Protein AF-A0AA45R4B3-F1 (afdb_monomer)

Secondary structure (DSSP, 8-state):
--PPPP------HHHHHIIIIIHHHHHTT-HHHHHHHHHHHHTSTT--HHHHHHHHHHTT-HHHHGGGT-------S------HHHHHHHHHTTTTTTT---------HHHHHHHHHHHHHHHHHHHHHHHSTTHHHHHHHHHHHHHHHHHHHTT----HHHHHHHTSTT-----TTHHHHHHHHHHHHHGGGT--S-GGGG-S-HHHHHHHHHHHHHHH-HHHHHHTHHHHHHHTTS-SSS-S-HHHHHTSSHHHHHHHHHHHHHH--SHHHHHHHHHHHHHHHHHHHHHHHHHHHHHHHHHHHS-TT--SHHHHHHHHTTT--EEEHHHHHHHHT--HHHHHHHHHHHHHTTS-EE-TT-TTTTEEE-HHHHHHHTT------

Radius of gyration: 23.72 Å; Cα contacts (8 Å, |Δi|>4): 490; chains: 1; bounding box: 55×88×62 Å

Structure (mmCIF, N/CA/C/O backbone):
data_AF-A0AA45R4B3-F1
#
_entry.id   AF-A0AA45R4B3-F1
#
loop_
_atom_site.group_PDB
_atom_site.id
_atom_site.type_symbol
_atom_site.label_atom_id
_atom_site.label_alt_id
_atom_site.label_comp_id
_atom_site.label_asym_id
_atom_site.label_entity_id
_atom_site.label_seq_id
_atom_site.pdbx_PDB_ins_code
_atom_site.Cartn_x
_atom_site.Cartn_y
_atom_site.Cartn_z
_atom_site.occupancy
_atom_site.B_iso_or_equiv
_atom_site.auth_seq_id
_atom_site.auth_comp_id
_atom_site.auth_asym_id
_atom_site.auth_atom_id
_atom_site.pdbx_PDB_model_num
ATOM 1 N N . MET A 1 1 ? 11.324 -72.192 -3.712 1.00 41.69 1 MET A N 1
ATOM 2 C CA . MET A 1 1 ? 10.549 -71.028 -4.186 1.00 41.69 1 MET A CA 1
ATOM 3 C C . MET A 1 1 ? 9.823 -70.449 -2.984 1.00 41.69 1 MET A C 1
ATOM 5 O O . MET A 1 1 ? 8.746 -70.919 -2.654 1.00 41.69 1 MET A O 1
ATOM 9 N N . SER A 1 2 ? 10.467 -69.522 -2.273 1.00 35.34 2 SER A N 1
ATOM 10 C CA . SER A 1 2 ? 9.861 -68.805 -1.146 1.00 35.34 2 SER A CA 1
ATOM 11 C C . SER A 1 2 ? 9.395 -67.451 -1.657 1.00 35.34 2 SER A C 1
ATOM 13 O O . SER A 1 2 ? 10.219 -66.652 -2.096 1.00 35.34 2 SER A O 1
ATOM 15 N N . ALA 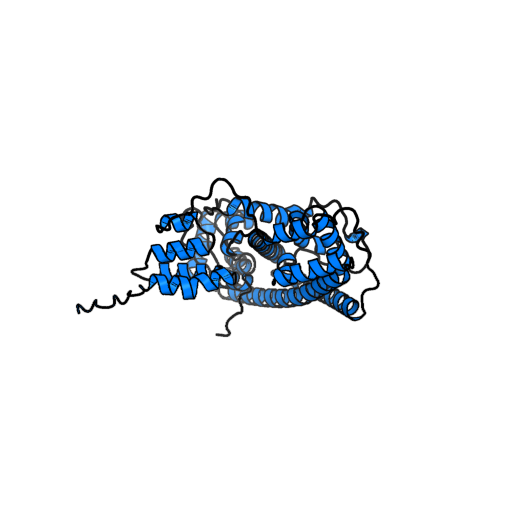A 1 3 ? 8.083 -67.234 -1.657 1.00 42.72 3 ALA A N 1
ATOM 16 C CA . ALA A 1 3 ? 7.477 -65.959 -2.005 1.00 42.72 3 ALA A CA 1
ATOM 17 C C . ALA A 1 3 ? 7.701 -64.963 -0.856 1.00 42.72 3 ALA A C 1
ATOM 19 O O . ALA A 1 3 ? 7.310 -65.224 0.283 1.00 42.72 3 ALA A O 1
ATOM 20 N N . HIS A 1 4 ? 8.364 -63.845 -1.151 1.00 38.62 4 HIS A N 1
ATOM 21 C CA . HIS A 1 4 ? 8.371 -62.671 -0.284 1.00 38.62 4 HIS A CA 1
ATOM 22 C C . HIS A 1 4 ? 7.017 -61.962 -0.412 1.00 38.62 4 HIS A C 1
ATOM 24 O O . HIS A 1 4 ? 6.580 -61.745 -1.541 1.00 38.62 4 HIS A O 1
ATOM 30 N N . PRO A 1 5 ? 6.348 -61.600 0.695 1.00 52.94 5 PRO A N 1
ATOM 31 C CA . PRO A 1 5 ? 5.193 -60.725 0.622 1.00 52.94 5 PRO A CA 1
ATOM 32 C C . PRO A 1 5 ? 5.676 -59.295 0.358 1.00 52.94 5 PRO A C 1
ATOM 34 O O . PRO A 1 5 ? 6.543 -58.782 1.074 1.00 52.94 5 PRO A O 1
ATOM 37 N N . ASP A 1 6 ? 5.115 -58.677 -0.678 1.00 44.31 6 ASP A N 1
ATOM 38 C CA . ASP A 1 6 ? 5.277 -57.260 -0.976 1.00 44.31 6 ASP A CA 1
ATOM 39 C C . ASP A 1 6 ? 4.857 -56.430 0.243 1.00 44.31 6 ASP A C 1
ATOM 41 O O . ASP A 1 6 ? 3.729 -56.509 0.731 1.00 44.31 6 ASP A O 1
ATOM 45 N N . ARG A 1 7 ? 5.799 -55.642 0.768 1.00 42.00 7 ARG A N 1
ATOM 46 C CA . ARG A 1 7 ? 5.504 -54.581 1.729 1.00 42.00 7 ARG A CA 1
ATOM 47 C C . ARG A 1 7 ? 4.853 -53.439 0.956 1.00 42.00 7 ARG A C 1
ATOM 49 O O . ARG A 1 7 ? 5.561 -52.614 0.386 1.00 42.00 7 ARG A O 1
ATOM 56 N N . GLU A 1 8 ? 3.525 -53.375 0.973 1.00 40.12 8 GLU A N 1
ATOM 57 C CA . GLU A 1 8 ? 2.811 -52.115 0.767 1.00 40.12 8 GLU A CA 1
ATOM 58 C C . GLU A 1 8 ? 3.312 -51.125 1.825 1.00 40.12 8 GLU A C 1
ATOM 60 O O . GLU A 1 8 ? 3.021 -51.237 3.017 1.00 40.12 8 GLU A O 1
ATOM 65 N N . THR A 1 9 ? 4.162 -50.191 1.403 1.00 48.12 9 THR A N 1
ATOM 66 C CA . THR A 1 9 ? 4.499 -49.009 2.189 1.00 48.12 9 THR A CA 1
ATOM 67 C C . THR A 1 9 ? 3.238 -48.176 2.316 1.00 48.12 9 THR A C 1
ATOM 69 O O . THR A 1 9 ? 2.882 -47.440 1.398 1.00 48.12 9 THR A O 1
ATOM 72 N N . ASP A 1 10 ? 2.570 -48.333 3.452 1.00 42.34 10 ASP A N 1
ATOM 73 C CA . ASP A 1 10 ? 1.482 -47.485 3.910 1.00 42.34 10 ASP A CA 1
ATOM 74 C C . ASP A 1 10 ? 1.995 -46.034 3.924 1.00 42.34 10 ASP A C 1
ATOM 76 O O . ASP A 1 10 ? 2.786 -45.634 4.788 1.00 42.34 10 ASP A O 1
ATOM 80 N N . MET A 1 11 ? 1.667 -45.275 2.873 1.00 43.31 11 MET A N 1
ATOM 81 C CA . MET A 1 11 ? 2.036 -43.868 2.768 1.00 43.31 11 MET A CA 1
ATOM 82 C C . MET A 1 11 ? 1.218 -43.118 3.804 1.00 43.31 11 MET A C 1
ATOM 84 O O . MET A 1 11 ? 0.055 -42.781 3.589 1.00 43.31 11 MET A O 1
ATOM 88 N N . THR A 1 12 ? 1.838 -42.886 4.955 1.00 51.78 12 THR A N 1
ATOM 89 C CA . THR A 1 12 ? 1.213 -42.178 6.059 1.00 51.78 12 THR A CA 1
ATOM 90 C C . THR A 1 12 ? 0.708 -40.809 5.585 1.00 51.78 12 THR A C 1
ATOM 92 O O . THR A 1 12 ? 1.352 -40.105 4.801 1.00 51.78 12 THR A O 1
ATOM 95 N N . THR A 1 13 ? -0.454 -40.408 6.098 1.00 56.84 13 THR A N 1
ATOM 96 C CA . THR A 1 13 ? -1.133 -39.120 5.866 1.00 56.84 13 THR A CA 1
ATOM 97 C C . THR A 1 13 ? -0.214 -37.874 5.846 1.00 56.84 13 THR A C 1
ATOM 99 O O . THR A 1 13 ? -0.489 -36.960 5.063 1.00 56.84 13 THR A O 1
ATOM 102 N N . PRO A 1 14 ? 0.895 -37.801 6.620 1.00 54.03 14 PRO A N 1
ATOM 103 C CA . PRO A 1 14 ? 1.859 -36.698 6.559 1.00 54.03 14 PRO A CA 1
ATOM 104 C C . PRO A 1 14 ? 2.609 -36.561 5.224 1.00 54.03 14 PRO A C 1
ATOM 106 O O . PRO A 1 14 ? 2.848 -35.436 4.781 1.00 54.03 14 PRO A O 1
ATOM 109 N N . HIS A 1 15 ? 2.956 -37.667 4.552 1.00 55.72 15 HIS A N 1
ATOM 110 C CA . HIS A 1 15 ? 3.675 -37.614 3.270 1.00 55.72 15 HIS A CA 1
ATOM 111 C C . HIS A 1 15 ? 2.797 -37.049 2.151 1.00 55.72 15 HIS A C 1
ATOM 113 O O . HIS A 1 15 ? 3.246 -36.204 1.375 1.00 55.72 15 HIS A O 1
ATOM 119 N N . LEU A 1 16 ? 1.515 -37.422 2.138 1.00 59.62 16 LEU A N 1
ATOM 120 C CA . LEU A 1 16 ? 0.540 -36.893 1.186 1.00 59.62 16 LEU A CA 1
ATOM 121 C C . LEU A 1 16 ? 0.311 -35.384 1.375 1.00 59.62 16 LEU A C 1
ATOM 123 O O . LEU A 1 16 ? 0.240 -34.647 0.393 1.00 59.62 16 LEU A O 1
ATOM 127 N N . ALA A 1 17 ? 0.250 -34.898 2.620 1.00 61.00 17 ALA A N 1
ATOM 128 C CA . ALA A 1 17 ? 0.105 -33.468 2.901 1.00 61.00 17 ALA A CA 1
ATOM 129 C C . ALA A 1 17 ? 1.334 -32.654 2.449 1.00 61.00 17 ALA A C 1
ATOM 131 O O . ALA A 1 17 ? 1.190 -31.566 1.883 1.00 61.00 17 ALA A O 1
ATOM 132 N N . HIS A 1 18 ? 2.544 -33.183 2.655 1.00 59.81 18 HIS A N 1
ATOM 133 C CA . HIS A 1 18 ? 3.771 -32.510 2.233 1.00 59.81 18 HIS A CA 1
ATOM 134 C C . HIS A 1 18 ? 3.878 -32.416 0.703 1.00 59.81 18 HIS A C 1
ATOM 136 O O . HIS A 1 18 ? 4.061 -31.319 0.168 1.00 59.81 18 HIS A O 1
ATOM 142 N N . ASP A 1 19 ? 3.715 -33.536 -0.006 1.00 61.16 19 ASP A N 1
ATOM 143 C CA . ASP A 1 19 ? 3.941 -33.591 -1.455 1.00 61.16 19 ASP A CA 1
ATOM 144 C C . ASP A 1 19 ? 2.800 -32.974 -2.278 1.00 61.16 19 ASP A C 1
ATOM 146 O O . ASP A 1 19 ? 3.069 -32.363 -3.312 1.00 61.16 19 ASP A O 1
ATOM 150 N N . HIS A 1 20 ? 1.543 -33.071 -1.827 1.00 65.06 20 HIS A N 1
ATOM 151 C CA . HIS A 1 20 ? 0.395 -32.584 -2.606 1.00 65.06 20 HIS A CA 1
ATOM 152 C C . HIS A 1 20 ? -0.126 -31.207 -2.188 1.00 65.06 20 HIS A C 1
ATOM 154 O O . HIS A 1 20 ? -0.820 -30.562 -2.972 1.00 65.06 20 HIS A O 1
ATOM 160 N N . LEU A 1 21 ? 0.195 -30.738 -0.980 1.00 63.38 21 LEU A N 1
ATOM 161 C CA . LEU A 1 21 ? -0.333 -29.481 -0.442 1.00 63.38 21 LEU A CA 1
ATOM 162 C C . LEU A 1 21 ? 0.787 -28.472 -0.192 1.00 63.38 21 LEU A C 1
ATOM 164 O O . LEU A 1 21 ? 0.743 -27.357 -0.706 1.00 63.38 21 LEU A O 1
ATOM 168 N N . LEU A 1 22 ? 1.833 -28.858 0.539 1.00 61.31 22 LEU A N 1
ATOM 169 C CA . LEU A 1 22 ? 2.885 -27.917 0.931 1.00 61.31 22 LEU A CA 1
ATOM 170 C C . LEU A 1 22 ? 3.892 -27.636 -0.189 1.00 61.31 22 LEU A C 1
ATOM 172 O O . LEU A 1 22 ? 4.274 -26.477 -0.369 1.00 61.31 22 LEU A O 1
ATOM 176 N N . ARG A 1 23 ? 4.294 -28.650 -0.971 1.00 62.47 23 ARG A N 1
ATOM 177 C CA . ARG A 1 23 ? 5.214 -28.472 -2.109 1.00 62.47 23 ARG A CA 1
ATOM 178 C C . ARG A 1 23 ? 4.636 -27.537 -3.189 1.00 62.47 23 ARG A C 1
ATOM 180 O O . ARG A 1 23 ? 5.323 -26.571 -3.517 1.00 62.47 23 ARG A O 1
ATOM 187 N N . PRO A 1 24 ? 3.387 -27.693 -3.671 1.00 58.06 24 PRO A N 1
ATOM 188 C CA . PRO A 1 24 ? 2.837 -26.774 -4.671 1.00 58.06 24 PRO A CA 1
ATOM 189 C C . PRO A 1 24 ? 2.658 -25.349 -4.139 1.00 58.06 24 PRO A C 1
ATOM 191 O O . P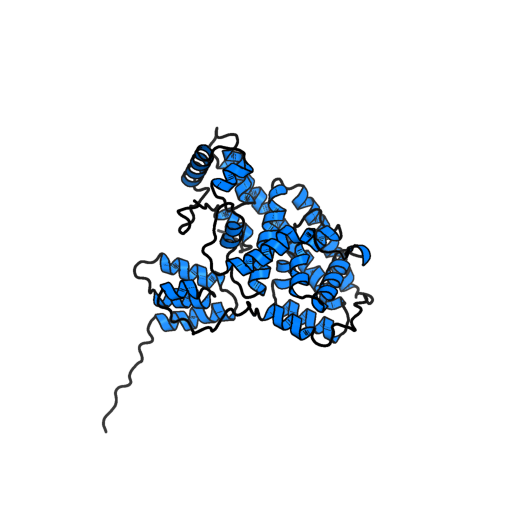RO A 1 24 ? 2.878 -24.382 -4.864 1.00 58.06 24 PRO A O 1
ATOM 194 N N . LEU A 1 25 ? 2.283 -25.184 -2.865 1.00 61.81 25 LEU A N 1
ATOM 195 C CA . LEU A 1 25 ? 2.173 -23.856 -2.249 1.00 61.81 25 LEU A CA 1
ATOM 196 C C . LEU A 1 25 ? 3.540 -23.171 -2.114 1.00 61.81 25 LEU A C 1
ATOM 198 O O . LEU A 1 25 ? 3.628 -21.952 -2.259 1.00 61.81 25 LEU A O 1
ATOM 202 N N . ARG A 1 26 ? 4.597 -23.955 -1.879 1.00 60.22 26 ARG A N 1
ATOM 203 C CA . ARG A 1 26 ? 5.993 -23.510 -1.866 1.00 60.22 26 ARG A CA 1
ATOM 204 C C . ARG A 1 26 ? 6.480 -23.078 -3.241 1.00 60.22 26 ARG A C 1
ATOM 206 O O . ARG A 1 26 ? 7.027 -21.987 -3.378 1.00 60.22 26 ARG A O 1
ATOM 213 N N . GLU A 1 27 ? 6.284 -23.927 -4.240 1.00 57.41 27 GLU A N 1
ATOM 214 C CA . GLU A 1 27 ? 6.754 -23.699 -5.609 1.00 57.41 27 GLU A CA 1
ATOM 215 C C . GLU A 1 27 ? 6.031 -22.521 -6.270 1.00 57.41 27 GLU A C 1
ATOM 217 O O . GLU A 1 27 ? 6.659 -21.743 -6.978 1.00 57.41 27 GLU A O 1
ATOM 222 N N . ASN A 1 28 ? 4.750 -22.310 -5.952 1.00 54.19 28 ASN A N 1
ATOM 223 C CA . ASN A 1 28 ? 3.955 -21.203 -6.493 1.00 54.19 28 ASN A CA 1
ATOM 224 C C . ASN A 1 28 ? 4.003 -19.919 -5.642 1.00 54.19 28 ASN A C 1
ATOM 226 O O . ASN A 1 28 ? 3.200 -19.009 -5.851 1.00 54.19 28 ASN A O 1
ATOM 230 N N . GLY A 1 29 ? 4.863 -19.848 -4.620 1.00 50.75 29 GLY A N 1
ATOM 231 C CA . GLY A 1 29 ? 4.975 -18.666 -3.757 1.00 50.75 29 GLY A CA 1
ATOM 232 C C . GLY A 1 29 ? 3.728 -18.354 -2.909 1.00 50.75 29 GLY A C 1
ATOM 233 O O . GLY A 1 29 ? 3.626 -17.277 -2.316 1.00 50.75 29 GLY A O 1
ATOM 234 N N . GLN A 1 30 ? 2.776 -19.285 -2.792 1.00 66.75 30 GLN A N 1
ATOM 235 C CA . GLN A 1 30 ? 1.503 -19.126 -2.074 1.00 66.75 30 GLN A CA 1
ATOM 236 C C . GLN A 1 30 ? 1.632 -19.397 -0.564 1.00 66.75 30 GLN A C 1
ATOM 238 O O . GLN A 1 30 ? 0.774 -20.007 0.075 1.00 66.75 30 GLN A O 1
ATOM 243 N N . TRP A 1 31 ? 2.700 -18.888 0.044 1.00 64.56 31 TRP A N 1
ATOM 244 C CA . TRP A 1 31 ? 3.071 -19.123 1.443 1.00 64.56 31 TRP A CA 1
ATOM 245 C C . TRP A 1 31 ? 2.040 -18.652 2.470 1.00 64.56 31 TRP A C 1
ATOM 247 O O . TRP A 1 31 ? 1.966 -19.188 3.574 1.00 64.56 31 TRP A O 1
ATOM 257 N N . HIS A 1 32 ? 1.224 -17.661 2.112 1.00 55.81 32 HIS A N 1
ATOM 258 C CA . HIS A 1 32 ? 0.116 -17.199 2.944 1.00 55.81 32 HIS A CA 1
ATOM 259 C C . HIS A 1 32 ? -0.944 -18.295 3.123 1.00 55.81 32 HIS A C 1
ATOM 261 O O . HIS A 1 32 ? -1.404 -18.497 4.239 1.00 55.81 32 HIS A O 1
ATOM 267 N N . ARG A 1 33 ? -1.235 -19.084 2.079 1.00 67.62 33 ARG A N 1
ATOM 268 C CA . ARG A 1 33 ? -2.152 -20.231 2.167 1.00 67.62 33 ARG A CA 1
ATOM 269 C C . ARG A 1 33 ? -1.565 -21.367 2.992 1.00 67.62 33 ARG A C 1
ATOM 271 O O . ARG A 1 33 ? -2.298 -22.015 3.725 1.00 67.62 33 ARG A O 1
ATOM 278 N N . ALA A 1 34 ? -0.249 -21.574 2.926 1.00 63.00 34 ALA A N 1
ATOM 279 C CA . ALA A 1 34 ? 0.431 -22.519 3.809 1.00 63.00 34 ALA A CA 1
ATOM 280 C C . ALA A 1 34 ? 0.316 -22.076 5.281 1.00 63.00 34 ALA A C 1
ATOM 282 O O . ALA A 1 34 ? 0.009 -22.885 6.150 1.00 63.00 34 ALA A O 1
ATOM 283 N N . LEU A 1 35 ? 0.476 -20.779 5.573 1.00 60.44 35 LEU A N 1
ATOM 284 C CA . LEU A 1 35 ? 0.261 -20.241 6.921 1.00 60.44 35 LEU A CA 1
ATOM 285 C C . LEU A 1 35 ? -1.197 -20.342 7.375 1.00 60.44 35 LEU A C 1
ATOM 287 O O . LEU A 1 35 ? -1.429 -20.742 8.512 1.00 60.44 35 LEU A O 1
ATOM 291 N N . ASP A 1 36 ? -2.163 -20.024 6.516 1.00 65.81 36 ASP A N 1
ATOM 292 C CA . ASP A 1 36 ? -3.588 -20.168 6.830 1.00 65.81 36 ASP A CA 1
ATOM 293 C C . ASP A 1 36 ? -3.953 -21.641 7.071 1.00 65.81 36 ASP A C 1
ATOM 295 O O . ASP A 1 36 ? -4.691 -21.956 8.005 1.00 65.81 36 ASP A O 1
ATOM 299 N N . HIS A 1 37 ? -3.358 -22.564 6.310 1.00 69.06 37 HIS A N 1
ATOM 300 C CA . HIS A 1 37 ? -3.494 -24.002 6.524 1.00 69.06 37 HIS A CA 1
ATOM 301 C C . HIS A 1 37 ? -2.887 -24.442 7.864 1.00 69.06 37 HIS A C 1
ATOM 303 O O . HIS A 1 37 ? -3.558 -25.120 8.637 1.00 69.06 37 HIS A O 1
ATOM 309 N N . ALA A 1 38 ? -1.675 -23.989 8.207 1.00 64.56 38 ALA A N 1
ATOM 310 C CA . ALA A 1 38 ? -1.072 -24.248 9.519 1.00 64.56 38 ALA A CA 1
ATOM 311 C C . ALA A 1 38 ? -1.922 -23.698 10.670 1.00 64.56 38 ALA A C 1
ATOM 313 O O . ALA A 1 38 ? -2.038 -24.337 11.713 1.00 64.56 38 ALA A O 1
ATOM 314 N N . MET A 1 39 ? -2.505 -22.511 10.495 1.00 68.00 39 MET A N 1
ATOM 315 C CA . MET A 1 39 ? -3.410 -21.919 11.478 1.00 68.00 39 MET A CA 1
ATOM 316 C C . MET A 1 39 ? -4.693 -22.743 11.618 1.00 68.00 39 MET A C 1
ATOM 318 O O . MET A 1 39 ? -5.112 -23.000 12.738 1.00 68.00 39 MET A O 1
ATOM 322 N N . THR A 1 40 ? -5.249 -23.234 10.509 1.00 72.75 40 THR A N 1
ATOM 323 C CA . THR A 1 40 ? -6.421 -24.125 10.514 1.00 72.75 40 THR A CA 1
ATOM 324 C C . THR A 1 40 ? -6.117 -25.451 11.217 1.00 72.75 40 THR A C 1
ATOM 326 O O . THR A 1 40 ? -6.931 -25.933 11.998 1.00 72.75 40 THR A O 1
ATOM 329 N N . LEU A 1 41 ? -4.933 -26.030 10.987 1.00 70.12 41 LEU A N 1
ATOM 330 C CA . LEU A 1 41 ? -4.489 -27.255 11.661 1.00 70.12 41 LEU A CA 1
ATOM 331 C C . LEU A 1 41 ? -4.341 -27.057 13.175 1.00 70.12 41 LEU A C 1
ATOM 333 O O . LEU A 1 41 ? -4.705 -27.942 13.941 1.00 70.12 41 LEU A O 1
ATOM 337 N N . LEU A 1 42 ? -3.853 -25.895 13.620 1.00 65.00 42 LEU A N 1
ATOM 338 C CA . LEU A 1 42 ? -3.718 -25.575 15.046 1.00 65.00 42 LEU A CA 1
ATOM 339 C C . LEU A 1 42 ? -5.062 -25.519 15.789 1.00 65.00 42 LEU A C 1
ATOM 341 O O . LEU A 1 42 ? -5.085 -25.769 16.994 1.00 65.00 42 LEU A O 1
ATOM 345 N N . ASP A 1 43 ? -6.153 -25.221 15.084 1.00 63.31 43 ASP A N 1
ATOM 346 C CA . ASP A 1 43 ? -7.502 -25.160 15.655 1.00 63.31 43 ASP A CA 1
ATOM 347 C C . ASP A 1 43 ? -8.185 -26.545 15.717 1.00 63.31 43 ASP A C 1
ATOM 349 O O . ASP A 1 43 ? -9.233 -26.689 16.350 1.00 63.31 43 ASP A O 1
ATOM 353 N N . GLN A 1 44 ? -7.596 -27.589 15.113 1.00 71.12 44 GLN A N 1
ATOM 354 C CA . GLN A 1 44 ? -8.123 -28.956 15.163 1.00 71.12 44 GLN A CA 1
ATOM 355 C C . GLN A 1 44 ? -7.592 -29.735 16.387 1.00 71.12 44 GLN A C 1
ATOM 357 O O . GLN A 1 44 ? -6.390 -29.692 16.684 1.00 71.12 44 GLN A O 1
ATOM 362 N N . PRO A 1 45 ? -8.447 -30.488 17.106 1.00 67.00 45 PRO A N 1
ATOM 363 C CA . PRO A 1 45 ? -7.998 -31.388 18.165 1.00 67.00 45 PRO A CA 1
ATOM 364 C C . PRO A 1 45 ? -7.200 -32.563 17.576 1.00 67.00 45 PRO A C 1
ATOM 366 O O . PRO A 1 45 ? -7.632 -33.190 16.614 1.00 67.00 45 PRO A O 1
ATOM 369 N N . GLY A 1 46 ? -6.044 -32.877 18.172 1.00 74.44 46 GLY A N 1
ATOM 370 C CA . GLY A 1 46 ? -5.189 -33.992 17.734 1.00 74.44 46 GLY A CA 1
ATOM 371 C C . GLY A 1 46 ? -4.258 -33.677 16.557 1.00 74.44 46 GLY A C 1
ATOM 372 O O . GLY A 1 46 ? -3.795 -34.599 15.893 1.00 74.44 46 GLY A O 1
ATOM 373 N N . HIS A 1 47 ? -3.983 -32.399 16.288 1.00 76.75 47 HIS A N 1
ATOM 374 C CA . HIS A 1 47 ? -3.086 -31.991 15.210 1.00 76.75 47 HIS A CA 1
ATOM 375 C C . HIS A 1 47 ? -1.669 -32.561 15.350 1.00 76.75 47 HIS A C 1
ATOM 377 O O . HIS A 1 47 ? -1.092 -32.611 16.439 1.00 76.75 47 HIS A O 1
ATOM 383 N N . ASP A 1 48 ? -1.083 -32.937 14.215 1.00 80.75 48 ASP A N 1
ATOM 384 C CA . ASP A 1 48 ? 0.299 -33.391 14.147 1.00 80.75 48 ASP A CA 1
ATOM 385 C C . ASP A 1 48 ? 1.251 -32.185 14.193 1.00 80.75 48 ASP A C 1
ATOM 387 O O . ASP A 1 48 ? 1.323 -31.369 13.265 1.00 80.75 48 ASP A O 1
ATOM 391 N N . PHE A 1 49 ? 1.996 -32.069 15.296 1.00 78.12 49 PHE A N 1
ATOM 392 C CA . PHE A 1 49 ? 3.003 -31.026 15.473 1.00 78.12 49 PHE A CA 1
ATOM 393 C C . PHE A 1 49 ? 4.045 -31.063 14.346 1.00 78.12 49 PHE A C 1
ATOM 395 O O . PHE A 1 49 ? 4.465 -30.000 13.900 1.00 78.12 49 PHE A O 1
ATOM 402 N N . HIS A 1 50 ? 4.403 -32.233 13.811 1.00 75.38 50 HIS A N 1
ATOM 403 C CA . HIS A 1 50 ? 5.378 -32.332 12.728 1.00 75.38 50 HIS A CA 1
ATOM 404 C C . HIS A 1 50 ? 4.881 -31.659 11.440 1.00 75.38 50 HIS A C 1
ATOM 406 O O . HIS A 1 50 ? 5.609 -30.863 10.849 1.00 75.38 50 HIS A O 1
ATOM 412 N N . VAL A 1 51 ? 3.614 -31.867 11.062 1.00 75.75 51 VAL A N 1
ATOM 413 C CA . VAL A 1 51 ? 2.997 -31.222 9.885 1.00 75.75 51 VAL A CA 1
ATOM 414 C C . VAL A 1 51 ? 2.939 -29.704 10.056 1.00 75.75 51 VAL A C 1
ATOM 416 O O . VAL A 1 51 ? 3.236 -28.960 9.119 1.00 75.75 51 VAL A O 1
ATOM 419 N N . ILE A 1 52 ? 2.626 -29.210 11.258 1.00 75.69 52 ILE A N 1
ATOM 420 C CA . ILE A 1 52 ? 2.676 -27.770 11.560 1.00 75.69 52 ILE A CA 1
ATOM 421 C C . ILE A 1 52 ? 4.115 -27.250 11.462 1.00 75.69 52 ILE A C 1
ATOM 423 O O . ILE A 1 52 ? 4.346 -26.170 10.918 1.00 75.69 52 ILE A O 1
ATOM 427 N N . GLY A 1 53 ? 5.086 -28.018 11.957 1.00 76.31 53 GLY A N 1
ATOM 428 C CA . GLY A 1 53 ? 6.510 -27.725 11.851 1.00 76.31 53 GLY A CA 1
ATOM 429 C C . GLY A 1 53 ? 6.964 -27.581 10.401 1.00 76.31 53 GLY A C 1
ATOM 430 O O . GLY A 1 53 ? 7.513 -26.541 10.046 1.00 76.31 53 GLY A O 1
ATOM 431 N N . GLU A 1 54 ? 6.664 -28.566 9.557 1.00 75.75 54 GLU A N 1
ATOM 432 C CA . GLU A 1 54 ? 6.954 -28.556 8.120 1.00 75.75 54 GLU A CA 1
ATOM 433 C C . GLU A 1 54 ? 6.236 -27.416 7.397 1.00 75.75 54 GLU A C 1
ATOM 435 O O . GLU A 1 54 ? 6.849 -26.701 6.610 1.00 75.75 54 GLU A O 1
ATOM 440 N N . THR A 1 55 ? 4.968 -27.156 7.719 1.00 72.69 55 THR A N 1
ATOM 441 C CA . THR A 1 55 ? 4.211 -26.047 7.117 1.00 72.69 55 THR A CA 1
ATOM 442 C C . THR A 1 55 ? 4.808 -24.688 7.493 1.00 72.69 55 THR A C 1
ATOM 444 O O . THR A 1 55 ? 4.922 -23.792 6.656 1.00 72.69 55 THR A O 1
ATOM 447 N N . LEU A 1 56 ? 5.244 -24.521 8.745 1.00 71.00 56 LEU A N 1
ATOM 448 C CA . LEU A 1 56 ? 5.943 -23.319 9.203 1.00 71.00 56 LEU A CA 1
ATOM 449 C C . LEU A 1 56 ? 7.340 -23.203 8.584 1.00 71.00 56 LEU A C 1
ATOM 451 O O . LEU A 1 56 ? 7.776 -22.092 8.280 1.00 71.00 56 LEU A O 1
ATOM 455 N N . LEU A 1 57 ? 8.050 -24.317 8.408 1.00 71.56 57 LEU A N 1
ATOM 456 C CA . LEU A 1 57 ? 9.362 -24.353 7.768 1.00 71.56 57 LEU A CA 1
ATOM 457 C C . LEU A 1 57 ? 9.244 -23.946 6.299 1.00 71.56 57 LEU A C 1
ATOM 459 O O . LEU A 1 57 ? 9.972 -23.057 5.856 1.00 71.56 57 LEU A O 1
ATOM 463 N N . ALA A 1 58 ? 8.273 -24.536 5.601 1.00 65.56 58 ALA A N 1
ATOM 464 C CA . ALA A 1 58 ? 7.869 -24.185 4.254 1.00 65.56 58 ALA A CA 1
ATOM 465 C C . ALA A 1 58 ? 7.573 -22.678 4.199 1.00 65.56 58 ALA A C 1
ATOM 467 O O . ALA A 1 58 ? 8.250 -21.960 3.477 1.00 65.56 58 ALA A O 1
ATOM 468 N N . ALA A 1 59 ? 6.718 -22.151 5.076 1.00 62.12 59 ALA A N 1
ATOM 469 C CA . ALA A 1 59 ? 6.394 -20.723 5.154 1.00 62.12 59 ALA A CA 1
ATOM 470 C C . ALA A 1 59 ? 7.545 -19.780 5.598 1.00 62.12 59 ALA A C 1
ATOM 472 O O . ALA A 1 59 ? 7.295 -18.627 5.965 1.00 62.12 59 ALA A O 1
ATOM 473 N N . GLY A 1 60 ? 8.803 -20.234 5.628 1.00 63.25 60 GLY A N 1
ATOM 474 C CA . GLY A 1 60 ? 9.956 -19.402 5.975 1.00 63.25 60 GLY A CA 1
ATOM 475 C C . GLY A 1 60 ? 10.000 -19.001 7.454 1.00 63.25 60 GLY A C 1
ATOM 476 O O . GLY A 1 60 ? 10.564 -17.966 7.815 1.00 63.25 60 GLY A O 1
ATOM 477 N N . ARG A 1 61 ? 9.406 -19.805 8.348 1.00 65.50 61 ARG A N 1
ATOM 478 C CA . ARG A 1 61 ? 9.374 -19.586 9.806 1.00 65.50 61 ARG A CA 1
ATOM 479 C C . ARG A 1 61 ? 10.189 -20.644 10.569 1.00 65.50 61 ARG A C 1
ATOM 481 O O . ARG A 1 61 ? 9.659 -21.265 11.492 1.00 65.50 61 ARG A O 1
ATOM 488 N N . PRO A 1 62 ? 11.499 -20.809 10.304 1.00 71.62 62 PRO A N 1
ATOM 489 C CA . PRO A 1 62 ? 12.301 -21.890 10.882 1.00 71.62 62 PRO A CA 1
ATOM 490 C C . PRO A 1 62 ? 12.336 -21.858 12.420 1.00 71.62 62 PRO A C 1
ATOM 492 O O . PRO A 1 62 ? 12.202 -22.878 13.091 1.00 71.62 62 PRO A O 1
ATOM 495 N N . ARG A 1 63 ? 12.433 -20.673 13.035 1.00 68.69 63 ARG A N 1
ATOM 496 C CA . ARG A 1 63 ? 12.421 -20.576 14.507 1.00 68.69 63 ARG A CA 1
ATOM 497 C C . ARG A 1 63 ? 11.097 -21.031 15.124 1.00 68.69 63 ARG A C 1
ATOM 499 O O . ARG A 1 63 ? 11.108 -21.559 16.233 1.00 68.69 63 ARG A O 1
ATOM 506 N N . SER A 1 64 ? 9.984 -20.806 14.427 1.00 73.75 64 SER A N 1
ATOM 507 C CA . SER A 1 64 ? 8.672 -21.284 14.856 1.00 73.75 64 SER A CA 1
ATOM 508 C C . SER A 1 64 ? 8.574 -22.786 14.626 1.00 73.75 64 SER A C 1
ATOM 510 O O . SER A 1 64 ? 8.258 -23.489 15.573 1.00 73.75 64 SER A O 1
ATOM 512 N N . ALA A 1 65 ? 8.956 -23.270 13.440 1.00 75.50 65 ALA A N 1
ATOM 513 C CA . ALA A 1 65 ? 8.980 -24.687 13.073 1.00 75.50 65 ALA A CA 1
ATOM 514 C C . ALA A 1 65 ? 9.750 -25.559 14.080 1.00 75.50 65 ALA A C 1
ATOM 516 O O . ALA A 1 65 ? 9.270 -26.614 14.482 1.00 75.50 65 ALA A O 1
ATOM 517 N N . LYS A 1 66 ? 10.887 -25.068 14.596 1.00 78.81 66 LYS A N 1
ATOM 518 C CA . LYS A 1 66 ? 11.676 -25.768 15.625 1.00 78.81 66 LYS A CA 1
ATOM 519 C C . LYS A 1 66 ? 10.880 -26.088 16.897 1.00 78.81 66 LYS A C 1
ATOM 521 O O . LYS A 1 66 ? 11.153 -27.083 17.557 1.00 78.81 66 LYS A O 1
ATOM 526 N N . ARG A 1 67 ? 9.907 -25.247 17.271 1.00 79.06 67 ARG A N 1
ATOM 527 C CA . ARG A 1 67 ? 9.051 -25.488 18.452 1.00 79.06 67 ARG A CA 1
ATOM 528 C C . ARG A 1 67 ? 8.090 -26.659 18.254 1.00 79.06 67 ARG A C 1
ATOM 530 O O . ARG A 1 67 ? 7.562 -27.163 19.233 1.00 79.06 67 ARG A O 1
ATOM 537 N N . TYR A 1 68 ? 7.895 -27.060 17.005 1.00 79.00 68 TYR A N 1
ATOM 538 C CA . TYR A 1 68 ? 7.004 -28.122 16.566 1.00 79.00 68 TYR A CA 1
ATOM 539 C C . TYR A 1 68 ? 7.786 -29.372 16.117 1.00 79.00 68 TYR A C 1
ATOM 541 O O . TYR A 1 68 ? 7.270 -30.203 15.383 1.00 79.00 68 TYR A O 1
ATOM 549 N N . GLY A 1 69 ? 9.050 -29.505 16.540 1.00 74.69 69 GLY A N 1
ATOM 550 C CA . GLY A 1 69 ? 9.863 -30.694 16.271 1.00 74.69 69 GLY A CA 1
ATOM 551 C C . GLY A 1 69 ? 10.423 -30.799 14.850 1.00 74.69 69 GLY A C 1
ATOM 552 O O . GLY A 1 69 ? 11.037 -31.811 14.538 1.00 74.69 69 GLY A O 1
ATOM 553 N N . ALA A 1 70 ? 10.265 -29.777 13.999 1.00 71.00 70 ALA A N 1
ATOM 554 C CA . ALA A 1 70 ? 10.906 -29.776 12.686 1.00 71.00 70 ALA A CA 1
ATOM 555 C C . ALA A 1 70 ? 12.431 -29.670 12.844 1.00 71.00 70 ALA A C 1
ATOM 557 O O . ALA A 1 70 ? 12.940 -28.728 13.473 1.00 71.00 70 ALA A O 1
ATOM 558 N N . GLU A 1 71 ? 13.160 -30.629 12.272 1.00 56.81 71 GLU A N 1
ATOM 559 C CA . GLU A 1 71 ? 14.613 -30.560 12.203 1.00 56.81 71 GLU A CA 1
ATOM 560 C C . GLU A 1 71 ? 15.008 -29.380 11.320 1.00 56.81 71 GLU A C 1
ATOM 562 O O . GLU A 1 71 ? 14.774 -29.343 10.114 1.00 56.81 71 GLU A O 1
ATOM 567 N N . LEU A 1 72 ? 15.609 -28.367 11.942 1.00 45.22 72 LEU A N 1
ATOM 568 C CA . LEU A 1 72 ? 16.149 -27.257 11.183 1.00 45.22 72 LEU A CA 1
ATOM 569 C C . LEU A 1 72 ? 17.395 -27.723 10.437 1.00 45.22 72 LEU A C 1
ATOM 571 O O . LEU A 1 72 ? 18.340 -28.168 11.101 1.00 45.22 72 LEU A O 1
ATOM 575 N N . PRO A 1 73 ? 17.485 -27.525 9.108 1.00 48.19 73 PRO A N 1
ATOM 576 C CA . PRO A 1 73 ? 18.776 -27.608 8.452 1.00 48.19 73 PRO A CA 1
ATOM 577 C C . PRO A 1 73 ? 19.743 -26.672 9.190 1.00 48.19 73 PRO A C 1
ATOM 579 O O . PRO A 1 73 ? 19.384 -25.551 9.568 1.00 48.19 73 PRO A O 1
ATOM 582 N N . ARG A 1 74 ? 20.965 -27.147 9.464 1.00 40.56 74 ARG A N 1
ATOM 583 C CA . ARG A 1 74 ? 22.022 -26.352 10.109 1.00 40.56 74 ARG A CA 1
ATOM 584 C C . ARG A 1 74 ? 22.424 -25.198 9.183 1.00 40.56 74 ARG A C 1
ATOM 586 O O . ARG A 1 74 ? 23.403 -25.291 8.450 1.00 40.56 74 ARG A O 1
ATOM 593 N N . ILE A 1 75 ? 21.677 -24.099 9.228 1.00 41.31 75 ILE A N 1
ATOM 594 C CA . ILE A 1 75 ? 22.007 -22.862 8.523 1.00 41.31 75 ILE A CA 1
ATOM 595 C C . ILE A 1 75 ? 23.106 -22.168 9.334 1.00 41.31 75 ILE A C 1
ATOM 597 O O . ILE A 1 75 ? 22.859 -21.611 10.407 1.00 41.31 75 ILE A O 1
ATOM 601 N N . LYS A 1 76 ? 24.349 -22.252 8.848 1.00 36.53 76 LYS A N 1
ATOM 602 C CA . LYS A 1 76 ? 25.474 -21.466 9.369 1.00 36.53 76 LYS A CA 1
ATOM 603 C C . LYS A 1 76 ? 25.173 -19.975 9.149 1.00 36.53 76 LYS A C 1
ATOM 605 O O . LYS A 1 76 ? 24.840 -19.596 8.039 1.00 36.53 76 LYS A O 1
ATOM 610 N N . SER A 1 77 ? 25.274 -19.185 10.226 1.00 39.62 77 SER A N 1
ATOM 611 C CA . SER A 1 77 ? 25.409 -17.714 10.298 1.00 39.62 77 SER A CA 1
ATOM 612 C C . SER A 1 77 ? 24.599 -16.842 9.325 1.00 39.62 77 SER A C 1
ATOM 614 O O . SER A 1 77 ? 24.876 -16.844 8.136 1.00 39.62 77 SER A O 1
ATOM 616 N N . ARG A 1 78 ? 23.719 -15.986 9.880 1.00 41.41 78 ARG A N 1
ATOM 617 C CA . ARG A 1 78 ? 23.293 -14.668 9.348 1.00 41.41 78 ARG A CA 1
ATOM 618 C C . ARG A 1 78 ? 23.382 -14.550 7.817 1.00 41.41 78 ARG A C 1
ATOM 620 O O . ARG A 1 78 ? 24.121 -13.715 7.311 1.00 41.41 78 ARG A O 1
ATOM 627 N N . ALA A 1 79 ? 22.648 -15.399 7.102 1.00 40.00 79 ALA A N 1
ATOM 628 C CA . ALA A 1 79 ? 22.420 -15.176 5.689 1.00 40.00 79 ALA A CA 1
ATOM 629 C C . ALA A 1 79 ? 21.700 -13.830 5.590 1.00 40.00 79 ALA A C 1
ATOM 631 O O . ALA A 1 79 ? 20.656 -13.640 6.228 1.00 40.00 79 ALA A O 1
ATOM 632 N N . GLU A 1 80 ? 22.282 -12.881 4.858 1.00 49.06 80 GLU A N 1
ATOM 633 C CA . GLU A 1 80 ? 21.475 -11.805 4.300 1.00 49.06 80 GLU A CA 1
ATOM 634 C C . GLU A 1 80 ? 20.275 -12.466 3.606 1.00 49.06 80 GLU A C 1
ATOM 636 O O . GLU A 1 80 ? 20.437 -13.561 3.056 1.00 49.06 80 GLU A O 1
ATOM 641 N N . PRO A 1 81 ? 19.060 -11.906 3.709 1.00 51.25 81 PRO A N 1
ATOM 642 C CA . PRO A 1 81 ? 17.924 -12.400 2.951 1.00 51.25 81 PRO A CA 1
ATOM 643 C C . PRO A 1 81 ? 18.289 -12.310 1.470 1.00 51.25 81 PRO A C 1
ATOM 645 O O . PRO A 1 81 ? 18.175 -11.263 0.840 1.00 51.25 81 PRO A O 1
ATOM 648 N N . ASP A 1 82 ? 18.817 -13.406 0.943 1.00 54.19 82 ASP A N 1
ATOM 649 C CA . ASP A 1 82 ? 19.346 -13.526 -0.405 1.00 54.19 82 ASP A CA 1
ATOM 650 C C . ASP A 1 82 ? 18.150 -13.785 -1.330 1.00 54.19 82 ASP A C 1
ATOM 652 O O . ASP A 1 82 ? 18.045 -14.812 -2.004 1.00 54.19 82 ASP A O 1
ATOM 656 N N . GLY A 1 83 ? 17.161 -12.884 -1.252 1.00 62.31 83 GLY A N 1
ATOM 657 C CA . GLY A 1 83 ? 15.962 -12.909 -2.066 1.00 62.31 83 GLY A CA 1
ATOM 658 C C . GLY A 1 83 ? 16.395 -12.943 -3.521 1.00 62.31 83 GLY A C 1
ATOM 659 O O . GLY A 1 83 ? 17.045 -12.008 -3.998 1.00 62.31 83 GLY A O 1
ATOM 660 N N . GLY A 1 84 ? 16.062 -14.042 -4.207 1.00 84.44 84 GLY A N 1
ATOM 661 C CA . GLY A 1 84 ? 16.492 -14.293 -5.583 1.00 84.44 84 GLY A CA 1
ATOM 662 C C . GLY A 1 84 ? 16.231 -13.097 -6.494 1.00 84.44 84 GLY A C 1
ATOM 663 O O . GLY A 1 84 ? 17.096 -12.755 -7.289 1.00 84.44 84 GLY A O 1
ATOM 664 N N . PHE A 1 85 ? 15.125 -12.385 -6.264 1.00 91.31 85 PHE A N 1
ATOM 665 C CA . PHE A 1 85 ? 14.713 -11.203 -7.014 1.00 91.31 85 PHE A CA 1
ATOM 666 C C . PHE A 1 85 ? 15.746 -10.061 -7.012 1.00 91.31 85 PHE A C 1
ATOM 668 O O . PHE A 1 85 ? 16.242 -9.668 -8.067 1.00 91.31 85 PHE A O 1
ATOM 675 N N . PHE A 1 86 ? 16.126 -9.523 -5.843 1.00 91.00 86 PHE A N 1
ATOM 676 C CA . PHE A 1 86 ? 17.076 -8.400 -5.790 1.00 91.00 86 PHE A CA 1
ATOM 677 C C . PHE A 1 86 ? 18.471 -8.798 -6.271 1.00 91.00 86 PHE A C 1
ATOM 679 O O . PHE A 1 86 ? 19.170 -7.986 -6.890 1.00 91.00 86 PHE A O 1
ATOM 686 N N . ARG A 1 87 ? 18.874 -10.046 -6.011 1.00 91.06 87 ARG A N 1
ATOM 687 C CA . ARG A 1 87 ? 20.133 -10.595 -6.511 1.00 91.06 87 ARG A CA 1
ATOM 688 C C . ARG A 1 87 ? 20.117 -10.697 -8.035 1.00 91.06 87 ARG A C 1
ATOM 690 O O . ARG A 1 87 ? 21.060 -10.227 -8.660 1.00 91.06 87 ARG A O 1
ATOM 697 N N . GLU A 1 88 ? 19.040 -11.215 -8.621 1.00 92.38 88 GLU A N 1
ATOM 698 C CA . GLU A 1 88 ? 18.866 -11.376 -10.069 1.00 92.38 88 GLU A CA 1
ATOM 699 C C . GLU A 1 88 ? 18.879 -10.036 -10.813 1.00 92.38 88 GLU A C 1
ATOM 701 O O . GLU A 1 88 ? 19.546 -9.886 -11.842 1.00 92.38 88 GLU A O 1
ATOM 706 N N . ILE A 1 89 ? 18.227 -9.015 -10.255 1.00 92.12 89 ILE A N 1
ATOM 707 C CA . ILE A 1 89 ? 18.305 -7.653 -10.792 1.00 92.12 89 ILE A CA 1
ATOM 708 C C . ILE A 1 89 ? 19.743 -7.137 -10.715 1.00 92.12 89 ILE A C 1
ATOM 710 O O . ILE A 1 89 ? 20.296 -6.652 -11.703 1.00 92.12 89 ILE A O 1
ATOM 714 N N . SER A 1 90 ? 20.384 -7.285 -9.555 1.00 90.88 90 SER A N 1
ATOM 715 C CA . SER A 1 90 ? 21.750 -6.800 -9.342 1.00 90.88 90 SER A CA 1
ATOM 716 C C . SER A 1 90 ? 22.757 -7.465 -10.285 1.00 90.88 90 SER A C 1
ATOM 718 O O . SER A 1 90 ? 23.666 -6.782 -10.767 1.00 90.88 90 SER A O 1
ATOM 720 N N . THR A 1 91 ? 22.579 -8.758 -10.585 1.00 90.88 91 THR A N 1
ATOM 721 C CA . THR A 1 91 ? 23.370 -9.497 -11.580 1.00 90.88 91 THR A CA 1
ATOM 722 C C . THR A 1 91 ? 23.046 -9.074 -13.007 1.00 90.88 91 THR A C 1
ATOM 724 O O . THR A 1 91 ? 23.967 -8.929 -13.802 1.00 90.88 91 THR A O 1
ATOM 727 N N . SER A 1 92 ? 21.781 -8.784 -13.328 1.00 88.88 92 SER A N 1
ATOM 728 C CA . SER A 1 92 ? 21.381 -8.304 -14.661 1.00 88.88 92 SER A CA 1
ATOM 729 C C . SER A 1 92 ? 22.024 -6.955 -15.009 1.00 88.88 92 SER A C 1
ATOM 731 O O . SER A 1 92 ? 22.365 -6.694 -16.163 1.00 88.88 92 SER A O 1
ATOM 733 N N . PHE A 1 93 ? 22.255 -6.107 -14.003 1.00 87.25 93 PHE A N 1
ATOM 734 C CA . PHE A 1 93 ? 22.985 -4.847 -14.161 1.00 87.25 93 PHE A CA 1
ATOM 735 C C . PHE A 1 93 ? 24.511 -4.990 -14.059 1.00 87.25 93 PHE A C 1
ATOM 737 O O . PHE A 1 93 ? 25.229 -4.048 -14.417 1.00 87.25 93 PHE A O 1
ATOM 744 N N . ALA A 1 94 ? 25.042 -6.118 -13.574 1.00 83.81 94 ALA A N 1
ATOM 745 C CA . ALA A 1 94 ? 26.483 -6.325 -13.463 1.00 83.81 94 ALA A CA 1
ATOM 746 C C . ALA A 1 94 ? 27.117 -6.297 -14.868 1.00 83.81 94 ALA A C 1
ATOM 748 O O . ALA A 1 94 ? 26.826 -7.128 -15.718 1.00 83.81 94 ALA A O 1
ATOM 749 N N . GLY A 1 95 ? 27.950 -5.286 -15.133 1.00 77.19 95 GLY A N 1
ATOM 750 C CA . GLY A 1 95 ? 28.583 -5.057 -16.440 1.00 77.19 95 GLY A CA 1
ATOM 751 C C . GLY A 1 95 ? 27.963 -3.941 -17.292 1.00 77.19 95 GLY A C 1
ATOM 752 O O . GLY A 1 95 ? 28.628 -3.457 -18.202 1.00 77.19 95 GLY A O 1
ATOM 753 N N . LYS A 1 96 ? 26.755 -3.451 -16.971 1.00 77.06 96 LYS A N 1
ATOM 754 C CA . LYS A 1 96 ? 26.071 -2.376 -17.731 1.00 77.06 96 LYS A CA 1
ATOM 755 C C . LYS A 1 96 ? 25.980 -1.024 -16.996 1.00 77.06 96 LYS A C 1
ATOM 757 O O . LYS A 1 96 ? 25.484 -0.045 -17.545 1.00 77.06 96 LYS A O 1
ATOM 762 N N . ARG A 1 97 ? 26.500 -0.937 -15.762 1.00 66.75 97 ARG A N 1
ATOM 763 C CA . ARG A 1 97 ? 26.299 0.207 -14.836 1.00 66.75 97 ARG A CA 1
ATOM 764 C C . ARG A 1 97 ? 26.874 1.557 -15.283 1.00 66.75 97 ARG A C 1
ATOM 766 O O . ARG A 1 97 ? 26.438 2.576 -14.766 1.00 66.75 97 ARG A O 1
ATOM 773 N N . LYS A 1 98 ? 27.867 1.594 -16.178 1.00 62.19 98 LYS A N 1
ATOM 774 C CA . LYS A 1 98 ? 28.592 2.838 -16.520 1.00 62.19 98 LYS A CA 1
ATOM 775 C C . LYS A 1 98 ? 28.239 3.433 -17.887 1.00 62.19 98 LYS A C 1
ATOM 777 O O . LYS A 1 98 ? 28.732 4.508 -18.202 1.00 62.19 98 LYS A O 1
ATOM 782 N N . THR A 1 99 ? 27.424 2.758 -18.698 1.00 59.50 99 THR A N 1
ATOM 783 C CA . THR A 1 99 ? 27.271 3.093 -20.128 1.00 59.50 99 THR A CA 1
ATOM 784 C C . THR A 1 99 ? 25.838 3.378 -20.570 1.00 59.50 99 THR A C 1
ATOM 786 O O . THR A 1 99 ? 25.638 3.888 -21.670 1.00 59.50 99 THR A O 1
ATOM 789 N N . LEU A 1 100 ? 24.835 3.096 -19.736 1.00 68.50 100 LEU A N 1
ATOM 790 C CA . LEU A 1 100 ? 23.434 3.300 -20.098 1.00 68.50 100 LEU A CA 1
ATOM 791 C C . LEU A 1 100 ? 22.979 4.706 -19.700 1.00 68.50 100 LEU A C 1
ATOM 793 O O . LEU A 1 100 ? 22.545 4.942 -18.575 1.00 68.50 100 LEU A O 1
ATOM 797 N N . SER A 1 101 ? 23.061 5.643 -20.645 1.00 76.94 101 SER A N 1
ATOM 798 C CA . SER A 1 101 ? 22.187 6.816 -20.600 1.00 76.94 101 SER A CA 1
ATOM 799 C C . SER A 1 101 ? 20.835 6.390 -21.163 1.00 76.94 101 SER A C 1
ATOM 801 O O . SER A 1 101 ? 20.694 6.144 -22.361 1.00 76.94 101 SER A O 1
ATOM 803 N N . TRP A 1 102 ? 19.853 6.211 -20.281 1.00 80.81 102 TRP A N 1
ATOM 804 C CA . TRP A 1 102 ? 18.489 5.886 -20.684 1.00 80.81 102 TRP A CA 1
ATOM 805 C C . TRP A 1 102 ? 17.881 7.107 -21.363 1.00 80.81 102 TRP A C 1
ATOM 807 O O . TRP A 1 102 ? 17.281 7.961 -20.717 1.00 80.81 102 TRP A O 1
ATOM 817 N N . GLN A 1 103 ? 18.089 7.230 -22.671 1.00 68.69 103 GLN A N 1
ATOM 818 C CA . GLN A 1 103 ? 17.406 8.251 -23.441 1.00 68.69 103 GLN A CA 1
ATOM 819 C C . GLN A 1 103 ? 16.003 7.752 -23.769 1.00 68.69 103 GLN A C 1
ATOM 821 O O . GLN A 1 103 ? 15.862 6.620 -24.251 1.00 68.69 103 GLN A O 1
ATOM 826 N N . PRO A 1 104 ? 14.962 8.573 -23.557 1.00 61.94 104 PRO A N 1
ATOM 827 C CA . PRO A 1 104 ? 13.671 8.299 -24.144 1.00 61.94 104 PRO A CA 1
ATOM 828 C C . PRO A 1 104 ? 13.844 8.422 -25.660 1.00 61.94 104 PRO A C 1
ATOM 830 O O . PRO A 1 104 ? 13.733 9.499 -26.245 1.00 61.94 104 PRO A O 1
ATOM 833 N N . ARG A 1 105 ? 14.152 7.301 -26.321 1.00 75.50 105 ARG A N 1
ATOM 834 C CA . ARG A 1 105 ? 13.852 7.153 -27.746 1.00 75.50 105 ARG A CA 1
ATOM 835 C C . ARG A 1 105 ? 12.371 7.487 -27.942 1.00 75.50 105 ARG A C 1
ATOM 837 O O . ARG A 1 105 ? 11.588 7.419 -26.993 1.00 75.50 105 ARG A O 1
ATOM 844 N N . ARG A 1 106 ? 11.980 7.856 -29.165 1.00 88.12 106 ARG A N 1
ATOM 845 C CA . ARG A 1 106 ? 10.562 8.068 -29.485 1.00 88.12 106 ARG A CA 1
ATOM 846 C C . ARG A 1 106 ? 9.774 6.833 -29.046 1.00 88.12 106 ARG A C 1
ATOM 848 O O . ARG A 1 106 ? 9.967 5.769 -29.623 1.00 88.12 106 ARG A O 1
ATOM 855 N N . LEU A 1 107 ? 8.947 7.000 -28.016 1.00 92.69 107 LEU A N 1
ATOM 856 C CA . LEU A 1 107 ? 8.031 5.971 -27.546 1.00 92.69 107 LEU A CA 1
ATOM 857 C C . LEU A 1 107 ? 7.070 5.634 -28.690 1.00 92.69 107 LEU A C 1
ATOM 859 O O . LEU A 1 107 ? 6.642 6.536 -29.420 1.00 92.69 107 LEU A O 1
ATOM 863 N N . SER A 1 108 ? 6.733 4.357 -28.854 1.00 95.00 108 SER A N 1
ATOM 864 C CA . SER A 1 108 ? 5.694 3.961 -29.801 1.00 95.00 108 SER A CA 1
ATOM 865 C C . SER A 1 108 ? 4.352 4.627 -29.457 1.00 95.00 108 SER A C 1
ATOM 867 O O . SER A 1 108 ? 4.116 5.002 -28.301 1.00 95.00 108 SER A O 1
ATOM 869 N N . PRO A 1 109 ? 3.449 4.778 -30.444 1.00 95.69 109 PRO A N 1
ATOM 870 C CA . PRO A 1 109 ? 2.113 5.322 -30.209 1.00 95.69 109 PRO A CA 1
ATOM 871 C C . PRO A 1 109 ? 1.350 4.600 -29.089 1.00 95.69 109 PRO A C 1
ATOM 873 O O . PRO A 1 109 ? 0.698 5.256 -28.278 1.00 95.69 109 PRO A O 1
ATOM 876 N N . ASP A 1 110 ? 1.489 3.275 -28.995 1.00 96.56 110 ASP A N 1
ATOM 877 C CA . ASP A 1 110 ? 0.823 2.470 -27.968 1.00 96.56 110 ASP A CA 1
ATOM 878 C C . ASP A 1 110 ? 1.377 2.768 -26.570 1.00 96.56 110 ASP A C 1
ATOM 880 O O . ASP A 1 110 ? 0.609 3.003 -25.633 1.00 96.56 110 ASP A O 1
ATOM 884 N N . THR A 1 111 ? 2.705 2.858 -26.431 1.00 95.88 111 THR A N 1
ATOM 885 C CA . THR A 1 111 ? 3.341 3.241 -25.162 1.00 95.88 111 THR A CA 1
ATOM 886 C C . THR A 1 111 ? 2.959 4.665 -24.754 1.00 95.88 111 THR A C 1
ATOM 888 O O . THR A 1 111 ? 2.675 4.915 -23.583 1.00 95.88 111 THR A O 1
ATOM 891 N N . LEU A 1 112 ? 2.895 5.608 -25.702 1.00 94.25 112 LEU A N 1
ATOM 892 C CA . LEU A 1 112 ? 2.437 6.977 -25.430 1.00 94.25 112 LEU A CA 1
ATOM 893 C C . LEU A 1 112 ? 0.991 7.003 -24.928 1.00 94.25 112 LEU A C 1
ATOM 895 O O . LEU A 1 112 ? 0.700 7.667 -23.933 1.00 94.25 112 LEU A O 1
ATOM 899 N N . LEU A 1 113 ? 0.096 6.250 -25.572 1.00 95.25 113 LEU A N 1
ATOM 900 C CA . LEU A 1 113 ? -1.296 6.138 -25.145 1.00 95.25 113 LEU A CA 1
ATOM 901 C C . LEU A 1 113 ? -1.408 5.544 -23.733 1.00 95.25 113 LEU A C 1
ATOM 903 O O . LEU A 1 113 ? -2.183 6.050 -22.918 1.00 95.25 113 LEU A O 1
ATOM 907 N N . ALA A 1 114 ? -0.622 4.509 -23.422 1.00 96.19 114 ALA A N 1
ATOM 908 C CA . ALA A 1 114 ? -0.566 3.927 -22.084 1.00 96.19 114 ALA A CA 1
ATOM 909 C C . ALA A 1 114 ? -0.083 4.950 -21.041 1.00 96.19 114 ALA A C 1
ATOM 911 O O . ALA A 1 114 ? -0.701 5.086 -19.987 1.00 96.19 114 ALA A O 1
ATOM 912 N N . VAL A 1 115 ? 0.959 5.733 -21.345 1.00 95.69 115 VAL A N 1
ATOM 913 C CA . VAL A 1 115 ? 1.453 6.801 -20.457 1.00 95.69 115 VAL A CA 1
ATOM 914 C C . VAL A 1 115 ? 0.373 7.855 -20.197 1.00 95.69 115 VAL A C 1
ATOM 916 O O . VAL A 1 115 ? 0.159 8.221 -19.041 1.00 95.69 115 VAL A O 1
ATOM 919 N N . CYS A 1 116 ? -0.348 8.310 -21.226 1.00 94.94 116 CYS A N 1
ATOM 920 C CA . CYS A 1 116 ? -1.447 9.265 -21.053 1.00 94.94 116 CYS A CA 1
ATOM 921 C C . CYS A 1 116 ? -2.559 8.704 -20.154 1.00 94.94 116 CYS A C 1
ATOM 923 O O . CYS A 1 116 ? -3.013 9.385 -19.234 1.00 94.94 116 CYS A O 1
ATOM 925 N N . ARG A 1 117 ? -2.960 7.443 -20.367 1.00 97.06 117 ARG A N 1
ATOM 926 C CA . ARG A 1 117 ? -3.961 6.764 -19.526 1.00 97.06 117 ARG A CA 1
ATOM 927 C C . ARG A 1 117 ? -3.494 6.614 -18.081 1.00 97.06 117 ARG A C 1
ATOM 929 O O . ARG A 1 117 ? -4.291 6.792 -17.166 1.00 97.06 117 ARG A O 1
ATOM 936 N N . ALA A 1 118 ? -2.215 6.323 -17.868 1.00 96.56 118 ALA A N 1
ATOM 937 C CA . ALA A 1 118 ? -1.633 6.230 -16.536 1.00 96.56 118 ALA A CA 1
ATOM 938 C C . ALA A 1 118 ? -1.638 7.587 -15.815 1.00 96.56 118 ALA A C 1
ATOM 940 O O . ALA A 1 118 ? -1.992 7.653 -14.642 1.00 96.56 118 ALA A O 1
ATOM 941 N N . GLN A 1 119 ? -1.319 8.684 -16.511 1.00 95.25 119 GLN A N 1
ATOM 942 C CA . GLN A 1 119 ? -1.418 10.034 -15.940 1.00 95.25 119 GLN A CA 1
ATOM 943 C C . GLN A 1 119 ? -2.855 10.403 -15.565 1.00 95.25 119 GLN A C 1
ATOM 945 O O . GLN A 1 119 ? -3.088 10.945 -14.486 1.00 95.25 119 GLN A O 1
ATOM 950 N N . GLU A 1 120 ? -3.821 10.088 -16.429 1.00 96.06 120 GLU A N 1
ATOM 951 C CA . GLU A 1 120 ? -5.236 10.290 -16.128 1.00 96.06 120 GLU A CA 1
ATOM 952 C C . GLU A 1 120 ? -5.673 9.463 -14.908 1.00 96.06 120 GLU A C 1
ATOM 954 O O . GLU A 1 120 ? -6.334 9.986 -14.008 1.00 96.06 120 GLU A O 1
ATOM 959 N N . ALA A 1 121 ? -5.277 8.189 -14.843 1.00 97.69 121 ALA A N 1
ATOM 960 C CA . ALA A 1 121 ? -5.589 7.301 -13.727 1.00 97.69 121 ALA A CA 1
ATOM 961 C C . ALA A 1 121 ? -4.994 7.806 -12.401 1.00 97.69 121 ALA A C 1
ATOM 963 O O . ALA A 1 121 ? -5.692 7.798 -11.387 1.00 97.69 121 ALA A O 1
ATOM 964 N N . LEU A 1 122 ? -3.757 8.317 -12.421 1.00 96.69 122 LEU A N 1
ATOM 965 C CA . LEU A 1 122 ? -3.121 8.955 -11.266 1.00 96.69 122 LEU A CA 1
ATOM 966 C C . LEU A 1 122 ? -3.904 10.184 -10.801 1.00 96.69 122 LEU A C 1
ATOM 968 O O . LEU A 1 122 ? -4.212 10.284 -9.618 1.00 96.69 122 LEU A O 1
ATOM 972 N N . GLY A 1 123 ? -4.290 11.076 -11.720 1.00 95.94 123 GLY A N 1
ATOM 973 C CA . GLY A 1 123 ? -5.091 12.256 -11.379 1.00 95.94 123 GLY A CA 1
ATOM 974 C C . GLY A 1 123 ? -6.461 11.900 -10.789 1.00 95.94 123 GLY A C 1
ATOM 975 O O . GLY A 1 123 ? -6.917 12.534 -9.839 1.00 95.94 123 GLY A O 1
ATOM 976 N N . ARG A 1 124 ? -7.109 10.845 -11.302 1.00 97.62 124 ARG A N 1
ATOM 977 C CA . ARG A 1 124 ? -8.373 10.334 -10.745 1.00 97.62 124 ARG A CA 1
ATOM 978 C C . ARG A 1 124 ? -8.186 9.739 -9.350 1.00 97.62 124 ARG A C 1
ATOM 980 O O . ARG A 1 124 ? -8.993 10.024 -8.468 1.00 97.62 124 ARG A O 1
ATOM 987 N N . LEU A 1 125 ? -7.144 8.929 -9.145 1.00 97.56 125 LEU A N 1
ATOM 988 C CA . LEU A 1 125 ? -6.828 8.375 -7.829 1.00 97.56 125 LEU A CA 1
ATOM 989 C C . LEU A 1 125 ? -6.518 9.491 -6.826 1.00 97.56 125 LEU A C 1
ATOM 991 O O . LEU A 1 125 ? -7.010 9.423 -5.702 1.00 97.56 125 LEU A O 1
ATOM 995 N N . ASP A 1 126 ? -5.756 10.512 -7.237 1.00 96.50 126 ASP A N 1
ATOM 996 C CA . ASP A 1 126 ? -5.433 11.674 -6.403 1.00 96.50 126 ASP A CA 1
ATOM 997 C C . ASP A 1 126 ? -6.708 12.338 -5.876 1.00 96.50 126 ASP A C 1
ATOM 999 O O . ASP A 1 126 ? -6.901 12.503 -4.670 1.00 96.50 126 ASP A O 1
ATOM 1003 N N . GLU A 1 127 ? -7.648 12.622 -6.774 1.00 96.88 127 GLU A N 1
ATOM 1004 C CA . GLU A 1 127 ? -8.891 13.279 -6.394 1.00 96.88 127 GLU A CA 1
ATOM 1005 C C . GLU A 1 127 ? -9.779 12.401 -5.495 1.00 96.88 127 GLU A C 1
ATOM 1007 O O . GLU A 1 127 ? -10.336 12.890 -4.507 1.00 96.88 127 GLU A O 1
ATOM 1012 N N . ILE A 1 128 ? -9.889 11.099 -5.789 1.00 97.06 128 ILE A N 1
ATOM 1013 C CA . ILE A 1 128 ? -10.668 10.145 -4.980 1.00 97.06 128 ILE A CA 1
ATOM 1014 C C . ILE A 1 128 ? -10.081 10.027 -3.571 1.00 97.06 128 ILE A C 1
ATOM 1016 O O . ILE A 1 128 ? -10.807 10.142 -2.580 1.00 97.06 128 ILE A O 1
ATOM 1020 N N . ALA A 1 129 ? -8.768 9.819 -3.470 1.00 95.38 129 ALA A N 1
ATOM 1021 C CA . ALA A 1 129 ? -8.088 9.670 -2.192 1.00 95.38 129 ALA A CA 1
ATOM 1022 C C . ALA A 1 129 ? -8.160 10.961 -1.370 1.00 95.38 129 ALA A C 1
ATOM 1024 O O . ALA A 1 129 ? -8.424 10.896 -0.171 1.00 95.38 129 ALA A O 1
ATOM 1025 N N . HIS A 1 130 ? -8.009 12.126 -2.009 1.00 94.88 130 HIS A N 1
ATOM 1026 C CA . HIS A 1 130 ? -8.100 13.418 -1.337 1.00 94.88 130 HIS A CA 1
ATOM 1027 C C . HIS A 1 130 ? -9.492 13.699 -0.760 1.00 94.88 130 HIS A C 1
ATOM 1029 O O . HIS A 1 130 ? -9.607 14.168 0.372 1.00 94.88 130 HIS A O 1
ATOM 1035 N N . ARG A 1 131 ? -10.556 13.410 -1.522 1.00 96.19 131 ARG A N 1
ATOM 1036 C CA . ARG A 1 131 ? -11.946 13.628 -1.080 1.00 96.19 131 ARG A CA 1
ATOM 1037 C C . ARG A 1 131 ? -12.432 12.594 -0.073 1.00 96.19 131 ARG A C 1
ATOM 1039 O O . ARG A 1 131 ? -13.456 12.811 0.577 1.00 96.19 131 ARG A O 1
ATOM 1046 N N . SER A 1 132 ? -11.741 11.465 0.041 1.00 95.56 132 SER A N 1
ATOM 1047 C CA . SER A 1 132 ? -12.167 10.384 0.914 1.00 95.56 132 SER A CA 1
ATOM 1048 C C . SER A 1 132 ? -12.127 10.795 2.395 1.00 95.56 132 SER A C 1
ATOM 1050 O O . SER A 1 132 ? -11.115 11.318 2.872 1.00 95.56 132 SER A O 1
ATOM 1052 N N . PRO A 1 133 ? -13.151 10.451 3.204 1.00 91.94 133 PRO A N 1
ATOM 1053 C CA . PRO A 1 133 ? -13.113 10.645 4.656 1.00 91.94 133 PRO A CA 1
ATOM 1054 C C . PRO A 1 133 ? -12.036 9.792 5.353 1.00 91.94 133 PRO A C 1
ATOM 1056 O O . PRO A 1 133 ? -11.842 9.903 6.567 1.00 91.94 133 PRO A O 1
ATOM 1059 N N . THR A 1 134 ? -11.357 8.913 4.611 1.00 88.38 134 THR A N 1
ATOM 1060 C CA . THR A 1 134 ? -10.261 8.062 5.079 1.00 88.38 134 THR A CA 1
ATOM 1061 C C . THR A 1 134 ? -8.865 8.574 4.696 1.00 88.38 134 THR A C 1
ATOM 1063 O O . THR A 1 134 ? -7.878 7.942 5.083 1.00 88.38 134 THR A O 1
ATOM 1066 N N . ALA A 1 135 ? -8.757 9.725 4.017 1.00 90.06 135 ALA A N 1
ATOM 1067 C CA . ALA A 1 135 ? -7.507 10.250 3.451 1.00 90.06 135 ALA A CA 1
ATOM 1068 C C . ALA A 1 135 ? -6.322 10.251 4.438 1.00 90.06 135 ALA A C 1
ATOM 1070 O O . ALA A 1 135 ? -5.236 9.774 4.115 1.00 90.06 135 ALA A O 1
ATOM 1071 N N . SER A 1 136 ? -6.537 10.704 5.679 1.00 86.19 136 SER A N 1
ATOM 1072 C CA . SER A 1 136 ? -5.471 10.886 6.679 1.00 86.19 136 SER A CA 1
ATOM 1073 C C . SER A 1 136 ? -4.786 9.595 7.145 1.00 86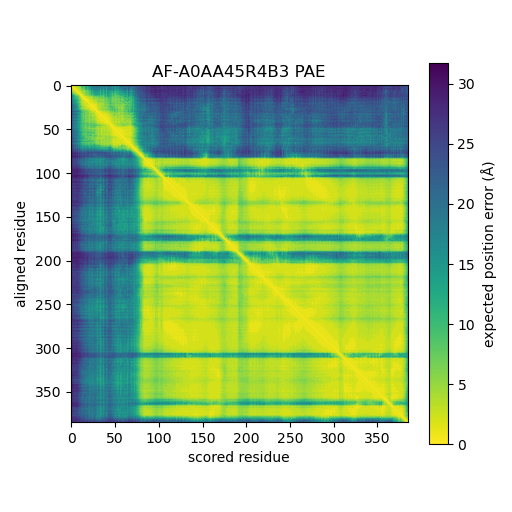.19 136 SER A C 1
ATOM 1075 O O . SER A 1 136 ? -3.665 9.646 7.647 1.00 86.19 136 SER A O 1
ATOM 1077 N N . GLY A 1 137 ? -5.433 8.435 6.997 1.00 90.06 137 GLY A N 1
ATOM 1078 C CA . GLY A 1 137 ? -4.841 7.133 7.335 1.00 90.06 137 GLY A CA 1
ATOM 1079 C C . GLY A 1 137 ? -4.367 6.338 6.121 1.00 90.06 137 GLY A C 1
ATOM 1080 O O . GLY A 1 137 ? -3.657 5.344 6.275 1.00 90.06 137 GLY A O 1
ATOM 1081 N N . TRP A 1 138 ? -4.756 6.763 4.920 1.00 92.62 138 TRP A N 1
ATOM 1082 C CA . TRP A 1 138 ? -4.553 5.998 3.699 1.00 92.62 138 TRP A CA 1
ATOM 1083 C C . TRP A 1 138 ? -3.083 5.905 3.292 1.00 92.62 138 TRP A C 1
ATOM 1085 O O . TRP A 1 138 ? -2.581 4.806 3.053 1.00 92.62 138 TRP A O 1
ATOM 1095 N N . GLY A 1 139 ? -2.362 7.030 3.326 1.00 93.00 139 GLY A N 1
ATOM 1096 C CA . GLY A 1 139 ? -0.943 7.058 2.970 1.00 93.00 139 GLY A CA 1
ATOM 1097 C C . GLY A 1 139 ? -0.075 6.166 3.861 1.00 93.00 139 GLY A C 1
ATOM 1098 O O . GLY A 1 139 ? 0.912 5.592 3.406 1.00 93.00 139 GLY A O 1
ATOM 1099 N N . LEU A 1 140 ? -0.441 5.992 5.137 1.00 92.75 140 LEU A N 1
ATOM 1100 C CA . LEU A 1 140 ? 0.230 5.028 6.014 1.00 92.75 140 LEU A CA 1
ATOM 1101 C C . LEU A 1 140 ? -0.095 3.582 5.609 1.00 92.75 140 LEU A C 1
ATOM 1103 O O . LEU A 1 140 ? 0.810 2.756 5.538 1.00 92.75 140 LEU A O 1
ATOM 1107 N N . ALA A 1 141 ? -1.362 3.273 5.322 1.00 94.44 141 ALA A N 1
ATOM 1108 C CA . ALA A 1 141 ? -1.776 1.929 4.920 1.00 94.44 141 ALA A CA 1
ATOM 1109 C C . ALA A 1 141 ? -1.077 1.459 3.634 1.00 94.44 141 ALA A C 1
ATOM 1111 O O . ALA A 1 141 ? -0.600 0.326 3.569 1.00 94.44 141 ALA A O 1
ATOM 1112 N N . VAL A 1 142 ? -0.969 2.339 2.635 1.00 95.06 142 VAL A N 1
ATOM 1113 C CA . VAL A 1 142 ? -0.215 2.084 1.397 1.00 95.06 142 VAL A CA 1
ATOM 1114 C C . VAL A 1 142 ? 1.257 1.824 1.714 1.00 95.06 142 VAL A C 1
ATOM 1116 O O . VAL A 1 142 ? 1.781 0.781 1.336 1.00 95.06 142 VAL A O 1
ATOM 1119 N N . ARG A 1 143 ? 1.908 2.696 2.494 1.00 93.81 143 ARG A N 1
ATOM 1120 C CA . ARG A 1 143 ? 3.320 2.533 2.887 1.00 93.81 143 ARG A CA 1
ATOM 1121 C C . ARG A 1 143 ? 3.601 1.218 3.621 1.00 93.81 143 ARG A C 1
ATOM 1123 O O . ARG A 1 143 ? 4.626 0.585 3.382 1.00 93.81 143 ARG A O 1
ATOM 1130 N N . LEU A 1 144 ? 2.690 0.759 4.477 1.00 94.06 144 LEU A N 1
ATOM 1131 C CA . LEU A 1 144 ? 2.825 -0.540 5.143 1.00 94.06 144 LEU A CA 1
ATOM 1132 C C . LEU A 1 144 ? 2.676 -1.715 4.163 1.00 94.06 144 LEU A C 1
ATOM 1134 O O . LEU A 1 144 ? 3.406 -2.700 4.284 1.00 94.06 144 LEU A O 1
ATOM 1138 N N . ARG A 1 145 ? 1.777 -1.621 3.174 1.00 94.56 145 ARG A N 1
ATOM 1139 C CA . ARG A 1 145 ? 1.666 -2.626 2.100 1.00 94.56 145 ARG A CA 1
ATOM 1140 C C . ARG A 1 145 ? 2.925 -2.662 1.231 1.00 94.56 145 ARG A C 1
ATOM 1142 O O . ARG A 1 145 ? 3.422 -3.749 0.954 1.00 94.56 145 ARG A O 1
ATOM 1149 N N . GLU A 1 146 ? 3.498 -1.503 0.917 1.00 93.69 146 GLU A N 1
ATOM 1150 C CA . GLU A 1 146 ? 4.767 -1.391 0.187 1.00 93.69 146 GLU A CA 1
ATOM 1151 C C . GLU A 1 146 ? 5.930 -2.012 0.965 1.00 93.69 146 GLU A C 1
ATOM 1153 O O . GLU A 1 146 ? 6.671 -2.833 0.431 1.00 93.69 146 GLU A O 1
ATOM 1158 N N . ALA A 1 147 ? 6.066 -1.697 2.257 1.00 93.25 147 ALA A N 1
ATOM 1159 C CA . ALA A 1 147 ? 7.108 -2.286 3.095 1.00 93.25 147 ALA A CA 1
ATOM 1160 C C . ALA A 1 147 ? 6.975 -3.815 3.202 1.00 93.25 147 ALA A C 1
ATOM 1162 O O . ALA A 1 147 ? 7.979 -4.530 3.177 1.00 93.25 147 ALA A O 1
ATOM 1163 N N . ARG A 1 148 ? 5.739 -4.330 3.275 1.00 94.00 148 ARG A N 1
ATOM 1164 C CA . ARG A 1 148 ? 5.468 -5.773 3.221 1.00 94.00 148 ARG A CA 1
ATOM 1165 C C . ARG A 1 148 ? 5.912 -6.376 1.889 1.00 94.00 148 ARG A C 1
ATOM 1167 O O . ARG A 1 148 ? 6.546 -7.429 1.908 1.00 94.00 148 ARG A O 1
ATOM 1174 N N . GLN A 1 149 ? 5.591 -5.737 0.765 1.00 93.19 149 GLN A N 1
ATOM 1175 C CA . GLN A 1 149 ? 5.986 -6.235 -0.551 1.00 93.19 149 GLN A CA 1
ATOM 1176 C C . GLN A 1 149 ? 7.506 -6.220 -0.724 1.00 93.19 149 GLN A C 1
ATOM 1178 O O . GLN A 1 149 ? 8.083 -7.201 -1.177 1.00 93.19 149 GLN A O 1
ATOM 1183 N N . LEU A 1 150 ? 8.184 -5.159 -0.286 1.00 92.56 150 LEU A N 1
ATOM 1184 C CA . LEU A 1 150 ? 9.646 -5.094 -0.309 1.00 92.56 150 LEU A CA 1
ATOM 1185 C C . LEU A 1 150 ? 10.287 -6.217 0.509 1.00 92.56 150 LEU A C 1
ATOM 1187 O O . LEU A 1 150 ? 11.221 -6.863 0.037 1.00 92.56 150 LEU A O 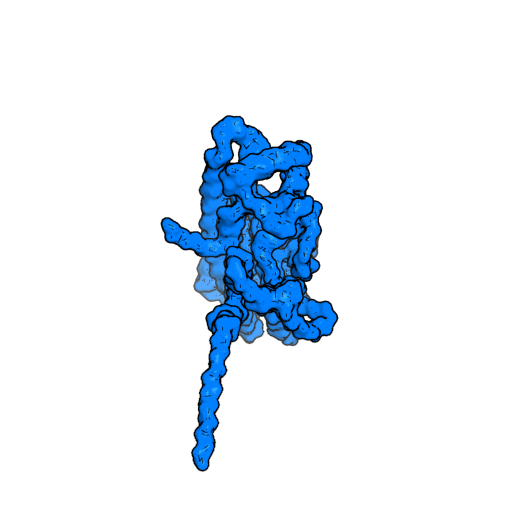1
ATOM 1191 N N . ALA A 1 151 ? 9.760 -6.480 1.709 1.00 91.12 151 ALA A N 1
ATOM 1192 C CA . ALA A 1 151 ? 10.202 -7.611 2.514 1.00 91.12 151 ALA A CA 1
ATOM 1193 C C . ALA A 1 151 ? 9.973 -8.934 1.766 1.00 91.12 151 ALA A C 1
ATOM 1195 O O . ALA A 1 151 ? 10.868 -9.776 1.731 1.00 91.12 151 ALA A O 1
ATOM 1196 N N . HIS A 1 152 ? 8.824 -9.096 1.104 1.00 91.06 152 HIS A N 1
ATOM 1197 C CA . HIS A 1 152 ? 8.529 -10.288 0.312 1.00 91.06 152 HIS A CA 1
ATOM 1198 C C . HIS A 1 152 ? 9.522 -10.489 -0.843 1.00 91.06 152 HIS A C 1
ATOM 1200 O O . HIS A 1 152 ? 10.044 -11.594 -0.989 1.00 91.06 152 HIS A O 1
ATOM 1206 N N . LEU A 1 153 ? 9.857 -9.431 -1.589 1.00 90.75 153 LEU A N 1
ATOM 1207 C CA . LEU A 1 153 ? 10.874 -9.458 -2.649 1.00 90.75 153 LEU A CA 1
ATOM 1208 C C . LEU A 1 153 ? 12.280 -9.776 -2.108 1.00 90.75 153 LEU A C 1
ATOM 1210 O O . LEU A 1 153 ? 13.091 -10.391 -2.799 1.00 90.75 153 LEU A O 1
ATOM 1214 N N . ALA A 1 154 ? 12.558 -9.431 -0.847 1.00 88.94 154 ALA A N 1
ATOM 1215 C CA . ALA A 1 154 ? 13.770 -9.839 -0.133 1.00 88.94 154 ALA A CA 1
ATOM 1216 C C . ALA A 1 154 ? 13.722 -11.293 0.385 1.00 88.94 154 ALA A C 1
ATOM 1218 O O . ALA A 1 154 ? 14.626 -11.724 1.096 1.00 88.94 154 ALA A O 1
ATOM 1219 N N . GLY A 1 155 ? 12.673 -12.064 0.079 1.00 88.81 155 GLY A N 1
ATOM 1220 C CA . GLY A 1 155 ? 12.481 -13.422 0.600 1.00 88.81 155 GLY A CA 1
ATOM 1221 C C . GLY A 1 155 ? 12.015 -13.466 2.060 1.00 88.81 155 GLY A C 1
ATOM 1222 O O . GLY A 1 155 ? 12.051 -14.517 2.700 1.00 88.81 155 GLY A O 1
ATOM 1223 N N . VAL A 1 156 ? 11.578 -12.334 2.615 1.00 89.06 156 VAL A N 1
ATOM 1224 C CA . VAL A 1 156 ? 11.063 -12.223 3.980 1.00 89.06 156 VAL A CA 1
ATOM 1225 C C . VAL A 1 156 ? 9.543 -12.164 3.964 1.00 89.06 156 VAL A C 1
ATOM 1227 O O . VAL A 1 156 ? 8.925 -11.164 3.609 1.00 89.06 156 VAL A O 1
ATOM 1230 N N . HIS A 1 157 ? 8.914 -13.235 4.437 1.00 86.00 157 HIS A N 1
ATOM 1231 C CA . HIS A 1 157 ? 7.462 -13.281 4.551 1.00 86.00 157 HIS A CA 1
ATOM 1232 C C . HIS A 1 157 ? 6.984 -12.619 5.847 1.00 86.00 157 HIS A C 1
ATOM 1234 O O . HIS A 1 157 ? 7.311 -13.047 6.959 1.00 86.00 157 HIS A O 1
ATOM 1240 N N . ALA A 1 158 ? 6.163 -11.585 5.689 1.00 88.25 158 ALA A N 1
ATOM 1241 C CA . ALA A 1 158 ? 5.372 -10.980 6.747 1.00 88.25 158 ALA A CA 1
ATOM 1242 C C . ALA A 1 158 ? 3.909 -10.910 6.304 1.00 88.25 158 ALA A C 1
ATOM 1244 O O . ALA A 1 158 ? 3.588 -10.531 5.172 1.00 88.25 158 ALA A O 1
ATOM 1245 N N . SER A 1 159 ? 3.006 -11.303 7.197 1.00 89.94 159 SER A N 1
ATOM 1246 C CA . SER A 1 159 ? 1.585 -11.041 7.005 1.00 89.94 159 SER A CA 1
ATOM 1247 C C . SER A 1 159 ? 1.319 -9.546 7.159 1.00 89.94 159 SER A C 1
ATOM 1249 O O . SER A 1 159 ? 2.010 -8.851 7.904 1.00 89.94 159 SER A O 1
ATOM 1251 N N . LEU A 1 160 ? 0.265 -9.056 6.507 1.00 90.62 160 LEU A N 1
ATOM 1252 C CA . LEU A 1 160 ? -0.140 -7.660 6.641 1.00 90.62 160 LEU A CA 1
ATOM 1253 C C . LEU A 1 160 ? -0.358 -7.276 8.108 1.00 90.62 160 LEU A C 1
ATOM 1255 O O . LEU A 1 160 ? 0.090 -6.225 8.552 1.00 90.62 160 LEU A O 1
ATOM 1259 N N . ARG A 1 161 ? -0.991 -8.164 8.881 1.00 91.75 161 ARG A N 1
ATOM 1260 C CA . ARG A 1 161 ? -1.206 -7.976 10.316 1.00 91.75 161 ARG A CA 1
ATOM 1261 C C . ARG A 1 161 ? 0.105 -7.746 11.069 1.00 91.75 161 ARG A C 1
ATOM 1263 O O . ARG A 1 161 ? 0.171 -6.828 11.878 1.00 91.75 161 ARG A O 1
ATOM 1270 N N . GLU A 1 162 ? 1.129 -8.558 10.816 1.00 89.88 162 GLU A N 1
ATOM 1271 C CA . GLU A 1 162 ? 2.443 -8.401 11.453 1.00 89.88 162 GLU A CA 1
ATOM 1272 C C . GLU A 1 162 ? 3.094 -7.071 11.055 1.00 89.88 162 GLU A C 1
ATOM 1274 O O . GLU A 1 162 ? 3.635 -6.387 11.918 1.00 89.88 162 GLU A O 1
ATOM 1279 N N . THR A 1 163 ? 2.967 -6.654 9.793 1.00 92.19 163 THR A N 1
ATOM 1280 C CA . THR A 1 163 ? 3.458 -5.348 9.327 1.00 92.19 163 THR A CA 1
ATOM 1281 C C . THR A 1 163 ? 2.743 -4.169 9.989 1.00 92.19 163 THR A C 1
ATOM 1283 O O . THR A 1 163 ? 3.365 -3.162 10.300 1.00 92.19 163 THR A O 1
ATOM 1286 N N . TRP A 1 164 ? 1.446 -4.276 10.275 1.00 92.94 164 TRP A N 1
ATOM 1287 C CA . TRP A 1 164 ? 0.754 -3.260 11.075 1.00 92.94 164 TRP A CA 1
ATOM 1288 C C . TRP A 1 164 ? 1.198 -3.266 12.541 1.00 92.94 164 TRP A C 1
ATOM 1290 O O . TRP A 1 164 ? 1.269 -2.215 13.176 1.00 92.94 164 TRP A O 1
ATOM 1300 N N . GLN A 1 165 ? 1.488 -4.446 13.091 1.00 91.31 165 GLN A N 1
ATOM 1301 C CA . GLN A 1 165 ? 1.903 -4.610 14.483 1.00 91.31 165 GLN A CA 1
ATOM 1302 C C . GLN A 1 165 ? 3.270 -3.998 14.783 1.00 91.31 165 GLN A C 1
ATOM 1304 O O . GLN A 1 165 ? 3.465 -3.533 15.907 1.00 91.31 165 GLN A O 1
ATOM 1309 N N . THR A 1 166 ? 4.202 -3.990 13.828 1.00 88.94 166 THR A N 1
ATOM 1310 C CA . THR A 1 166 ? 5.518 -3.347 14.005 1.00 88.94 166 THR A CA 1
ATOM 1311 C C . THR A 1 166 ? 5.407 -1.830 14.140 1.00 88.94 166 THR A C 1
ATOM 1313 O O . THR A 1 166 ? 6.243 -1.217 14.790 1.00 88.94 166 THR A O 1
ATOM 1316 N N . HIS A 1 167 ? 4.340 -1.225 13.611 1.00 89.06 167 HIS A N 1
ATOM 1317 C CA . HIS A 1 167 ? 4.063 0.206 13.754 1.00 89.06 167 HIS A CA 1
ATOM 1318 C C . HIS A 1 167 ? 3.317 0.549 15.066 1.00 89.06 167 HIS A C 1
ATOM 1320 O O . HIS A 1 167 ? 2.970 1.706 15.319 1.00 89.06 167 HIS A O 1
ATOM 1326 N N . LEU A 1 168 ? 3.003 -0.429 15.923 1.00 91.44 168 LEU A N 1
ATOM 1327 C CA . LEU A 1 168 ? 2.326 -0.141 17.188 1.00 91.44 168 LEU A CA 1
ATOM 1328 C C . LEU A 1 168 ? 3.322 0.286 18.275 1.00 91.44 168 LEU A C 1
ATOM 1330 O O . LEU A 1 168 ? 4.297 -0.423 18.525 1.00 91.44 168 LEU A O 1
ATOM 1334 N N . PRO A 1 169 ? 3.050 1.383 19.003 1.00 90.94 169 PRO A N 1
ATOM 1335 C CA . PRO A 1 169 ? 3.910 1.828 20.087 1.00 90.94 169 PRO A CA 1
ATOM 1336 C C . PRO A 1 169 ? 3.961 0.776 21.198 1.00 90.94 169 PRO A C 1
ATOM 1338 O O . PRO A 1 169 ? 2.949 0.148 21.528 1.00 90.94 169 PRO A O 1
ATOM 1341 N N . GLY A 1 170 ? 5.146 0.595 21.787 1.00 86.44 170 GLY A N 1
ATOM 1342 C CA . GLY A 1 170 ? 5.384 -0.336 22.897 1.00 86.44 170 GLY A CA 1
ATOM 1343 C C . GLY A 1 170 ? 5.231 -1.816 22.534 1.00 86.44 170 GLY A C 1
ATOM 1344 O O . GLY A 1 170 ? 5.349 -2.679 23.406 1.00 86.44 170 GLY A O 1
ATOM 1345 N N . ASN A 1 171 ? 4.963 -2.133 21.268 1.00 81.19 171 ASN A N 1
ATOM 1346 C CA . ASN A 1 171 ? 4.974 -3.501 20.801 1.00 81.19 171 ASN A CA 1
ATOM 1347 C C . ASN A 1 171 ? 6.418 -3.858 20.449 1.00 81.19 171 ASN A C 1
ATOM 1349 O O . ASN A 1 171 ? 6.987 -3.262 19.548 1.00 81.19 171 ASN A O 1
ATOM 1353 N N . MET A 1 172 ? 7.003 -4.815 21.170 1.00 67.44 172 MET A N 1
ATOM 1354 C CA . MET A 1 172 ? 8.233 -5.486 20.747 1.00 67.44 172 MET A CA 1
ATOM 1355 C C . MET A 1 172 ? 7.791 -6.688 19.907 1.00 67.44 172 MET A C 1
ATOM 1357 O O . MET A 1 172 ? 7.308 -7.674 20.488 1.00 67.44 172 MET A O 1
ATOM 1361 N N . PRO A 1 173 ? 7.856 -6.621 18.566 1.00 62.31 173 PRO A N 1
ATOM 1362 C CA . PRO A 1 173 ? 7.548 -7.760 17.720 1.00 62.31 173 PRO A CA 1
ATOM 1363 C C . PRO A 1 173 ? 8.389 -8.954 18.181 1.00 62.31 173 PRO A C 1
ATOM 1365 O O . PRO A 1 173 ? 9.591 -8.874 18.378 1.00 62.31 173 PRO A O 1
ATOM 1368 N N . ARG A 1 174 ? 7.762 -10.111 18.396 1.00 63.62 174 ARG A N 1
ATOM 1369 C CA . ARG A 1 174 ? 8.499 -11.344 18.740 1.00 63.62 174 ARG A CA 1
ATOM 1370 C C . ARG A 1 174 ? 8.971 -12.104 17.499 1.00 63.62 174 ARG A C 1
ATOM 1372 O O . ARG A 1 174 ? 9.269 -13.296 17.583 1.00 63.62 174 ARG A O 1
ATOM 1379 N N . ILE A 1 175 ? 8.965 -11.463 16.334 1.00 62.06 175 ILE A N 1
ATOM 1380 C CA . ILE A 1 175 ? 9.055 -12.147 15.047 1.00 62.06 175 ILE A CA 1
ATOM 1381 C C . ILE A 1 175 ? 10.484 -12.037 14.530 1.00 62.06 175 ILE A C 1
ATOM 1383 O O . ILE A 1 175 ? 11.052 -10.959 14.441 1.00 62.06 175 ILE A O 1
ATOM 1387 N N . ALA A 1 176 ? 11.063 -13.170 14.138 1.00 59.31 176 ALA A N 1
ATOM 1388 C CA . ALA A 1 176 ? 12.433 -13.243 13.630 1.00 59.31 176 ALA A CA 1
ATOM 1389 C C . ALA A 1 176 ? 12.694 -12.379 12.377 1.00 59.31 176 ALA A C 1
ATOM 1391 O O . ALA A 1 176 ? 13.849 -12.102 12.072 1.00 59.31 176 ALA A O 1
ATOM 1392 N N . THR A 1 177 ? 11.640 -11.972 11.664 1.00 64.88 177 THR A N 1
ATOM 1393 C CA . THR A 1 177 ? 11.695 -11.156 10.440 1.00 64.88 177 THR A CA 1
ATOM 1394 C C . THR A 1 177 ? 11.736 -9.652 10.700 1.00 64.88 177 THR A C 1
ATOM 1396 O O . THR A 1 177 ? 11.826 -8.874 9.755 1.00 64.88 177 THR A O 1
ATOM 1399 N N . GLU A 1 178 ? 11.682 -9.243 11.967 1.00 72.00 178 GLU A N 1
ATOM 1400 C CA . GLU A 1 178 ? 11.613 -7.846 12.385 1.00 72.00 178 GLU A CA 1
ATOM 1401 C C . GLU A 1 178 ? 12.760 -6.965 11.857 1.00 72.00 178 GLU A C 1
ATOM 1403 O O . GLU A 1 178 ? 12.444 -5.909 11.325 1.00 72.00 178 GLU A O 1
ATOM 1408 N N . PRO A 1 179 ? 14.055 -7.347 11.898 1.00 77.69 179 PRO A N 1
ATOM 1409 C CA . PRO A 1 179 ? 15.118 -6.424 11.486 1.00 77.69 179 PRO A CA 1
ATOM 1410 C C . PRO A 1 179 ? 15.033 -6.033 10.008 1.00 77.69 179 PRO A C 1
ATOM 1412 O O . PRO A 1 179 ? 15.274 -4.885 9.651 1.00 77.69 179 PRO A O 1
ATOM 1415 N N . VAL A 1 180 ? 14.664 -6.988 9.150 1.00 79.44 180 VAL A N 1
ATOM 1416 C CA . VAL A 1 180 ? 14.553 -6.762 7.703 1.00 79.44 180 VAL A CA 1
ATOM 1417 C C . VAL A 1 180 ? 13.297 -5.958 7.394 1.00 79.44 180 VAL A C 1
ATOM 1419 O O . VAL A 1 180 ? 13.359 -4.973 6.665 1.00 79.44 180 VAL A O 1
ATOM 1422 N N . LEU A 1 181 ? 12.162 -6.333 7.994 1.00 84.12 181 LEU A N 1
ATOM 1423 C CA . LEU A 1 181 ? 10.914 -5.597 7.819 1.00 84.12 181 LEU A CA 1
ATOM 1424 C C . LEU A 1 181 ? 11.029 -4.159 8.342 1.00 84.12 181 LEU A C 1
ATOM 1426 O O . LEU A 1 181 ? 10.571 -3.248 7.664 1.00 84.12 181 LEU A O 1
ATOM 1430 N N . ASN A 1 182 ? 11.676 -3.942 9.491 1.00 84.75 182 ASN A N 1
ATOM 1431 C CA . ASN A 1 182 ? 11.904 -2.608 10.046 1.00 84.75 182 ASN A CA 1
ATOM 1432 C C . ASN A 1 182 ? 12.799 -1.768 9.134 1.00 84.75 182 ASN A C 1
ATOM 1434 O O . ASN A 1 182 ? 12.471 -0.616 8.898 1.00 84.75 182 ASN A O 1
ATOM 1438 N N . ALA A 1 183 ? 13.848 -2.340 8.533 1.00 85.56 183 ALA A N 1
ATOM 1439 C CA . ALA A 1 183 ? 14.661 -1.610 7.559 1.00 85.56 183 ALA A CA 1
ATOM 1440 C C . ALA A 1 183 ? 13.835 -1.141 6.345 1.00 85.56 183 ALA A C 1
ATOM 1442 O O . ALA A 1 183 ? 13.986 -0.008 5.891 1.00 85.56 183 ALA A O 1
ATOM 1443 N N . HIS A 1 184 ? 12.926 -1.981 5.837 1.00 87.56 184 HIS A N 1
ATOM 1444 C CA . HIS A 1 184 ? 12.013 -1.585 4.760 1.00 87.56 184 HIS A CA 1
ATOM 1445 C C . HIS A 1 184 ? 10.961 -0.570 5.219 1.00 87.56 184 HIS A C 1
ATOM 1447 O O . HIS A 1 184 ? 10.648 0.355 4.476 1.00 87.56 184 HIS A O 1
ATOM 1453 N N . LEU A 1 185 ? 10.429 -0.717 6.434 1.00 85.94 185 LEU A N 1
ATOM 1454 C CA . LEU A 1 185 ? 9.495 0.239 7.023 1.00 85.94 185 LEU A CA 1
ATOM 1455 C C . LEU A 1 185 ? 10.152 1.601 7.203 1.00 85.94 185 LEU A C 1
ATOM 1457 O O . LEU A 1 185 ? 9.589 2.589 6.760 1.00 85.94 185 LEU A O 1
ATOM 1461 N N . ASP A 1 186 ? 11.350 1.656 7.775 1.00 87.38 186 ASP A N 1
ATOM 1462 C CA . ASP A 1 186 ? 12.099 2.895 7.951 1.00 87.38 186 ASP A CA 1
ATOM 1463 C C . ASP A 1 186 ? 12.386 3.550 6.600 1.00 87.38 186 ASP A C 1
ATOM 1465 O O . ASP A 1 186 ? 12.186 4.754 6.447 1.00 87.38 186 ASP A O 1
ATOM 1469 N N . ALA A 1 187 ? 12.776 2.762 5.594 1.00 85.69 187 ALA A N 1
ATOM 1470 C CA . ALA A 1 187 ? 13.020 3.272 4.252 1.00 85.69 187 ALA A CA 1
ATOM 1471 C C . ALA A 1 187 ? 11.747 3.838 3.600 1.00 85.69 187 ALA A C 1
ATOM 1473 O O . ALA A 1 187 ? 11.801 4.904 3.000 1.00 85.69 187 ALA A O 1
ATOM 1474 N N . VAL A 1 188 ? 10.595 3.178 3.738 1.00 86.12 188 VAL A N 1
ATOM 1475 C CA . VAL A 1 188 ? 9.335 3.634 3.122 1.00 86.12 188 VAL A CA 1
ATOM 1476 C C . VAL A 1 188 ? 8.665 4.760 3.922 1.00 86.12 188 VAL A C 1
ATOM 1478 O O . VAL A 1 188 ? 8.030 5.643 3.346 1.00 86.12 188 VAL A O 1
ATOM 1481 N N . LEU A 1 189 ? 8.772 4.745 5.251 1.00 86.12 189 LEU A N 1
ATOM 1482 C CA . LEU A 1 189 ? 8.126 5.722 6.130 1.00 86.12 189 LEU A CA 1
ATOM 1483 C C . LEU A 1 189 ? 8.936 7.014 6.257 1.00 86.12 189 LEU A C 1
ATOM 1485 O O . LEU A 1 189 ? 8.324 8.079 6.331 1.00 86.12 189 LEU A O 1
ATOM 1489 N N . ASN A 1 190 ? 10.272 6.925 6.257 1.00 83.12 190 ASN A N 1
ATOM 1490 C CA . ASN A 1 190 ? 11.175 8.066 6.455 1.00 83.12 190 ASN A CA 1
ATOM 1491 C C . ASN A 1 190 ? 11.922 8.486 5.170 1.00 83.12 190 ASN A C 1
ATOM 1493 O O . ASN A 1 190 ? 12.535 9.559 5.139 1.00 83.12 190 ASN A O 1
ATOM 1497 N N . GLY A 1 191 ? 11.877 7.671 4.108 1.00 67.12 191 GLY A N 1
ATOM 1498 C CA . GLY A 1 191 ? 12.678 7.836 2.886 1.00 67.12 191 GLY A CA 1
ATOM 1499 C C . GLY A 1 191 ? 12.439 9.120 2.094 1.00 67.12 191 GLY A C 1
ATOM 1500 O O . GLY A 1 191 ? 13.338 9.545 1.368 1.00 67.12 191 GLY A O 1
ATOM 1501 N N . HIS A 1 192 ? 11.302 9.798 2.290 1.00 57.06 192 HIS A N 1
ATOM 1502 C CA . HIS A 1 192 ? 10.981 11.086 1.651 1.00 57.06 192 HIS A CA 1
ATOM 1503 C C . HIS A 1 192 ? 12.033 12.175 1.904 1.00 57.06 192 HIS A C 1
ATOM 1505 O O . HIS A 1 192 ? 12.109 13.137 1.149 1.00 57.06 192 HIS A O 1
ATOM 1511 N N . THR A 1 193 ? 12.861 12.040 2.944 1.00 50.44 193 THR A N 1
ATOM 1512 C CA . THR A 1 193 ? 13.849 13.061 3.326 1.00 50.44 193 THR A CA 1
ATOM 1513 C C . THR A 1 193 ? 15.240 12.891 2.707 1.00 50.44 193 THR A C 1
ATOM 1515 O O . THR A 1 193 ? 16.049 13.810 2.820 1.00 50.44 193 THR A O 1
ATOM 1518 N N . GLN A 1 194 ? 15.559 11.764 2.054 1.00 51.53 194 GLN A N 1
ATOM 1519 C CA . GLN A 1 194 ? 16.958 11.450 1.701 1.00 51.53 194 GLN A CA 1
ATOM 1520 C C . GLN A 1 194 ? 17.314 11.445 0.208 1.00 51.53 194 GLN A C 1
ATOM 1522 O O . GLN A 1 194 ? 18.502 11.402 -0.121 1.00 51.53 194 GLN A O 1
ATOM 1527 N N . GLN A 1 195 ? 16.357 11.529 -0.718 1.00 57.53 195 GLN A N 1
ATOM 1528 C CA . GLN A 1 195 ? 16.687 11.496 -2.148 1.00 57.53 195 GLN A CA 1
ATOM 1529 C C . GLN A 1 195 ? 16.959 12.899 -2.705 1.00 57.53 195 GLN A C 1
ATOM 1531 O O . GLN A 1 195 ? 16.054 13.676 -2.974 1.00 57.53 195 GLN A O 1
ATOM 1536 N N . LYS A 1 196 ? 18.254 13.208 -2.875 1.00 56.69 196 LYS A N 1
ATOM 1537 C CA . LYS A 1 196 ? 18.768 14.460 -3.465 1.00 56.69 196 LYS A CA 1
ATOM 1538 C C . LYS A 1 196 ? 18.538 14.591 -4.974 1.00 56.69 196 LYS A C 1
ATOM 1540 O O . LYS A 1 196 ? 18.729 15.678 -5.507 1.00 56.69 196 LYS A O 1
ATOM 1545 N N . THR A 1 197 ? 18.200 13.512 -5.676 1.00 60.34 197 THR A N 1
ATOM 1546 C CA . THR A 1 197 ? 17.924 13.573 -7.113 1.00 60.34 197 THR A CA 1
ATOM 1547 C C . THR A 1 197 ? 16.466 13.944 -7.310 1.00 60.34 197 THR A C 1
ATOM 1549 O O . THR A 1 197 ? 15.594 13.097 -7.148 1.00 60.34 197 THR A O 1
ATOM 1552 N N . ASN A 1 198 ? 16.206 15.214 -7.627 1.00 64.94 198 ASN A N 1
ATOM 1553 C CA . ASN A 1 198 ? 14.870 15.693 -7.958 1.00 64.94 198 ASN A CA 1
ATOM 1554 C C . ASN A 1 198 ? 14.405 14.995 -9.245 1.00 64.94 198 ASN A C 1
ATOM 1556 O O . ASN A 1 198 ? 14.902 15.310 -10.327 1.00 64.94 198 ASN A O 1
ATOM 1560 N N . PRO A 1 199 ? 13.446 14.059 -9.179 1.00 65.88 199 PRO A N 1
ATOM 1561 C CA . PRO A 1 199 ? 12.977 13.373 -10.375 1.00 65.88 199 PRO A CA 1
ATOM 1562 C C . PRO A 1 199 ? 12.178 14.318 -11.294 1.00 65.88 199 PRO A C 1
ATOM 1564 O O . PRO A 1 199 ? 11.973 14.009 -12.465 1.00 65.88 199 PRO A O 1
ATOM 1567 N N . SER A 1 200 ? 11.807 15.505 -10.798 1.00 66.31 200 SER A N 1
ATOM 1568 C CA . SER A 1 200 ? 11.260 16.625 -11.571 1.00 66.31 200 SER A CA 1
ATOM 1569 C C . SER A 1 200 ? 12.237 17.207 -12.604 1.00 66.31 200 SER A C 1
ATOM 1571 O O . SER A 1 200 ? 11.790 17.784 -13.592 1.00 66.31 200 SER A O 1
ATOM 1573 N N . GLU A 1 201 ? 13.551 17.016 -12.443 1.00 73.81 201 GLU A N 1
ATOM 1574 C CA . GLU A 1 201 ? 14.562 17.499 -13.399 1.00 73.81 201 GLU A CA 1
ATOM 1575 C C . GLU A 1 201 ? 14.593 16.684 -14.700 1.00 73.81 201 GLU A C 1
ATOM 1577 O O . GLU A 1 201 ? 15.085 17.164 -15.718 1.00 73.81 201 GLU A O 1
ATOM 1582 N N . ILE A 1 202 ? 14.035 15.466 -14.695 1.00 72.38 202 ILE A N 1
ATOM 1583 C CA . ILE A 1 202 ? 13.995 14.585 -15.873 1.00 72.38 202 ILE A CA 1
ATOM 1584 C C . ILE A 1 202 ? 13.036 15.141 -16.947 1.00 72.38 202 ILE A C 1
ATOM 1586 O O . ILE A 1 202 ? 13.187 14.829 -18.129 1.00 72.38 202 ILE A O 1
ATOM 1590 N N . GLY A 1 203 ? 12.088 16.008 -16.564 1.00 77.12 203 GLY A N 1
ATOM 1591 C CA . GLY A 1 203 ? 11.064 16.548 -17.458 1.00 77.12 203 GLY A CA 1
ATOM 1592 C C . GLY A 1 203 ? 10.116 15.475 -18.019 1.00 77.12 203 GLY A C 1
ATOM 1593 O O . GLY A 1 203 ? 10.322 14.268 -17.867 1.00 77.12 203 GLY A O 1
ATOM 1594 N N . GLY A 1 204 ? 9.049 15.920 -18.684 1.00 87.12 204 GLY A N 1
ATOM 1595 C CA . GLY A 1 204 ? 8.087 15.039 -19.353 1.00 87.12 204 GLY A CA 1
ATOM 1596 C C . GLY A 1 204 ? 7.017 14.421 -18.437 1.00 87.12 204 GLY A C 1
ATOM 1597 O O . GLY A 1 204 ? 6.792 14.890 -17.321 1.00 87.12 204 GLY A O 1
ATOM 1598 N N . PRO A 1 205 ? 6.289 13.401 -18.930 1.00 91.00 205 PRO A N 1
ATOM 1599 C CA . PRO A 1 205 ? 5.236 12.734 -18.171 1.00 91.00 205 PRO A CA 1
ATOM 1600 C C . PRO A 1 205 ? 5.757 12.069 -16.893 1.00 91.00 205 PRO A C 1
ATOM 1602 O O . PRO A 1 205 ? 6.696 11.279 -16.955 1.00 91.00 205 PRO A O 1
ATOM 1605 N N . HIS A 1 206 ? 5.082 12.286 -15.759 1.00 92.25 206 HIS A N 1
ATOM 1606 C CA . HIS A 1 206 ? 5.489 11.760 -14.447 1.00 92.25 206 HIS A CA 1
ATOM 1607 C C . HIS A 1 206 ? 5.819 10.258 -14.431 1.00 92.25 206 HIS A C 1
ATOM 1609 O O . HIS A 1 206 ? 6.779 9.848 -13.786 1.00 92.25 206 HIS A O 1
ATOM 1615 N N . VAL A 1 207 ? 5.053 9.434 -15.157 1.00 92.94 207 VAL A N 1
ATOM 1616 C CA . VAL A 1 207 ? 5.284 7.979 -15.239 1.00 92.94 207 VAL A CA 1
ATOM 1617 C C . VAL A 1 207 ? 6.596 7.660 -15.959 1.00 92.94 207 VAL A C 1
ATOM 1619 O O . VAL A 1 207 ? 7.335 6.773 -15.534 1.00 92.94 207 VAL A O 1
ATOM 1622 N N . VAL A 1 208 ? 6.929 8.412 -17.010 1.00 92.75 208 VAL A N 1
ATOM 1623 C CA . VAL A 1 208 ? 8.201 8.268 -17.730 1.00 92.75 208 VAL A CA 1
ATOM 1624 C C . VAL A 1 208 ? 9.353 8.700 -16.827 1.00 92.75 208 VAL A C 1
ATOM 1626 O O . VAL A 1 208 ? 10.305 7.941 -16.666 1.00 92.75 208 VAL A O 1
ATOM 1629 N N . SER A 1 209 ? 9.248 9.862 -16.174 1.00 90.75 209 SER A N 1
ATOM 1630 C CA . SER A 1 209 ? 10.276 10.362 -15.251 1.00 90.75 209 SER A CA 1
ATOM 1631 C C . SER A 1 209 ? 10.521 9.385 -14.097 1.00 90.75 209 SER A C 1
ATOM 1633 O O . SER A 1 209 ? 11.669 9.065 -13.792 1.00 90.75 209 SER A O 1
ATOM 1635 N N . ALA A 1 210 ? 9.451 8.838 -13.511 1.00 92.38 210 ALA A N 1
ATOM 1636 C CA . ALA A 1 210 ? 9.529 7.826 -12.463 1.00 92.38 210 ALA A CA 1
ATOM 1637 C C . ALA A 1 210 ? 10.215 6.537 -12.948 1.00 92.38 210 ALA A C 1
ATOM 1639 O O . ALA A 1 210 ? 11.080 5.991 -12.261 1.00 92.38 210 ALA A O 1
ATOM 1640 N N . THR A 1 211 ? 9.882 6.079 -14.157 1.00 94.44 211 THR A N 1
ATOM 1641 C CA . THR A 1 211 ? 10.493 4.887 -14.760 1.00 94.44 211 THR A CA 1
ATOM 1642 C C . THR A 1 211 ? 11.988 5.083 -15.012 1.00 94.44 211 THR A C 1
ATOM 1644 O O . THR A 1 211 ? 12.798 4.221 -14.670 1.00 94.44 211 THR A O 1
ATOM 1647 N N . LEU A 1 212 ? 12.374 6.223 -15.590 1.00 92.25 212 LEU A N 1
ATOM 1648 C CA . LEU A 1 212 ? 13.773 6.542 -15.883 1.00 92.25 212 LEU A CA 1
ATOM 1649 C C . LEU A 1 212 ? 14.592 6.696 -14.601 1.00 92.25 212 LEU A C 1
ATOM 1651 O O . LEU A 1 212 ? 15.706 6.176 -14.520 1.00 92.25 212 LEU A O 1
ATOM 1655 N N . TRP A 1 213 ? 14.024 7.349 -13.584 1.00 91.69 213 TRP A N 1
ATOM 1656 C CA . TRP A 1 213 ? 14.628 7.421 -12.259 1.00 91.69 213 TRP A CA 1
ATOM 1657 C C . TRP A 1 213 ? 14.854 6.019 -11.680 1.00 91.69 213 TRP A C 1
ATOM 1659 O O . TRP A 1 213 ? 15.959 5.711 -11.233 1.00 91.69 213 TRP A O 1
ATOM 1669 N N . HIS A 1 214 ? 13.847 5.142 -11.756 1.00 93.44 214 HIS A N 1
ATOM 1670 C CA . HIS A 1 214 ? 13.943 3.778 -11.247 1.00 93.44 214 HIS A CA 1
ATOM 1671 C C . HIS A 1 214 ? 15.038 2.989 -11.974 1.00 93.44 214 HIS A C 1
ATOM 1673 O O . HIS A 1 214 ? 15.928 2.449 -11.322 1.00 93.44 214 HIS A O 1
ATOM 1679 N N . LEU A 1 215 ? 15.059 3.003 -13.311 1.00 93.25 215 LEU A N 1
ATOM 1680 C CA . LEU A 1 215 ? 16.107 2.360 -14.112 1.00 93.25 215 LEU A CA 1
ATOM 1681 C C . LEU A 1 215 ? 17.514 2.893 -13.796 1.00 93.25 215 LEU A C 1
ATOM 1683 O O . LEU A 1 215 ? 18.470 2.116 -13.735 1.00 93.25 215 LEU A O 1
ATOM 1687 N N . GLY A 1 216 ? 17.653 4.204 -13.577 1.00 90.62 216 GLY A N 1
ATOM 1688 C CA . GLY A 1 216 ? 18.913 4.814 -13.152 1.00 90.62 216 GLY A CA 1
ATOM 1689 C C . GLY A 1 216 ? 19.353 4.326 -11.770 1.00 90.62 216 GLY A C 1
ATOM 1690 O O . GLY A 1 216 ? 20.509 3.944 -11.576 1.00 90.62 216 GLY A O 1
ATOM 1691 N N . MET A 1 217 ? 18.417 4.261 -10.823 1.00 89.94 217 MET A N 1
ATOM 1692 C CA . MET A 1 217 ? 18.677 3.785 -9.467 1.00 89.94 217 MET A CA 1
ATOM 1693 C C . MET A 1 217 ? 18.992 2.294 -9.406 1.00 89.94 217 MET A C 1
ATOM 1695 O O . MET A 1 217 ? 19.866 1.911 -8.633 1.00 89.94 217 MET A O 1
ATOM 1699 N N . LEU A 1 218 ? 18.363 1.454 -10.233 1.00 91.50 218 LEU A N 1
ATOM 1700 C CA . LEU A 1 218 ? 18.682 0.024 -10.315 1.00 91.50 218 LEU A CA 1
ATOM 1701 C C . LEU A 1 218 ? 20.151 -0.218 -10.688 1.00 91.50 218 LEU A C 1
ATOM 1703 O O . LEU A 1 218 ? 20.784 -1.137 -10.170 1.00 91.50 218 LEU A O 1
ATOM 1707 N N . GLY A 1 219 ? 20.719 0.639 -11.542 1.00 83.75 219 GLY A N 1
ATOM 1708 C CA . GLY A 1 219 ? 22.137 0.584 -11.896 1.00 83.75 219 GLY A CA 1
ATOM 1709 C C . GLY A 1 219 ? 23.078 0.937 -10.738 1.00 83.75 219 GLY A C 1
ATOM 1710 O O . GLY A 1 219 ? 24.215 0.465 -10.714 1.00 83.75 219 GLY A O 1
ATOM 1711 N N . ALA A 1 220 ? 22.620 1.736 -9.772 1.00 85.69 220 ALA A N 1
ATOM 1712 C CA . ALA A 1 220 ? 23.422 2.197 -8.642 1.00 85.69 220 ALA A CA 1
ATOM 1713 C C . ALA A 1 220 ? 23.207 1.351 -7.377 1.00 85.69 220 ALA A C 1
ATOM 1715 O O . ALA A 1 220 ? 24.169 0.833 -6.806 1.00 85.69 220 ALA A O 1
ATOM 1716 N N . GLN A 1 221 ? 21.955 1.236 -6.929 1.00 88.06 221 GLN A N 1
ATOM 1717 C CA . GLN A 1 221 ? 21.539 0.619 -5.671 1.00 88.06 221 GLN A CA 1
ATOM 1718 C C . GLN A 1 221 ? 20.128 0.022 -5.813 1.00 88.06 221 GLN A C 1
ATOM 1720 O O . GLN A 1 221 ? 19.129 0.707 -5.593 1.00 88.06 221 GLN A O 1
ATOM 1725 N N . THR A 1 222 ? 20.045 -1.274 -6.133 1.00 89.56 222 THR A N 1
ATOM 1726 C CA . THR A 1 222 ? 18.780 -1.991 -6.374 1.00 89.56 222 THR A CA 1
ATOM 1727 C C . THR A 1 222 ? 17.754 -1.772 -5.264 1.00 89.56 222 THR A C 1
ATOM 1729 O O . THR A 1 222 ? 16.622 -1.397 -5.538 1.00 89.56 222 THR A O 1
ATOM 1732 N N . HIS A 1 223 ? 18.141 -1.952 -4.000 1.00 88.00 223 HIS A N 1
ATOM 1733 C CA . HIS A 1 223 ? 17.214 -1.821 -2.871 1.00 88.00 223 HIS A CA 1
ATOM 1734 C C . HIS A 1 223 ? 16.631 -0.402 -2.757 1.00 88.00 223 HIS A C 1
ATOM 1736 O O . HIS A 1 223 ? 15.414 -0.244 -2.665 1.00 88.00 223 HIS A O 1
ATOM 1742 N N . ALA A 1 224 ? 17.478 0.624 -2.898 1.00 87.62 224 ALA A N 1
ATOM 1743 C CA . ALA A 1 224 ? 17.064 2.026 -2.872 1.00 87.62 224 ALA A CA 1
ATOM 1744 C C . ALA A 1 224 ? 16.141 2.400 -4.046 1.00 87.62 224 ALA A C 1
ATOM 1746 O O . ALA A 1 224 ? 15.255 3.245 -3.897 1.00 87.62 224 ALA A O 1
ATOM 1747 N N . ALA A 1 225 ? 16.326 1.758 -5.206 1.00 91.12 225 ALA A N 1
ATOM 1748 C CA . ALA A 1 225 ? 15.471 1.949 -6.373 1.00 91.12 225 ALA A CA 1
ATOM 1749 C C . ALA A 1 225 ? 14.023 1.526 -6.111 1.00 91.12 225 ALA A C 1
ATOM 1751 O O . ALA A 1 225 ? 13.119 2.125 -6.683 1.00 91.12 225 ALA A O 1
ATOM 1752 N N . PHE A 1 226 ? 13.802 0.515 -5.265 1.00 93.12 226 PHE A N 1
ATOM 1753 C CA . PHE A 1 226 ? 12.463 0.062 -4.895 1.00 93.12 226 PHE A CA 1
ATOM 1754 C C . PHE A 1 226 ? 11.931 0.775 -3.652 1.00 93.12 226 PHE A C 1
ATOM 1756 O O . PHE A 1 226 ? 10.775 1.184 -3.640 1.00 93.12 226 PHE A O 1
ATOM 1763 N N . SER A 1 227 ? 12.757 0.991 -2.624 1.00 89.56 227 SER A N 1
ATOM 1764 C CA . SER A 1 227 ? 12.303 1.668 -1.403 1.00 89.56 227 SER A CA 1
ATOM 1765 C C . SER A 1 227 ? 11.923 3.136 -1.623 1.00 89.56 227 SER A C 1
ATOM 1767 O O . SER A 1 227 ? 11.162 3.682 -0.832 1.00 89.56 227 SER A O 1
ATOM 1769 N N . GLY A 1 228 ? 12.437 3.774 -2.683 1.00 89.44 228 GLY A N 1
ATOM 1770 C CA . GLY A 1 228 ? 12.069 5.140 -3.068 1.00 89.44 228 GLY A CA 1
ATOM 1771 C C . GLY A 1 228 ? 10.792 5.259 -3.908 1.00 89.44 228 GLY A C 1
ATOM 1772 O O . GLY A 1 228 ? 10.212 6.340 -3.958 1.00 89.44 228 GLY A O 1
ATOM 1773 N N . LEU A 1 229 ? 10.309 4.173 -4.531 1.00 91.19 229 LEU A N 1
ATOM 1774 C CA . LEU A 1 229 ? 9.112 4.207 -5.391 1.00 91.19 229 LEU A CA 1
ATOM 1775 C C . LEU A 1 229 ? 7.857 4.773 -4.705 1.00 91.19 229 LEU A C 1
ATOM 1777 O O . LEU A 1 229 ? 7.174 5.572 -5.349 1.00 91.19 229 LEU A O 1
ATOM 1781 N N . PRO A 1 230 ? 7.555 4.455 -3.428 1.00 87.06 230 PRO A N 1
ATOM 1782 C CA . PRO A 1 230 ? 6.370 5.002 -2.765 1.00 87.06 230 PRO A CA 1
ATOM 1783 C C . PRO A 1 230 ? 6.394 6.537 -2.677 1.00 87.06 230 PRO A C 1
ATOM 1785 O O . PRO A 1 230 ? 5.366 7.193 -2.825 1.00 87.06 230 PRO A O 1
ATOM 1788 N N . ALA A 1 231 ? 7.577 7.126 -2.476 1.00 88.81 231 ALA A N 1
ATOM 1789 C CA . ALA A 1 231 ? 7.760 8.575 -2.397 1.00 88.81 231 ALA A CA 1
ATOM 1790 C C . ALA A 1 231 ? 7.851 9.242 -3.778 1.00 88.81 231 ALA A C 1
ATOM 1792 O O . ALA A 1 231 ? 7.580 10.434 -3.914 1.00 88.81 231 ALA A O 1
ATOM 1793 N N . LEU A 1 232 ? 8.239 8.484 -4.803 1.00 90.31 232 LEU A N 1
ATOM 1794 C CA . LEU A 1 232 ? 8.613 9.006 -6.113 1.00 90.31 232 LEU A CA 1
ATOM 1795 C C . LEU A 1 232 ? 7.475 9.756 -6.803 1.00 90.31 232 LEU A C 1
ATOM 1797 O O . LEU A 1 232 ? 7.694 10.856 -7.302 1.00 90.31 232 LEU A O 1
ATOM 1801 N N . LEU A 1 233 ? 6.261 9.194 -6.801 1.00 90.94 233 LEU A N 1
ATOM 1802 C CA . LEU A 1 233 ? 5.092 9.825 -7.428 1.00 90.94 233 LEU A CA 1
ATOM 1803 C C . LEU A 1 233 ? 4.689 11.132 -6.732 1.00 90.94 233 LEU A C 1
ATOM 1805 O O . LEU A 1 233 ? 4.210 12.051 -7.393 1.00 90.94 233 LEU A O 1
ATOM 1809 N N . VAL A 1 234 ? 4.946 11.244 -5.428 1.00 91.12 234 VAL A N 1
ATOM 1810 C CA . VAL A 1 234 ? 4.785 12.500 -4.684 1.00 91.12 234 VAL A CA 1
ATOM 1811 C C . VAL A 1 234 ? 5.887 13.487 -5.062 1.00 91.12 234 VAL A C 1
ATOM 1813 O O . VAL A 1 234 ? 5.608 14.645 -5.357 1.00 91.12 234 VAL A O 1
ATOM 1816 N N . GLY A 1 235 ? 7.137 13.022 -5.126 1.00 86.81 235 GLY A N 1
ATOM 1817 C CA . GLY A 1 235 ? 8.299 13.844 -5.473 1.00 86.81 235 GLY A CA 1
ATOM 1818 C C . GLY A 1 235 ? 8.248 14.438 -6.885 1.00 86.81 235 GLY A C 1
ATOM 1819 O O . GLY A 1 235 ? 8.711 15.555 -7.092 1.00 86.81 235 GLY A O 1
ATOM 1820 N N . VAL A 1 236 ? 7.648 13.733 -7.850 1.00 86.88 236 VAL A N 1
ATOM 1821 C CA . VAL A 1 236 ? 7.393 14.274 -9.201 1.00 86.88 236 VAL A CA 1
ATOM 1822 C C . VAL A 1 236 ? 6.103 15.091 -9.296 1.00 86.88 236 VAL A C 1
ATOM 1824 O O . VAL A 1 236 ? 5.810 15.604 -10.366 1.00 86.88 236 VAL A O 1
ATOM 1827 N N . GLY A 1 237 ? 5.325 15.215 -8.216 1.00 88.75 237 GLY A N 1
ATOM 1828 C CA . GLY A 1 237 ? 4.071 15.973 -8.202 1.00 88.75 237 GLY A CA 1
ATOM 1829 C C . GLY A 1 237 ? 2.890 15.277 -8.888 1.00 88.75 237 GLY A C 1
ATOM 1830 O O . GLY A 1 237 ? 1.909 15.936 -9.223 1.00 88.75 237 GLY A O 1
ATOM 1831 N N . ALA A 1 238 ? 2.959 13.960 -9.102 1.00 91.44 238 ALA A N 1
ATOM 1832 C CA . ALA A 1 238 ? 1.850 13.190 -9.666 1.00 91.44 238 ALA A CA 1
ATOM 1833 C C . ALA A 1 238 ? 0.740 12.900 -8.648 1.00 91.44 238 ALA A C 1
ATOM 1835 O O . ALA A 1 238 ? -0.406 12.728 -9.052 1.00 91.44 238 ALA A O 1
ATOM 1836 N N . LEU A 1 239 ? 1.088 12.817 -7.359 1.00 94.06 239 LEU A N 1
ATOM 1837 C CA . LEU A 1 239 ? 0.169 12.583 -6.243 1.00 94.06 239 LEU A CA 1
ATOM 1838 C C . LEU A 1 239 ? 0.505 13.520 -5.074 1.00 94.06 239 LEU A C 1
ATOM 1840 O O . LEU A 1 239 ? 1.668 13.870 -4.873 1.00 94.06 239 LEU A O 1
ATOM 1844 N N . ARG A 1 240 ? -0.488 13.890 -4.260 1.00 92.81 240 ARG A N 1
ATOM 1845 C CA . ARG A 1 240 ? -0.288 14.729 -3.057 1.00 92.81 240 ARG A CA 1
ATOM 1846 C C . ARG A 1 240 ? 0.327 13.973 -1.875 1.00 92.81 240 ARG A C 1
ATOM 1848 O O . ARG A 1 240 ? 0.935 14.594 -1.008 1.00 92.81 240 ARG A O 1
ATOM 1855 N N . ASP A 1 241 ? 0.155 12.656 -1.823 1.00 93.50 241 ASP A N 1
ATOM 1856 C CA . ASP A 1 241 ? 0.715 11.762 -0.803 1.00 93.50 241 ASP A CA 1
ATOM 1857 C C . ASP A 1 241 ? 0.836 10.332 -1.385 1.00 93.50 241 ASP A C 1
ATOM 1859 O O . ASP A 1 241 ? 0.500 10.070 -2.541 1.00 93.50 241 ASP A O 1
ATOM 1863 N N . THR A 1 242 ? 1.387 9.402 -0.609 1.00 93.31 242 THR A N 1
ATOM 1864 C CA . THR A 1 242 ? 1.707 8.028 -1.010 1.00 93.31 242 THR A CA 1
ATOM 1865 C C . THR A 1 242 ? 0.430 7.192 -1.104 1.00 93.31 242 THR A C 1
ATOM 1867 O O . THR A 1 242 ? 0.088 6.457 -0.182 1.00 93.31 242 THR A O 1
ATOM 1870 N N . TRP A 1 243 ? -0.320 7.343 -2.194 1.00 94.88 243 TRP A N 1
ATOM 1871 C CA . TRP A 1 243 ? -1.642 6.720 -2.355 1.00 94.88 243 TRP A CA 1
ATOM 1872 C C . TRP A 1 243 ? -1.672 5.489 -3.254 1.00 94.88 243 TRP A C 1
ATOM 1874 O O . TRP A 1 243 ? -2.667 4.770 -3.244 1.00 94.88 243 TRP A O 1
ATOM 1884 N N . LEU A 1 244 ? -0.591 5.233 -3.988 1.00 95.94 244 LEU A N 1
ATOM 1885 C CA . LEU A 1 244 ? -0.454 4.087 -4.878 1.00 95.94 244 LEU A CA 1
ATOM 1886 C C . LEU A 1 244 ? 0.654 3.160 -4.356 1.00 95.94 244 LEU A C 1
ATOM 1888 O O . LEU A 1 244 ? 1.777 3.640 -4.179 1.00 95.94 244 LEU A O 1
ATOM 1892 N N . PRO A 1 245 ? 0.391 1.860 -4.121 1.00 95.00 245 PRO A N 1
ATOM 1893 C CA . PRO A 1 245 ? 1.433 0.903 -3.772 1.00 95.00 245 PRO A CA 1
ATOM 1894 C C . PRO A 1 245 ? 2.195 0.491 -5.041 1.00 95.00 245 PRO A C 1
ATOM 1896 O O . PRO A 1 245 ? 1.971 -0.574 -5.614 1.00 95.00 245 PRO A O 1
ATOM 1899 N N . LEU A 1 246 ? 3.053 1.385 -5.528 1.00 94.69 246 LEU A N 1
ATOM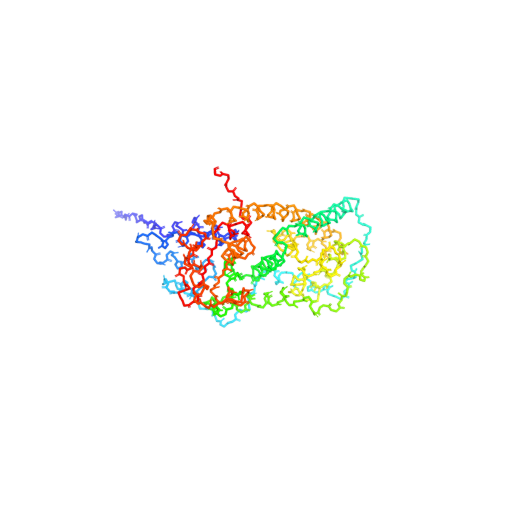 1900 C CA . LEU A 1 246 ? 3.779 1.245 -6.783 1.00 94.69 246 LEU A CA 1
ATOM 1901 C C . LEU A 1 246 ? 4.739 0.046 -6.797 1.00 94.69 246 LEU A C 1
ATOM 1903 O O . LEU A 1 246 ? 4.844 -0.602 -7.836 1.00 94.69 246 LEU A O 1
ATOM 1907 N N . VAL A 1 247 ? 5.411 -0.287 -5.685 1.00 95.19 247 VAL A N 1
ATOM 1908 C CA . VAL A 1 247 ? 6.249 -1.502 -5.619 1.00 95.19 247 VAL A CA 1
ATOM 1909 C C . VAL A 1 247 ? 5.370 -2.724 -5.845 1.00 95.19 247 VAL A C 1
ATOM 1911 O O . VAL A 1 247 ? 5.698 -3.557 -6.689 1.00 95.19 247 VAL A O 1
ATOM 1914 N N . ASN A 1 248 ? 4.241 -2.815 -5.137 1.00 94.00 248 ASN A N 1
ATOM 1915 C CA . ASN A 1 248 ? 3.272 -3.891 -5.340 1.00 94.00 248 ASN A CA 1
ATOM 1916 C C . ASN A 1 248 ? 2.779 -3.949 -6.789 1.00 94.00 248 ASN A C 1
ATOM 1918 O O . ASN A 1 248 ? 2.814 -5.018 -7.388 1.00 94.00 248 ASN A O 1
ATOM 1922 N N . ALA A 1 249 ? 2.407 -2.811 -7.372 1.00 95.06 249 ALA A N 1
ATOM 1923 C CA . ALA A 1 249 ? 1.897 -2.732 -8.737 1.00 95.06 249 ALA A CA 1
ATOM 1924 C C . ALA A 1 249 ? 2.886 -3.308 -9.762 1.00 95.06 249 ALA A C 1
ATOM 1926 O O . ALA A 1 249 ? 2.559 -4.240 -10.490 1.00 95.06 249 ALA A O 1
ATOM 1927 N N . ILE A 1 250 ? 4.129 -2.813 -9.780 1.00 95.44 250 ILE A N 1
ATOM 1928 C CA . ILE A 1 250 ? 5.102 -3.218 -10.807 1.00 95.44 250 ILE A CA 1
ATOM 1929 C C . ILE A 1 250 ? 5.684 -4.617 -10.574 1.00 95.44 250 ILE A C 1
ATOM 1931 O O . ILE A 1 250 ? 6.294 -5.167 -11.488 1.00 95.44 250 ILE A O 1
ATOM 1935 N N . THR A 1 251 ? 5.534 -5.174 -9.364 1.00 94.94 251 THR A N 1
ATOM 1936 C CA . THR A 1 251 ? 6.063 -6.494 -8.971 1.00 94.94 251 THR A CA 1
ATOM 1937 C C . THR A 1 251 ? 4.978 -7.496 -8.583 1.00 94.94 251 THR A C 1
ATOM 1939 O O . THR A 1 251 ? 5.282 -8.501 -7.942 1.00 94.94 251 THR A O 1
ATOM 1942 N N . THR A 1 252 ? 3.721 -7.260 -8.976 1.00 91.38 252 THR A N 1
ATOM 1943 C CA . THR A 1 252 ? 2.624 -8.218 -8.740 1.00 91.38 252 THR A CA 1
ATOM 1944 C C . THR A 1 252 ? 2.967 -9.583 -9.346 1.00 91.38 252 THR A C 1
ATOM 1946 O O . THR A 1 252 ? 2.736 -10.620 -8.724 1.00 91.38 252 THR A O 1
ATOM 1949 N N . HIS A 1 253 ? 3.627 -9.563 -10.507 1.00 92.44 253 HIS A N 1
ATOM 1950 C CA . HIS A 1 253 ? 4.250 -10.714 -11.151 1.00 92.44 253 HIS A CA 1
ATOM 1951 C C . HIS A 1 253 ? 5.762 -10.450 -11.285 1.00 92.44 253 HIS A C 1
ATOM 1953 O O . HIS A 1 253 ? 6.195 -9.813 -12.248 1.00 92.44 253 HIS A O 1
ATOM 1959 N N . PRO A 1 254 ? 6.589 -10.874 -10.306 1.00 93.25 254 PRO A N 1
ATOM 1960 C CA . PRO A 1 254 ? 8.024 -10.582 -10.309 1.00 93.25 254 PRO A CA 1
ATOM 1961 C C . PRO A 1 254 ? 8.748 -11.067 -11.574 1.00 93.25 254 PRO A C 1
ATOM 1963 O O . PRO A 1 254 ? 9.644 -10.379 -12.062 1.00 93.25 254 PRO A O 1
ATOM 1966 N N . ASP A 1 255 ? 8.331 -12.203 -12.137 1.00 93.94 255 ASP A N 1
ATOM 1967 C CA . ASP A 1 255 ? 8.920 -12.772 -13.356 1.00 93.94 255 ASP A CA 1
ATOM 1968 C C . ASP A 1 255 ? 8.649 -11.915 -14.601 1.00 93.94 255 ASP A C 1
ATOM 1970 O O . ASP A 1 255 ? 9.540 -11.745 -15.441 1.00 93.94 255 ASP A O 1
ATOM 1974 N N . ASP A 1 256 ? 7.464 -11.305 -14.698 1.00 95.56 256 ASP A N 1
ATOM 1975 C CA . ASP A 1 256 ? 7.125 -10.378 -15.783 1.00 95.56 256 ASP A CA 1
ATOM 1976 C C . ASP A 1 256 ? 8.002 -9.129 -15.701 1.00 95.56 256 ASP A C 1
ATOM 1978 O O . ASP A 1 256 ? 8.610 -8.723 -16.694 1.00 95.56 256 ASP A O 1
ATOM 1982 N N . TYR A 1 257 ? 8.166 -8.574 -14.495 1.00 96.75 257 TYR A N 1
ATOM 1983 C CA . TYR A 1 257 ? 9.075 -7.453 -14.261 1.00 96.75 257 TYR A CA 1
ATOM 1984 C C . TYR A 1 257 ? 10.515 -7.792 -14.684 1.00 96.75 257 TYR A C 1
ATOM 1986 O O . TYR A 1 257 ? 11.159 -7.011 -15.388 1.00 96.75 257 TYR A O 1
ATOM 1994 N N . LEU A 1 258 ? 11.027 -8.968 -14.300 1.00 96.00 258 LEU A N 1
ATOM 1995 C CA . LEU A 1 258 ? 12.375 -9.418 -14.667 1.00 96.00 258 LEU A CA 1
ATOM 1996 C C . LEU A 1 258 ? 12.518 -9.645 -16.177 1.00 96.00 258 LEU A C 1
ATOM 1998 O O . LEU A 1 258 ? 13.575 -9.373 -16.752 1.00 96.00 258 LEU A O 1
ATOM 2002 N N . THR A 1 259 ? 11.467 -10.127 -16.836 1.00 96.81 259 THR A N 1
ATOM 2003 C CA . THR A 1 259 ? 11.424 -10.307 -18.293 1.00 96.81 259 THR A CA 1
ATOM 2004 C C . THR A 1 259 ? 11.480 -8.959 -19.012 1.00 96.81 259 THR A C 1
ATOM 2006 O O . THR A 1 259 ? 12.329 -8.755 -19.883 1.00 96.81 259 THR A O 1
ATOM 2009 N N . VAL A 1 260 ? 10.662 -7.993 -18.587 1.00 97.25 260 VAL A N 1
ATOM 2010 C CA . VAL A 1 260 ? 10.670 -6.624 -19.123 1.00 97.25 260 VAL A CA 1
ATOM 2011 C C . VAL A 1 260 ? 12.010 -5.931 -18.870 1.00 97.25 260 VAL A C 1
ATOM 2013 O O . VAL A 1 260 ? 12.535 -5.237 -19.748 1.00 97.25 260 VAL A O 1
ATOM 2016 N N . LEU A 1 261 ? 12.598 -6.127 -17.687 1.00 96.19 261 LEU A N 1
ATOM 2017 C CA . LEU A 1 261 ? 13.902 -5.570 -17.349 1.00 96.19 261 LEU A CA 1
ATOM 2018 C C . LEU A 1 261 ? 15.006 -6.131 -18.251 1.00 96.19 261 LEU A C 1
ATOM 2020 O O . LEU A 1 261 ? 15.826 -5.365 -18.757 1.00 96.19 261 LEU A O 1
ATOM 2024 N N . ARG A 1 262 ? 15.018 -7.446 -18.496 1.00 95.31 262 ARG A N 1
ATOM 2025 C CA . ARG A 1 262 ? 15.971 -8.077 -19.422 1.00 95.31 262 ARG A CA 1
ATOM 2026 C C . ARG A 1 262 ? 15.840 -7.511 -20.834 1.00 95.31 262 ARG A C 1
ATOM 2028 O O . ARG A 1 262 ? 16.840 -7.042 -21.374 1.00 95.31 262 ARG A O 1
ATOM 2035 N N . ALA A 1 263 ? 14.622 -7.415 -21.369 1.00 95.06 263 ALA A N 1
ATOM 2036 C CA . ALA A 1 263 ? 14.372 -6.806 -22.680 1.00 95.06 263 ALA A CA 1
ATOM 2037 C C . ALA A 1 263 ? 14.843 -5.337 -22.750 1.00 95.06 263 ALA A C 1
ATOM 2039 O O . ALA A 1 263 ? 15.461 -4.905 -23.728 1.00 95.06 263 ALA A O 1
ATOM 2040 N N . THR A 1 264 ? 14.613 -4.567 -21.684 1.00 94.69 264 THR A N 1
ATOM 2041 C CA . THR A 1 264 ? 15.088 -3.178 -21.541 1.00 94.69 264 THR A CA 1
ATOM 2042 C C . THR A 1 264 ? 16.619 -3.105 -21.594 1.00 94.69 264 THR A C 1
ATOM 2044 O O . THR A 1 264 ? 17.196 -2.280 -22.306 1.00 94.69 264 THR A O 1
ATOM 2047 N N . LEU A 1 265 ? 17.305 -4.010 -20.890 1.00 93.25 265 LEU A N 1
ATOM 2048 C CA . LEU A 1 265 ? 18.766 -4.080 -20.859 1.00 93.25 265 LEU A CA 1
ATOM 2049 C C . LEU A 1 265 ? 19.373 -4.580 -22.176 1.00 93.25 265 LEU A C 1
ATOM 2051 O O . LEU A 1 265 ? 20.471 -4.149 -22.529 1.00 93.25 265 LEU A O 1
ATOM 2055 N N . GLU A 1 266 ? 18.734 -5.521 -22.866 1.00 92.81 266 GLU A N 1
ATOM 2056 C CA . GLU A 1 266 ? 19.194 -6.078 -24.147 1.00 92.81 266 GLU A CA 1
ATOM 2057 C C . GLU A 1 266 ? 19.072 -5.068 -25.286 1.00 92.81 266 GLU A C 1
ATOM 2059 O O . GLU A 1 266 ? 20.015 -4.880 -26.051 1.00 92.81 266 GLU A O 1
ATOM 2064 N N . THR A 1 267 ? 17.939 -4.369 -25.362 1.00 92.00 267 THR A N 1
ATOM 2065 C CA . THR A 1 267 ? 17.684 -3.372 -26.413 1.00 92.00 267 THR A CA 1
ATOM 2066 C C . THR A 1 267 ? 18.355 -2.024 -26.144 1.00 92.00 267 THR A C 1
ATOM 2068 O O . THR A 1 267 ? 18.513 -1.218 -27.065 1.00 92.00 267 THR A O 1
ATOM 2071 N N . GLY A 1 268 ? 18.708 -1.742 -24.884 1.00 90.94 268 GLY A N 1
ATOM 2072 C CA . GLY A 1 268 ? 19.156 -0.420 -24.441 1.00 90.94 268 GLY A CA 1
ATOM 2073 C C . GLY A 1 268 ? 18.064 0.656 -24.535 1.00 90.94 268 GLY A C 1
ATOM 2074 O O . GLY A 1 268 ? 18.374 1.844 -24.475 1.00 90.94 268 GLY A O 1
ATOM 2075 N N . SER A 1 269 ? 16.799 0.261 -24.715 1.00 92.38 269 SER A N 1
ATOM 2076 C CA . SER A 1 269 ? 15.640 1.154 -24.774 1.00 92.38 269 SER A CA 1
ATOM 2077 C C . SER A 1 269 ? 14.858 1.079 -23.469 1.00 92.38 269 SER A C 1
ATOM 2079 O O . SER A 1 269 ? 14.535 -0.014 -23.021 1.00 92.38 269 SER A O 1
ATOM 2081 N N . ALA A 1 270 ? 14.492 2.227 -22.892 1.00 94.12 270 ALA A N 1
ATOM 2082 C CA . ALA A 1 270 ? 13.637 2.281 -21.701 1.00 94.12 270 ALA A CA 1
ATOM 2083 C C . ALA A 1 270 ? 12.157 1.969 -21.998 1.00 94.12 270 ALA A C 1
ATOM 2085 O O . ALA A 1 270 ? 11.369 1.804 -21.070 1.00 94.12 270 ALA A O 1
ATOM 2086 N N . GLU A 1 271 ? 11.769 1.905 -23.275 1.00 95.00 271 GLU A N 1
ATOM 2087 C CA . GLU A 1 271 ? 10.374 1.760 -23.695 1.00 95.00 271 GLU A CA 1
ATOM 2088 C C . GLU A 1 271 ? 9.643 0.547 -23.088 1.00 95.00 271 GLU A C 1
ATOM 2090 O O . GLU A 1 271 ? 8.546 0.764 -22.570 1.00 95.00 271 GLU A O 1
ATOM 2095 N N . PRO A 1 272 ? 10.204 -0.684 -23.058 1.00 96.38 272 PRO A N 1
ATOM 2096 C CA . PRO A 1 272 ? 9.507 -1.824 -22.459 1.00 96.38 272 PRO A CA 1
ATOM 2097 C C . PRO A 1 272 ? 9.176 -1.582 -20.983 1.00 96.38 272 PRO A C 1
ATOM 2099 O O . PRO A 1 272 ? 8.064 -1.859 -20.538 1.00 96.38 272 PRO A O 1
ATOM 2102 N N . MET A 1 273 ? 10.114 -0.996 -20.232 1.00 96.75 273 MET A N 1
ATOM 2103 C CA . MET A 1 273 ? 9.888 -0.662 -18.828 1.00 96.75 273 MET A CA 1
ATOM 2104 C C . MET A 1 273 ? 8.869 0.470 -18.660 1.00 96.75 273 MET A C 1
ATOM 2106 O O . MET A 1 273 ? 8.038 0.405 -17.759 1.00 96.75 273 MET A O 1
ATOM 2110 N N . VAL A 1 274 ? 8.887 1.486 -19.532 1.00 96.44 274 VAL A N 1
ATOM 2111 C CA . VAL A 1 274 ? 7.893 2.576 -19.514 1.00 96.44 274 VAL A CA 1
ATOM 2112 C C . VAL A 1 274 ? 6.490 2.028 -19.766 1.00 96.44 274 VAL A C 1
ATOM 2114 O O . VAL A 1 274 ? 5.557 2.391 -19.050 1.00 96.44 274 VAL A O 1
ATOM 2117 N N . ALA A 1 275 ? 6.338 1.130 -20.742 1.00 97.00 275 ALA A N 1
ATOM 2118 C CA . ALA A 1 275 ? 5.069 0.469 -21.016 1.00 97.00 275 ALA A CA 1
ATOM 2119 C C . ALA A 1 275 ? 4.603 -0.369 -19.814 1.00 97.00 275 ALA A C 1
ATOM 2121 O O . ALA A 1 275 ? 3.447 -0.256 -19.412 1.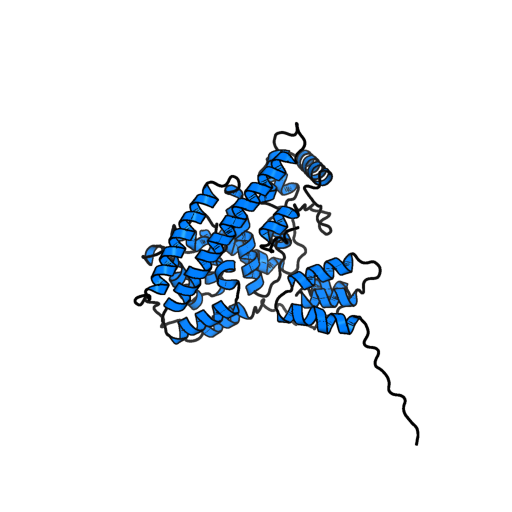00 97.00 275 ALA A O 1
ATOM 2122 N N . HIS A 1 276 ? 5.491 -1.157 -19.196 1.00 97.69 276 HIS A N 1
ATOM 2123 C CA . HIS A 1 276 ? 5.172 -1.949 -18.000 1.00 97.69 276 HIS A CA 1
ATOM 2124 C C . HIS A 1 276 ? 4.712 -1.082 -16.825 1.00 97.69 276 HIS A C 1
ATOM 2126 O O . HIS A 1 276 ? 3.673 -1.353 -16.222 1.00 97.69 276 HIS A O 1
ATOM 2132 N N . PHE A 1 277 ? 5.434 0.006 -16.540 1.00 97.12 277 PHE A N 1
ATOM 2133 C CA . PHE A 1 277 ? 5.063 0.967 -15.500 1.00 97.12 277 PHE A CA 1
ATOM 2134 C C . PHE A 1 277 ? 3.704 1.606 -15.780 1.00 97.12 277 PHE A C 1
ATOM 2136 O O . PHE A 1 277 ? 2.874 1.684 -14.879 1.00 97.12 277 PHE A O 1
ATOM 2143 N N . ALA A 1 278 ? 3.452 2.045 -17.016 1.00 97.25 278 ALA A N 1
ATOM 2144 C CA . ALA A 1 278 ? 2.191 2.682 -17.374 1.00 97.25 278 ALA A CA 1
ATOM 2145 C C . ALA A 1 278 ? 0.990 1.750 -17.154 1.00 97.25 278 ALA A C 1
ATOM 2147 O O . ALA A 1 278 ? 0.024 2.155 -16.509 1.00 97.25 278 ALA A O 1
ATOM 2148 N N . HIS A 1 279 ? 1.063 0.498 -17.615 1.00 97.94 279 HIS A N 1
ATOM 2149 C CA . HIS A 1 279 ? -0.008 -0.480 -17.391 1.00 97.94 279 HIS A CA 1
ATOM 2150 C C . HIS A 1 279 ? -0.180 -0.809 -15.903 1.00 97.94 279 HIS A C 1
ATOM 2152 O O . HIS A 1 279 ? -1.293 -0.713 -15.389 1.00 97.94 279 HIS A O 1
ATOM 2158 N N . SER A 1 280 ? 0.923 -1.059 -15.187 1.00 97.31 280 SER A N 1
ATOM 2159 C CA . SER A 1 280 ? 0.896 -1.336 -13.743 1.00 97.31 280 SER A CA 1
ATOM 2160 C C . SER A 1 280 ? 0.256 -0.192 -12.947 1.00 97.31 280 SER A C 1
ATOM 2162 O O . SER A 1 280 ? -0.509 -0.430 -12.017 1.00 97.31 280 SER A O 1
ATOM 2164 N N . VAL A 1 281 ? 0.534 1.064 -13.318 1.00 97.44 281 VAL A N 1
ATOM 2165 C CA . VAL A 1 281 ? -0.071 2.249 -12.693 1.00 97.44 281 VAL A CA 1
ATOM 2166 C C . VAL A 1 281 ? -1.570 2.329 -12.980 1.00 97.44 281 VAL A C 1
ATOM 2168 O O . VAL A 1 281 ? -2.334 2.616 -12.065 1.00 97.44 281 VAL A O 1
ATOM 2171 N N . ILE A 1 282 ? -2.010 2.069 -14.216 1.00 97.88 282 ILE A N 1
ATOM 2172 C CA . ILE A 1 282 ? -3.440 2.085 -14.572 1.00 97.88 282 ILE A CA 1
ATOM 2173 C C . ILE A 1 282 ? -4.215 1.072 -13.726 1.00 97.88 282 ILE A C 1
ATOM 2175 O O . ILE A 1 282 ? -5.248 1.423 -13.144 1.00 97.88 282 ILE A O 1
ATOM 2179 N N . ASP A 1 283 ? -3.717 -0.161 -13.656 1.00 97.00 283 ASP A N 1
ATOM 2180 C CA . ASP A 1 283 ? -4.388 -1.247 -12.947 1.00 97.00 283 ASP A CA 1
ATOM 2181 C C . ASP A 1 283 ? -4.387 -0.996 -11.437 1.00 97.00 283 ASP A C 1
ATOM 2183 O O . ASP A 1 283 ? -5.448 -1.014 -10.811 1.00 97.00 283 ASP A O 1
ATOM 2187 N N . ALA A 1 284 ? -3.245 -0.605 -10.868 1.00 96.38 284 ALA A N 1
ATOM 2188 C CA . ALA A 1 284 ? -3.163 -0.282 -9.450 1.00 96.38 284 ALA A CA 1
ATOM 2189 C C . ALA A 1 284 ? -4.025 0.934 -9.073 1.00 96.38 284 ALA A C 1
ATOM 2191 O O . ALA A 1 284 ? -4.698 0.909 -8.047 1.00 96.38 284 ALA A O 1
ATOM 2192 N N . CYS A 1 285 ? -4.101 1.983 -9.901 1.00 97.56 285 CYS A N 1
ATOM 2193 C CA . CYS A 1 285 ? -5.002 3.108 -9.634 1.00 97.56 285 CYS A CA 1
ATOM 2194 C C . CYS A 1 285 ? -6.472 2.672 -9.598 1.00 97.56 285 CYS A C 1
ATOM 2196 O O . CYS A 1 285 ? -7.240 3.170 -8.773 1.00 97.56 285 CYS A O 1
ATOM 2198 N N . ARG A 1 286 ? -6.871 1.740 -10.472 1.00 97.56 286 ARG A N 1
ATOM 2199 C CA . ARG A 1 286 ? -8.230 1.186 -10.482 1.00 97.56 286 ARG A CA 1
ATOM 2200 C C . ARG A 1 286 ? -8.507 0.370 -9.221 1.00 97.56 286 ARG A C 1
ATOM 2202 O O . ARG A 1 286 ? -9.546 0.567 -8.594 1.00 97.56 286 ARG A O 1
ATOM 2209 N N . GLU A 1 287 ? -7.599 -0.525 -8.850 1.00 96.12 287 GLU A N 1
ATOM 2210 C CA . GLU A 1 287 ? -7.734 -1.365 -7.656 1.00 96.12 287 GLU A CA 1
ATOM 2211 C C . GLU A 1 287 ? -7.773 -0.534 -6.372 1.00 96.12 287 GLU A C 1
ATOM 2213 O O . GLU A 1 287 ? -8.637 -0.746 -5.519 1.00 96.12 287 GLU A O 1
ATOM 2218 N N . GLU A 1 288 ? -6.902 0.468 -6.259 1.00 96.44 288 GLU A N 1
ATOM 2219 C CA . GLU A 1 288 ? -6.869 1.355 -5.098 1.00 96.44 288 GLU A CA 1
ATOM 2220 C C . GLU A 1 288 ? -8.115 2.240 -5.009 1.00 96.44 288 GLU A C 1
ATOM 2222 O O . GLU A 1 288 ? -8.643 2.432 -3.914 1.00 96.44 288 GLU A O 1
ATOM 2227 N N . ALA A 1 289 ? -8.658 2.716 -6.134 1.00 96.81 289 ALA A N 1
ATOM 2228 C CA . ALA A 1 289 ? -9.933 3.433 -6.136 1.00 96.81 289 ALA A CA 1
ATOM 2229 C C . ALA A 1 289 ? -11.087 2.554 -5.614 1.00 96.81 289 ALA A C 1
ATOM 2231 O O . ALA A 1 289 ? -11.880 3.005 -4.784 1.00 96.81 289 ALA A O 1
ATOM 2232 N N . ILE A 1 290 ? -11.151 1.285 -6.040 1.00 96.44 290 ILE A N 1
ATOM 2233 C CA . ILE A 1 290 ? -12.135 0.310 -5.540 1.00 96.44 290 ILE A CA 1
ATOM 2234 C C . ILE A 1 290 ? -11.936 0.061 -4.040 1.00 96.44 290 ILE A C 1
ATOM 2236 O O . ILE A 1 290 ? -12.905 -0.014 -3.281 1.00 96.44 290 ILE A O 1
ATOM 2240 N N . LEU A 1 291 ? -10.688 -0.065 -3.584 1.00 96.00 291 LEU A N 1
ATOM 2241 C CA . LEU A 1 291 ? -10.389 -0.275 -2.172 1.00 96.00 291 LEU A CA 1
ATOM 2242 C C . LEU A 1 291 ? -10.779 0.942 -1.319 1.00 96.00 291 LEU A C 1
ATOM 2244 O O . LEU A 1 291 ? -11.381 0.761 -0.261 1.00 96.00 291 LEU A O 1
ATOM 2248 N N . ILE A 1 292 ? -10.517 2.171 -1.774 1.00 96.50 292 ILE A N 1
ATOM 2249 C CA . ILE A 1 292 ? -10.934 3.400 -1.076 1.00 96.50 292 ILE A CA 1
ATOM 2250 C C . ILE A 1 292 ? -12.459 3.449 -0.915 1.00 96.50 292 ILE A C 1
ATOM 2252 O O . ILE A 1 292 ? -12.946 3.766 0.176 1.00 96.50 292 ILE A O 1
ATOM 2256 N N . ASP A 1 293 ? -13.214 3.092 -1.953 1.00 96.56 293 ASP A N 1
ATOM 2257 C CA . ASP A 1 293 ? -14.679 3.039 -1.899 1.00 96.56 293 ASP A CA 1
ATOM 2258 C C . ASP A 1 293 ? -15.180 1.985 -0.892 1.00 96.56 293 ASP A C 1
ATOM 2260 O O . ASP A 1 293 ? -15.984 2.275 0.002 1.00 96.56 293 ASP A O 1
ATOM 2264 N N . ARG A 1 294 ? -14.604 0.776 -0.930 1.00 96.56 294 ARG A N 1
ATOM 2265 C CA . ARG A 1 294 ? -14.913 -0.298 0.032 1.00 96.56 294 ARG A CA 1
ATOM 2266 C C . ARG A 1 294 ? -14.586 0.098 1.470 1.00 96.56 294 ARG A C 1
ATOM 2268 O O . ARG A 1 294 ? -15.367 -0.178 2.379 1.00 96.56 294 ARG A O 1
ATOM 2275 N N . LEU A 1 295 ? -13.455 0.764 1.697 1.00 96.44 295 LEU A N 1
ATOM 2276 C CA . LEU A 1 295 ? -13.069 1.254 3.021 1.00 96.44 295 LEU A CA 1
ATOM 2277 C C . LEU A 1 295 ? -13.962 2.400 3.497 1.00 96.44 295 LEU A C 1
ATOM 2279 O O . LEU A 1 295 ? -14.239 2.497 4.692 1.00 96.44 295 LEU A O 1
ATOM 2283 N N . THR A 1 296 ? -14.446 3.241 2.586 1.00 96.31 296 THR A N 1
ATOM 2284 C CA . THR A 1 296 ? -15.427 4.289 2.894 1.00 96.31 296 THR A CA 1
ATOM 2285 C C . THR A 1 296 ? -16.765 3.672 3.297 1.00 96.31 296 THR A C 1
ATOM 2287 O O . THR A 1 296 ? -17.351 4.072 4.303 1.00 96.31 296 THR A O 1
ATOM 2290 N N . THR A 1 297 ? -17.198 2.626 2.594 1.00 96.69 297 THR A N 1
ATOM 2291 C CA . THR A 1 297 ? -18.382 1.840 2.964 1.00 96.69 297 THR A CA 1
ATOM 2292 C C . THR A 1 297 ? -18.213 1.190 4.339 1.00 96.69 297 THR A C 1
ATOM 2294 O O . THR A 1 297 ? -19.073 1.354 5.206 1.00 96.69 297 THR A O 1
ATOM 2297 N N . LEU A 1 298 ? -17.079 0.525 4.591 1.00 96.81 298 LEU A N 1
ATOM 2298 C CA . LEU A 1 298 ? -16.775 -0.067 5.897 1.00 96.81 298 LEU A CA 1
ATOM 2299 C C . LEU A 1 298 ? -16.757 0.989 7.007 1.00 96.81 298 LEU A C 1
ATOM 2301 O O . LEU A 1 298 ? -17.277 0.761 8.094 1.00 96.81 298 LEU A O 1
ATOM 2305 N N . ARG A 1 299 ? -16.197 2.172 6.748 1.00 96.19 299 ARG A N 1
ATOM 2306 C CA . ARG A 1 299 ? -16.203 3.280 7.706 1.00 96.19 299 ARG A CA 1
ATOM 2307 C C . ARG A 1 299 ? -17.630 3.662 8.112 1.00 96.19 299 ARG A C 1
ATOM 2309 O O . ARG A 1 299 ? -17.880 3.859 9.299 1.00 96.19 299 ARG A O 1
ATOM 2316 N N . THR A 1 300 ? -18.553 3.744 7.155 1.00 95.62 300 THR A N 1
ATOM 2317 C CA . THR A 1 300 ? -19.975 4.018 7.417 1.00 95.62 300 THR A CA 1
ATOM 2318 C C . THR A 1 300 ? -20.623 2.888 8.216 1.00 95.62 300 THR A C 1
ATOM 2320 O O . THR A 1 300 ? -21.317 3.158 9.192 1.00 95.62 300 THR A O 1
ATOM 2323 N N . GLN A 1 301 ? -20.330 1.626 7.885 1.00 95.88 301 GLN A N 1
ATOM 2324 C CA . GLN A 1 301 ? -20.807 0.468 8.653 1.00 95.88 301 GLN A CA 1
ATOM 2325 C C . GLN A 1 301 ? -20.319 0.517 10.108 1.00 95.88 301 GLN A C 1
ATOM 2327 O O . GLN A 1 301 ? -21.113 0.376 11.037 1.00 95.88 301 GLN A O 1
ATOM 2332 N N . LEU A 1 302 ? -19.029 0.797 10.319 1.00 95.50 302 LEU A N 1
ATOM 2333 C CA . LEU A 1 302 ? -18.431 0.953 11.647 1.00 95.50 302 LEU A CA 1
ATOM 2334 C C . LEU A 1 302 ? -19.055 2.119 12.415 1.00 95.50 302 LEU A C 1
ATOM 2336 O O . LEU A 1 302 ? -19.280 2.000 13.615 1.00 95.50 302 LEU A O 1
ATOM 2340 N N . PHE A 1 303 ? -19.378 3.223 11.737 1.00 94.06 303 PHE A N 1
ATOM 2341 C CA . PHE A 1 303 ? -20.095 4.343 12.343 1.00 94.06 303 PHE A CA 1
ATOM 2342 C C . PHE A 1 303 ? -21.477 3.914 12.855 1.00 94.06 303 PHE A C 1
ATOM 2344 O O . PHE A 1 303 ? -21.837 4.245 13.980 1.00 94.06 303 PHE A O 1
ATOM 2351 N N . THR A 1 304 ? -22.228 3.147 12.058 1.00 93.69 304 THR A N 1
ATOM 2352 C CA . THR A 1 304 ? -23.576 2.679 12.424 1.00 93.69 304 THR A CA 1
ATOM 2353 C C . THR A 1 304 ? -23.586 1.553 13.460 1.00 93.69 304 THR A C 1
ATOM 2355 O O . THR A 1 304 ? -24.540 1.443 14.224 1.00 93.69 304 THR A O 1
ATOM 2358 N N . ALA A 1 305 ? -22.541 0.721 13.502 1.00 93.31 305 ALA A N 1
ATOM 2359 C CA . ALA A 1 305 ? -22.455 -0.425 14.408 1.00 93.31 305 ALA A CA 1
ATOM 2360 C C . ALA A 1 305 ? -22.132 -0.025 15.857 1.00 93.31 305 ALA A C 1
ATOM 2362 O O . ALA A 1 305 ? -22.456 -0.751 16.798 1.00 93.31 305 ALA A O 1
ATOM 2363 N N . VAL A 1 306 ? -21.501 1.135 16.060 1.00 93.12 306 VAL A N 1
ATOM 2364 C CA . VAL A 1 306 ? -21.272 1.678 17.401 1.00 93.12 306 VAL A CA 1
ATOM 2365 C C . VAL A 1 306 ? -22.623 2.096 17.987 1.00 93.12 306 VAL A C 1
ATOM 2367 O O . VAL A 1 306 ? -23.280 2.993 17.467 1.00 93.12 306 VAL A O 1
ATOM 2370 N N . ALA A 1 307 ? -23.029 1.427 19.073 1.00 79.44 307 ALA A N 1
ATOM 2371 C CA . ALA A 1 307 ? -24.360 1.549 19.673 1.00 79.44 307 ALA A CA 1
ATOM 2372 C C . ALA A 1 307 ? -24.890 3.004 19.768 1.00 79.44 307 ALA A C 1
ATOM 2374 O O . ALA A 1 307 ? -24.143 3.895 20.203 1.00 79.44 307 ALA A O 1
ATOM 2375 N N . PRO A 1 308 ? -26.183 3.241 19.454 1.00 77.00 308 PRO A N 1
ATOM 2376 C CA . PRO A 1 308 ? -26.808 4.559 19.548 1.00 77.00 308 PRO A CA 1
ATOM 2377 C C . PRO A 1 308 ? -26.566 5.210 20.916 1.00 77.00 308 PRO A C 1
ATOM 2379 O O . PRO A 1 308 ? -26.739 4.580 21.957 1.00 77.00 308 PRO A O 1
ATOM 2382 N N . GLY A 1 309 ? -26.130 6.472 20.917 1.00 76.44 309 GLY A N 1
ATOM 2383 C CA . GLY A 1 309 ? -25.801 7.230 22.132 1.00 76.44 309 GLY A CA 1
ATOM 2384 C C . GLY A 1 309 ? -24.321 7.202 22.535 1.00 76.44 309 GLY A C 1
ATOM 2385 O O . GLY A 1 309 ? -23.897 8.030 23.342 1.00 76.44 309 GLY A O 1
ATOM 2386 N N . ARG A 1 310 ? -23.491 6.332 21.941 1.00 79.38 310 ARG A N 1
ATOM 2387 C CA . ARG A 1 310 ? -22.034 6.350 22.154 1.00 79.38 310 ARG A CA 1
ATOM 2388 C C . ARG A 1 310 ? -21.347 7.319 21.188 1.00 79.38 310 ARG A C 1
ATOM 2390 O O . ARG A 1 310 ? -20.791 6.928 20.166 1.00 79.38 310 ARG A O 1
ATOM 2397 N N . LEU A 1 311 ? -21.377 8.604 21.535 1.00 81.44 311 LEU A N 1
ATOM 2398 C CA . LEU A 1 311 ? -20.677 9.667 20.806 1.00 81.44 311 LEU A CA 1
ATOM 2399 C C . LEU A 1 311 ? -19.226 9.847 21.295 1.00 81.44 311 LEU A C 1
ATOM 2401 O O . LEU A 1 311 ? -18.818 9.345 22.343 1.00 81.44 311 LEU A O 1
ATOM 2405 N N . GLY A 1 312 ? -18.425 10.586 20.526 1.00 91.75 312 GLY A N 1
ATOM 2406 C CA . GLY A 1 312 ? -17.083 11.013 20.932 1.00 91.75 312 GLY A CA 1
ATOM 2407 C C . GLY A 1 312 ? -15.961 10.057 20.519 1.00 91.75 312 GLY A C 1
ATOM 2408 O O . GLY A 1 312 ? -15.886 9.620 19.371 1.00 91.75 312 GLY A O 1
ATOM 2409 N N . ARG A 1 313 ? -15.027 9.775 21.438 1.00 95.50 313 ARG A N 1
ATOM 2410 C CA . ARG A 1 313 ? -13.755 9.093 21.117 1.00 95.50 313 ARG A CA 1
ATOM 2411 C C . ARG A 1 313 ? -13.925 7.649 20.650 1.00 95.50 313 ARG A C 1
ATOM 2413 O O . ARG A 1 313 ? -13.205 7.236 19.750 1.00 95.50 313 ARG A O 1
ATOM 2420 N N . ILE A 1 314 ? -14.876 6.901 21.211 1.00 96.31 314 ILE A N 1
ATOM 2421 C CA . ILE A 1 314 ? -15.149 5.518 20.783 1.00 96.31 314 ILE A CA 1
ATOM 2422 C C . ILE A 1 314 ? -15.539 5.449 19.306 1.00 96.31 314 ILE A C 1
ATOM 2424 O O . ILE A 1 314 ? -14.993 4.632 18.572 1.00 96.31 314 ILE A O 1
ATOM 2428 N N . LEU A 1 315 ? -16.409 6.357 18.861 1.00 95.75 315 LEU A N 1
ATOM 2429 C CA . LEU A 1 315 ? -16.837 6.449 17.472 1.00 95.75 315 LEU A CA 1
ATOM 2430 C C . LEU A 1 315 ? -15.663 6.806 16.558 1.00 95.75 315 LEU A C 1
ATOM 2432 O O . LEU A 1 315 ? -15.467 6.148 15.544 1.00 95.75 315 LEU A O 1
ATOM 2436 N N . GLN A 1 316 ? -14.839 7.788 16.949 1.00 95.44 316 GLN A N 1
ATOM 2437 C CA . GLN A 1 316 ? -13.623 8.158 16.209 1.00 95.44 316 GLN A CA 1
ATOM 2438 C C . GLN A 1 316 ? -12.652 6.976 16.060 1.00 95.44 316 GLN A C 1
ATOM 2440 O O . GLN A 1 316 ? -12.134 6.739 14.970 1.00 95.44 316 GLN A O 1
ATOM 2445 N N . ILE A 1 317 ? -12.441 6.211 17.136 1.00 96.38 317 ILE A N 1
ATOM 2446 C CA . ILE A 1 317 ? -11.589 5.018 17.127 1.00 96.38 317 ILE A CA 1
ATOM 2447 C C . ILE A 1 317 ? -12.184 3.953 16.205 1.00 96.38 317 ILE A C 1
ATOM 2449 O O . ILE A 1 317 ? -11.468 3.461 15.336 1.00 96.38 317 ILE A O 1
ATOM 2453 N N . ALA A 1 318 ? -13.479 3.652 16.329 1.00 96.75 318 ALA A N 1
ATOM 2454 C CA . ALA A 1 318 ? -14.161 2.667 15.494 1.00 96.75 318 ALA A CA 1
ATOM 2455 C C . ALA A 1 318 ? -14.044 3.007 14.001 1.00 96.75 318 ALA A C 1
ATOM 2457 O O . ALA A 1 318 ? -13.562 2.186 13.231 1.00 96.75 318 ALA A O 1
ATOM 2458 N N . VAL A 1 319 ? -14.370 4.236 13.585 1.00 95.88 319 VAL A N 1
ATOM 2459 C CA . VAL A 1 319 ? -14.271 4.638 12.167 1.00 95.88 319 VAL A CA 1
ATOM 2460 C C . VAL A 1 319 ? -12.828 4.699 11.656 1.00 95.88 319 VAL A C 1
ATOM 2462 O O . VAL A 1 319 ? -12.600 4.582 10.452 1.00 95.88 319 VAL A O 1
ATOM 2465 N N . SER A 1 320 ? -11.841 4.873 12.546 1.00 96.12 320 SER A N 1
ATOM 2466 C CA . SER A 1 320 ? -10.421 4.819 12.176 1.00 96.12 320 SER A CA 1
ATOM 2467 C C . SER A 1 320 ? -9.940 3.403 11.846 1.00 96.12 320 SER A C 1
ATOM 2469 O O . SER A 1 320 ? -8.957 3.259 11.121 1.00 96.12 320 SER A O 1
ATOM 2471 N N . LEU A 1 321 ? -10.652 2.358 12.295 1.00 96.94 321 LEU A N 1
ATOM 2472 C CA . LEU A 1 321 ? -10.300 0.962 12.005 1.00 96.94 321 LEU A CA 1
ATOM 2473 C C . LEU A 1 321 ? -10.337 0.638 10.511 1.00 96.94 321 LEU A C 1
ATOM 2475 O O . LEU A 1 321 ? -9.633 -0.272 10.084 1.00 96.94 321 LEU A O 1
ATOM 2479 N N . ALA A 1 322 ? -11.089 1.401 9.711 1.00 97.00 322 ALA A N 1
ATOM 2480 C CA . ALA A 1 322 ? -11.089 1.257 8.258 1.00 97.00 322 ALA A CA 1
ATOM 2481 C C . ALA A 1 322 ? -9.684 1.462 7.659 1.00 97.00 322 ALA A C 1
ATOM 2483 O O . ALA A 1 322 ? -9.290 0.732 6.758 1.00 97.00 322 ALA A O 1
ATOM 2484 N N . THR A 1 323 ? -8.884 2.404 8.171 1.00 95.25 323 THR A N 1
ATOM 2485 C CA . THR A 1 323 ? -7.519 2.664 7.667 1.00 95.25 323 THR A CA 1
ATOM 2486 C C . THR A 1 323 ? -6.410 2.228 8.601 1.00 95.25 323 THR A C 1
ATOM 2488 O O . THR A 1 323 ? -5.290 2.061 8.144 1.00 95.25 323 THR A O 1
ATOM 2491 N N . ALA A 1 324 ? -6.696 2.016 9.881 1.00 96.00 324 ALA A N 1
ATOM 2492 C CA . ALA A 1 324 ? -5.759 1.492 10.865 1.00 96.00 324 ALA A CA 1
ATOM 2493 C C . ALA A 1 324 ? -6.353 0.224 11.498 1.00 96.00 324 ALA A C 1
ATOM 2495 O O . ALA A 1 324 ? -6.823 0.259 12.637 1.00 96.00 324 ALA A O 1
ATOM 2496 N N . PRO A 1 325 ? -6.348 -0.908 10.773 1.00 97.00 325 PRO A N 1
ATOM 2497 C CA . PRO A 1 325 ? -7.097 -2.101 11.158 1.00 97.00 325 PRO A CA 1
ATOM 2498 C C . PRO A 1 325 ? -6.491 -2.843 12.354 1.00 97.00 325 PRO A C 1
ATOM 2500 O O . PRO A 1 325 ? -7.091 -3.791 12.856 1.00 97.00 325 PRO A O 1
ATOM 2503 N N . VAL A 1 326 ? -5.307 -2.437 12.818 1.00 96.38 326 VAL A N 1
ATOM 2504 C CA . VAL A 1 326 ? -4.648 -2.981 14.007 1.00 96.38 326 VAL A CA 1
ATOM 2505 C C . VAL A 1 326 ? -4.293 -1.840 14.954 1.00 96.38 326 VAL A C 1
ATOM 2507 O O . VAL A 1 326 ? -3.699 -0.836 14.548 1.00 96.38 326 VAL A O 1
ATOM 2510 N N . LEU A 1 327 ? -4.622 -2.009 16.233 1.00 96.12 327 LEU A N 1
ATOM 2511 C CA . LEU A 1 327 ? -4.330 -1.042 17.286 1.00 96.12 327 LEU A CA 1
ATOM 2512 C C . LEU A 1 327 ? -3.938 -1.724 18.599 1.00 96.12 327 LEU A C 1
ATOM 2514 O O . LEU A 1 327 ? -4.081 -2.934 18.770 1.00 96.12 327 LEU A O 1
ATOM 2518 N N . ASN A 1 328 ? -3.446 -0.928 19.541 1.00 96.25 328 ASN A N 1
ATOM 2519 C CA . ASN A 1 328 ? -3.310 -1.299 20.944 1.00 96.25 328 ASN A CA 1
ATOM 2520 C C . ASN A 1 328 ? -3.713 -0.110 21.827 1.00 96.25 328 ASN A C 1
ATOM 2522 O O . ASN A 1 328 ? -3.890 1.014 21.344 1.00 96.25 328 ASN A O 1
ATOM 2526 N N . ASN A 1 329 ? -3.841 -0.346 23.133 1.00 96.44 329 ASN A N 1
ATOM 2527 C CA . ASN A 1 329 ? -4.248 0.706 24.067 1.00 96.44 329 ASN A CA 1
ATOM 2528 C C . ASN A 1 329 ? -3.256 1.880 24.084 1.00 96.44 329 ASN A C 1
ATOM 2530 O O . ASN A 1 329 ? -3.682 3.027 24.182 1.00 96.44 329 ASN A O 1
ATOM 2534 N N . LEU A 1 330 ? -1.951 1.624 23.927 1.00 95.75 330 LEU A N 1
ATOM 2535 C CA . LEU A 1 330 ? -0.938 2.682 23.927 1.00 95.75 330 LEU A CA 1
ATOM 2536 C C . LEU A 1 330 ? -1.084 3.626 22.724 1.00 95.75 330 LEU A C 1
ATOM 2538 O O . LEU A 1 330 ? -1.027 4.842 22.896 1.00 95.75 330 LEU A O 1
ATOM 2542 N N . ARG A 1 331 ? -1.358 3.091 21.528 1.00 95.62 331 ARG A N 1
ATOM 2543 C CA . ARG A 1 331 ? -1.667 3.893 20.337 1.00 95.62 331 ARG A CA 1
ATOM 2544 C C . ARG A 1 331 ? -2.904 4.748 20.555 1.00 95.62 331 ARG A C 1
ATOM 2546 O O . ARG A 1 331 ? -2.890 5.921 20.206 1.00 95.62 331 ARG A O 1
ATOM 2553 N N . ILE A 1 332 ? -3.957 4.181 21.147 1.00 96.69 332 ILE A N 1
ATOM 2554 C CA . ILE A 1 332 ? -5.185 4.928 21.441 1.00 96.69 332 ILE A CA 1
ATOM 2555 C C . ILE A 1 332 ? -4.892 6.095 22.395 1.00 96.69 332 ILE A C 1
ATOM 2557 O O . ILE A 1 332 ? -5.319 7.218 22.136 1.00 96.69 332 ILE A O 1
ATOM 2561 N N . VAL A 1 333 ? -4.139 5.846 23.470 1.00 96.81 333 VAL A N 1
ATOM 2562 C CA . VAL A 1 333 ? -3.725 6.880 24.432 1.00 96.81 333 VAL A CA 1
ATOM 2563 C C . VAL A 1 333 ? -2.966 8.006 23.729 1.00 96.81 333 VAL A C 1
ATOM 2565 O O . VAL A 1 333 ? -3.340 9.167 23.870 1.00 96.81 333 VAL A O 1
ATOM 2568 N N . GLN A 1 334 ? -1.948 7.664 22.934 1.00 95.94 334 GLN A N 1
ATOM 2569 C CA . GLN A 1 334 ? -1.108 8.640 22.233 1.00 95.94 334 GLN A CA 1
ATOM 2570 C C . GLN A 1 334 ? -1.886 9.438 21.180 1.00 95.94 334 GLN A C 1
ATOM 2572 O O . GLN A 1 334 ? -1.759 10.655 21.115 1.00 95.94 334 GLN A O 1
ATOM 2577 N N . GLN A 1 335 ? -2.707 8.768 20.370 1.00 95.12 335 GLN A N 1
ATOM 2578 C CA . GLN A 1 335 ? -3.396 9.391 19.240 1.00 95.12 335 GLN A CA 1
ATOM 2579 C C . GLN A 1 335 ? -4.613 10.226 19.667 1.00 95.12 335 GLN A C 1
ATOM 2581 O O . GLN A 1 335 ? -4.903 11.245 19.044 1.00 95.12 335 GLN A O 1
ATOM 2586 N N . TYR A 1 336 ? -5.339 9.806 20.708 1.00 95.50 336 TYR A N 1
ATOM 2587 C CA . TYR A 1 336 ? -6.591 10.454 21.122 1.00 95.50 336 TYR A CA 1
ATOM 2588 C C . TYR A 1 336 ? -6.473 11.263 22.420 1.00 95.50 336 TYR A C 1
ATOM 2590 O O . TYR A 1 336 ? -7.446 11.918 22.808 1.00 95.50 336 TYR A O 1
ATOM 2598 N N . GLY A 1 337 ? -5.311 11.238 23.082 1.00 96.19 337 GLY A N 1
ATOM 2599 C CA . GLY A 1 337 ? -5.050 12.000 24.305 1.00 96.19 337 GLY A CA 1
ATOM 2600 C C . GLY A 1 337 ? -5.946 11.588 25.474 1.00 96.19 337 GLY A C 1
ATOM 2601 O O . GLY A 1 337 ? -6.417 12.444 26.217 1.00 96.19 337 GLY A O 1
ATOM 2602 N N . ILE A 1 338 ? -6.243 10.291 25.607 1.00 97.25 338 ILE A N 1
ATOM 2603 C CA . ILE A 1 338 ? -7.102 9.754 26.675 1.00 97.25 338 ILE A CA 1
ATOM 2604 C C . ILE A 1 338 ? -6.308 8.910 27.668 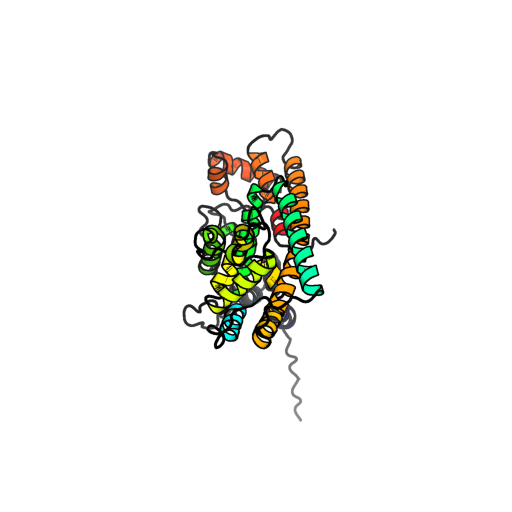1.00 97.25 338 ILE A C 1
ATOM 2606 O O . ILE A 1 338 ? -5.213 8.442 27.372 1.00 97.25 338 ILE A O 1
ATOM 2610 N N . THR A 1 339 ? -6.868 8.683 28.856 1.00 97.31 339 THR A N 1
ATOM 2611 C CA . THR A 1 339 ? -6.201 7.869 29.878 1.00 97.31 339 THR A CA 1
ATOM 2612 C C . THR A 1 339 ? -6.102 6.397 29.451 1.00 97.31 339 THR A C 1
ATOM 2614 O O . THR A 1 339 ? -6.984 5.902 28.740 1.00 97.31 339 THR A O 1
ATOM 2617 N N . PRO A 1 340 ? -5.095 5.641 29.932 1.00 96.56 340 PRO A N 1
ATOM 2618 C CA . PRO A 1 340 ? -5.005 4.202 29.679 1.00 96.56 340 PRO A CA 1
ATOM 2619 C C . PRO A 1 340 ? -6.265 3.434 30.100 1.00 96.56 340 PRO A C 1
ATOM 2621 O O . PRO A 1 340 ? -6.713 2.547 29.380 1.00 96.56 340 PRO A O 1
ATOM 2624 N N . LYS A 1 341 ? -6.887 3.818 31.226 1.00 96.44 341 LYS A N 1
ATOM 2625 C CA . LYS A 1 341 ? -8.153 3.229 31.693 1.00 96.44 341 LYS A CA 1
ATOM 2626 C C . LYS A 1 341 ? -9.288 3.454 30.689 1.00 96.44 341 LYS A C 1
ATOM 2628 O O . LYS A 1 341 ? -10.035 2.520 30.407 1.00 96.44 341 LYS A O 1
ATOM 2633 N N . ALA A 1 342 ? -9.403 4.662 30.133 1.00 96.81 342 ALA A N 1
ATOM 2634 C CA . ALA A 1 342 ? -10.398 4.967 29.108 1.00 96.81 342 ALA A CA 1
ATOM 2635 C C . ALA A 1 342 ? -10.135 4.188 27.809 1.00 96.81 342 ALA A C 1
ATOM 2637 O O . ALA A 1 342 ? -11.071 3.634 27.240 1.00 96.81 342 ALA A O 1
ATOM 2638 N N . ALA A 1 343 ? -8.873 4.083 27.377 1.00 97.00 343 ALA A N 1
ATOM 2639 C CA . ALA A 1 343 ? -8.499 3.288 26.208 1.00 97.00 343 ALA A CA 1
ATOM 2640 C C . ALA A 1 343 ? -8.886 1.808 26.368 1.00 97.00 343 ALA A C 1
ATOM 2642 O O . ALA A 1 343 ? -9.518 1.260 25.470 1.00 97.00 343 ALA A O 1
ATOM 2643 N N . THR A 1 344 ? -8.595 1.197 27.524 1.00 96.38 344 THR A N 1
ATOM 2644 C CA . THR A 1 344 ? -9.020 -0.177 27.839 1.00 96.38 344 THR A CA 1
ATOM 2645 C C . THR A 1 344 ? -10.541 -0.323 27.833 1.00 96.38 344 THR A C 1
ATOM 2647 O O . THR A 1 344 ? -11.058 -1.256 27.236 1.00 96.38 344 THR A O 1
ATOM 2650 N N . GLY A 1 345 ? -11.284 0.605 28.449 1.00 96.31 345 GLY A N 1
ATOM 2651 C CA . GLY A 1 345 ? -12.753 0.546 28.443 1.00 96.31 345 GLY A CA 1
ATOM 2652 C C . GLY A 1 345 ? -13.351 0.622 27.032 1.00 96.31 345 GLY A C 1
ATOM 2653 O O . GLY A 1 345 ? -14.311 -0.087 26.719 1.00 96.31 345 GLY A O 1
ATOM 2654 N N . ILE A 1 346 ? -12.752 1.441 26.160 1.00 96.62 346 ILE A N 1
ATOM 2655 C CA . ILE A 1 346 ? -13.144 1.534 24.750 1.00 96.62 346 ILE A CA 1
ATOM 2656 C C . ILE A 1 346 ? -12.820 0.235 24.007 1.00 96.62 346 ILE A C 1
ATOM 2658 O O . ILE A 1 346 ? -13.689 -0.276 23.304 1.00 96.62 346 ILE A O 1
ATOM 2662 N N . THR A 1 347 ? -11.613 -0.321 24.152 1.00 96.62 347 THR A N 1
ATOM 2663 C CA . THR A 1 347 ? -11.250 -1.561 23.448 1.00 96.62 347 THR A CA 1
ATOM 2664 C C . THR A 1 347 ? -12.071 -2.751 23.920 1.00 96.62 347 THR A C 1
ATOM 2666 O O . THR A 1 347 ? -12.552 -3.493 23.070 1.00 96.62 347 THR A O 1
ATOM 2669 N N . THR A 1 348 ? -12.335 -2.885 25.223 1.00 96.12 348 THR A N 1
ATOM 2670 C CA . THR A 1 348 ? -13.259 -3.900 25.754 1.00 96.12 348 THR A CA 1
ATOM 2671 C C . THR A 1 348 ? -14.643 -3.775 25.122 1.00 96.12 348 THR A C 1
ATOM 2673 O O . THR A 1 348 ? -15.149 -4.758 24.596 1.00 96.12 348 THR A O 1
ATOM 2676 N N . THR A 1 349 ? -15.212 -2.563 25.067 1.00 95.69 349 THR A N 1
ATOM 2677 C CA . THR A 1 349 ? -16.512 -2.348 24.404 1.00 95.69 349 THR A CA 1
ATOM 2678 C C . THR A 1 349 ? -16.478 -2.796 22.940 1.00 95.69 349 THR A C 1
ATOM 2680 O O . THR A 1 349 ? -17.390 -3.470 22.474 1.00 95.69 349 THR A O 1
ATOM 2683 N N . LEU A 1 350 ? -15.458 -2.384 22.181 1.00 96.31 350 LEU A N 1
ATOM 2684 C CA . LEU A 1 350 ? -15.376 -2.703 20.753 1.00 96.31 350 LEU A CA 1
ATOM 2685 C C . LEU A 1 350 ? -15.182 -4.211 20.513 1.00 96.31 350 LEU A C 1
ATOM 2687 O O . LEU A 1 350 ? -15.634 -4.720 19.491 1.00 96.31 350 LEU A O 1
ATOM 2691 N N . VAL A 1 351 ? -14.545 -4.923 21.449 1.00 96.19 351 VAL A N 1
ATOM 2692 C CA . VAL A 1 351 ? -14.453 -6.391 21.440 1.00 96.19 351 VAL A CA 1
ATOM 2693 C C . VAL A 1 351 ? -15.809 -7.030 21.748 1.00 96.19 351 VAL A C 1
ATOM 2695 O O . VAL A 1 351 ? -16.229 -7.919 21.016 1.00 96.19 351 VAL A O 1
ATOM 2698 N N . GLU A 1 352 ? -16.528 -6.555 22.768 1.00 95.31 352 GLU A N 1
ATOM 2699 C CA . GLU A 1 352 ? -17.882 -7.030 23.105 1.00 95.31 352 GLU A CA 1
ATOM 2700 C C . GLU A 1 352 ? -18.879 -6.824 21.952 1.00 95.31 352 GLU A C 1
ATOM 2702 O O . GLU A 1 352 ? -19.781 -7.631 21.755 1.00 95.31 352 GLU A O 1
ATOM 2707 N N . GLN A 1 353 ? -18.690 -5.770 21.153 1.00 94.88 353 GLN A N 1
ATOM 2708 C CA . GLN A 1 353 ? -19.478 -5.486 19.947 1.00 94.88 353 GLN A CA 1
ATOM 2709 C C . GLN A 1 353 ? -19.021 -6.274 18.706 1.00 94.88 353 GLN A C 1
ATOM 2711 O O . GLN A 1 353 ? -19.587 -6.094 17.631 1.00 94.88 353 GLN A O 1
ATOM 2716 N N . GLY A 1 354 ? -17.977 -7.103 18.810 1.00 95.75 354 GLY A N 1
ATOM 2717 C CA . GLY A 1 354 ? -17.434 -7.872 17.685 1.00 95.75 354 GLY A CA 1
ATOM 2718 C C . GLY A 1 354 ? -16.693 -7.038 16.631 1.00 95.75 354 GLY A C 1
ATOM 2719 O O . GLY A 1 354 ? -16.321 -7.559 15.582 1.00 95.75 354 GLY A O 1
ATOM 2720 N N . LEU A 1 355 ? -16.442 -5.751 16.892 1.00 96.19 355 LEU A N 1
ATOM 2721 C CA . LEU A 1 355 ? -15.720 -4.856 15.978 1.00 96.19 355 LEU A CA 1
ATOM 2722 C C . LEU A 1 355 ? -14.200 -5.040 16.058 1.00 96.19 355 LEU A C 1
ATOM 2724 O O . LEU A 1 355 ? -13.473 -4.672 15.131 1.00 96.19 355 LEU A O 1
ATOM 2728 N N . LEU A 1 356 ? -13.713 -5.593 17.167 1.00 97.38 356 LEU A N 1
ATOM 2729 C CA . LEU A 1 356 ? -12.316 -5.932 17.388 1.00 97.38 356 LEU A CA 1
ATOM 2730 C C . LEU A 1 356 ? -12.171 -7.376 17.857 1.00 97.38 356 LEU A C 1
ATOM 2732 O O . LEU A 1 356 ? -12.970 -7.879 18.639 1.00 97.38 356 LEU A O 1
ATOM 2736 N N . VAL A 1 357 ? -11.075 -8.005 17.443 1.00 95.88 357 VAL A N 1
ATOM 2737 C CA . VAL A 1 357 ? -10.649 -9.322 17.918 1.00 95.88 357 VAL A CA 1
ATOM 2738 C C . VAL A 1 357 ? -9.278 -9.184 18.587 1.00 95.88 357 VAL A C 1
ATOM 2740 O O . VAL A 1 357 ? -8.351 -8.646 17.964 1.00 95.88 357 VAL A O 1
ATOM 2743 N N . PRO A 1 358 ? -9.109 -9.641 19.843 1.00 94.81 358 PRO A N 1
ATOM 2744 C CA . PRO A 1 358 ? -7.805 -9.689 20.493 1.00 94.81 358 PRO A CA 1
ATOM 2745 C C . PRO A 1 358 ? -6.834 -10.588 19.727 1.00 94.81 358 PRO A C 1
ATOM 2747 O O . PRO A 1 358 ? -7.185 -11.665 19.249 1.00 94.81 358 PRO A O 1
ATOM 2750 N N . HIS A 1 359 ? -5.577 -10.172 19.627 1.00 89.12 359 HIS A N 1
ATOM 2751 C CA . HIS A 1 359 ? -4.555 -10.974 18.978 1.00 89.12 359 HIS A CA 1
ATOM 2752 C C . HIS A 1 359 ? -4.130 -12.145 19.881 1.00 89.12 359 HIS A C 1
ATOM 2754 O O . HIS A 1 359 ? -3.630 -11.901 20.985 1.00 89.12 359 HIS A O 1
ATOM 2760 N N . PRO A 1 360 ? -4.200 -13.406 19.412 1.00 82.06 360 PRO A N 1
ATOM 2761 C CA . PRO A 1 360 ? -4.036 -14.583 20.272 1.00 82.06 360 PRO A CA 1
ATOM 2762 C C . PRO A 1 360 ? -2.642 -14.687 20.907 1.00 82.06 360 PRO A C 1
ATOM 2764 O O . PRO A 1 360 ? -2.465 -15.300 21.953 1.00 82.06 360 PRO A O 1
ATOM 2767 N N . ARG A 1 361 ? -1.624 -14.074 20.289 1.00 80.50 361 ARG A N 1
ATOM 2768 C CA . ARG A 1 361 ? -0.218 -14.187 20.719 1.00 80.50 361 ARG A CA 1
ATOM 2769 C C . ARG A 1 361 ? 0.327 -12.950 21.444 1.00 80.50 361 ARG A C 1
ATOM 2771 O O . ARG A 1 361 ? 1.499 -12.947 21.819 1.00 80.50 361 ARG A O 1
ATOM 2778 N N . CYS A 1 362 ? -0.481 -11.904 21.646 1.00 78.06 362 CYS A N 1
ATOM 2779 C CA . CYS A 1 362 ? -0.024 -10.611 22.182 1.00 78.06 362 CYS A CA 1
ATOM 2780 C C . CYS A 1 362 ? -0.762 -10.219 23.470 1.00 78.06 362 CYS A C 1
ATOM 2782 O O . CYS A 1 362 ? -1.395 -9.168 23.539 1.00 78.06 362 CYS A O 1
ATOM 2784 N N . THR A 1 363 ? -0.649 -11.047 24.512 1.00 73.19 363 THR A N 1
ATOM 2785 C CA . THR A 1 363 ? -1.328 -10.815 25.801 1.00 73.19 363 THR A CA 1
ATOM 2786 C C . THR A 1 363 ? -0.777 -9.616 26.575 1.00 73.19 363 THR A C 1
ATOM 2788 O O . THR A 1 363 ? -1.534 -8.922 27.241 1.00 73.19 363 THR A O 1
ATOM 2791 N N . ARG A 1 364 ? 0.530 -9.330 26.475 1.00 70.81 364 ARG A N 1
ATOM 2792 C CA . ARG A 1 364 ? 1.171 -8.237 27.234 1.00 70.81 364 ARG A CA 1
ATOM 2793 C C . ARG A 1 364 ? 0.900 -6.845 26.663 1.00 70.81 364 ARG A C 1
ATOM 2795 O O . ARG A 1 364 ? 0.760 -5.904 27.432 1.00 70.81 364 ARG A O 1
ATOM 2802 N N . SER A 1 365 ? 0.859 -6.711 25.337 1.00 74.50 365 SER A N 1
ATOM 2803 C CA . SER A 1 365 ? 0.640 -5.428 24.655 1.00 74.50 365 SER A CA 1
ATOM 2804 C C . SER A 1 365 ? -0.820 -5.192 24.256 1.00 74.50 365 SER A C 1
ATOM 2806 O O . SER A 1 365 ? -1.122 -4.100 23.781 1.00 74.50 365 SER A O 1
ATOM 2808 N N . ALA A 1 366 ? -1.704 -6.182 24.462 1.00 87.62 366 ALA A N 1
ATOM 2809 C CA . ALA A 1 366 ? -3.126 -6.143 24.113 1.00 87.62 366 ALA A CA 1
ATOM 2810 C C . ALA A 1 366 ? -3.344 -5.567 22.703 1.00 87.62 366 ALA A C 1
ATOM 2812 O O . ALA A 1 366 ? -3.856 -4.464 22.518 1.00 87.62 366 ALA A O 1
ATOM 2813 N N . VAL A 1 367 ? -2.857 -6.299 21.699 1.00 93.12 367 VAL A N 1
ATOM 2814 C CA . VAL A 1 367 ? -3.060 -5.943 20.290 1.00 93.12 367 VAL A CA 1
ATOM 2815 C C . VAL A 1 367 ? -4.450 -6.398 19.867 1.00 93.12 367 VAL A C 1
ATOM 2817 O O . VAL A 1 367 ? -4.816 -7.545 20.110 1.00 93.12 367 VAL A O 1
ATOM 2820 N N 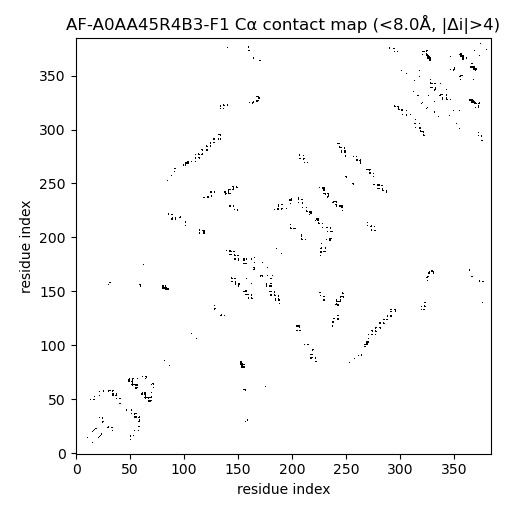. PHE A 1 368 ? -5.189 -5.532 19.184 1.00 96.00 368 PHE A N 1
ATOM 2821 C CA . PHE A 1 368 ? -6.521 -5.812 18.659 1.00 96.00 368 PHE A CA 1
ATOM 2822 C C . PHE A 1 368 ? -6.555 -5.578 17.152 1.00 96.00 368 PHE A C 1
ATOM 2824 O O . PHE A 1 368 ? -5.845 -4.713 16.636 1.00 96.00 368 PHE A O 1
ATOM 2831 N N . CYS A 1 369 ? -7.380 -6.352 16.453 1.00 96.25 369 CYS A N 1
ATOM 2832 C CA . CYS A 1 369 ? -7.530 -6.279 15.003 1.00 96.25 369 CYS A CA 1
ATOM 2833 C C . CYS A 1 369 ? -9.006 -6.144 14.620 1.00 96.25 369 CYS A C 1
ATOM 2835 O O . CYS A 1 369 ? -9.839 -6.853 15.177 1.00 96.25 369 CYS A O 1
ATOM 2837 N N . ASN A 1 370 ? -9.320 -5.319 13.624 1.00 97.44 370 ASN A N 1
ATOM 2838 C CA . ASN A 1 370 ? -10.583 -5.402 12.900 1.00 97.44 370 ASN A CA 1
ATOM 2839 C C . ASN A 1 370 ? -10.401 -6.369 11.710 1.00 97.44 370 ASN A C 1
ATOM 2841 O O . ASN A 1 370 ? -9.619 -6.066 10.801 1.00 97.44 370 ASN A O 1
ATOM 2845 N N . PRO A 1 371 ? -11.054 -7.546 11.710 1.00 95.69 371 PRO A N 1
ATOM 2846 C CA . PRO A 1 371 ? -10.810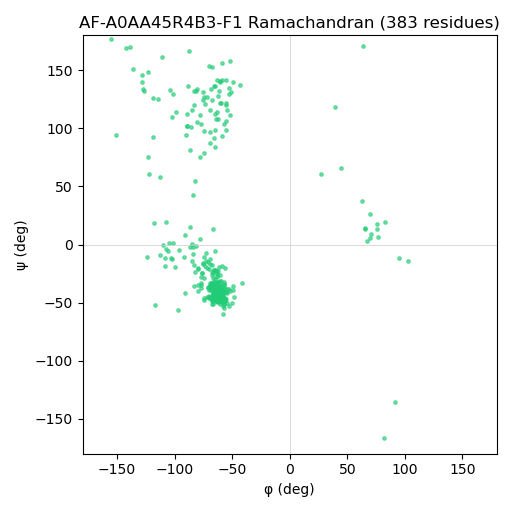 -8.577 10.702 1.00 95.69 371 PRO A CA 1
ATOM 2847 C C . PRO A 1 371 ? -11.263 -8.148 9.303 1.00 95.69 371 PRO A C 1
ATOM 2849 O O . PRO A 1 371 ? -10.550 -8.406 8.338 1.00 95.69 371 PRO A O 1
ATOM 2852 N N . GLN A 1 372 ? -12.390 -7.441 9.193 1.00 95.88 372 GLN A N 1
ATOM 2853 C CA . GLN A 1 372 ? -12.936 -6.994 7.911 1.00 95.88 372 GLN A CA 1
ATOM 2854 C C . GLN A 1 372 ? -12.031 -5.952 7.240 1.00 95.88 372 GLN A C 1
ATOM 2856 O O . GLN A 1 372 ? -11.729 -6.064 6.055 1.00 95.88 372 GLN A O 1
ATOM 2861 N N . ALA A 1 373 ? -11.529 -4.974 7.996 1.00 96.56 373 ALA A N 1
ATOM 2862 C CA . ALA A 1 373 ? -10.588 -3.989 7.482 1.00 96.56 373 ALA A CA 1
ATOM 2863 C C . ALA A 1 373 ? -9.252 -4.644 7.096 1.00 96.56 373 ALA A C 1
ATOM 2865 O O . ALA A 1 373 ? -8.745 -4.392 6.005 1.00 96.56 373 ALA A O 1
ATOM 2866 N N . LEU A 1 374 ? -8.699 -5.531 7.939 1.00 95.31 374 LEU A N 1
ATOM 2867 C CA . LEU A 1 374 ? -7.494 -6.299 7.589 1.00 95.31 374 LEU A CA 1
ATOM 2868 C C . LEU A 1 374 ? -7.675 -7.094 6.292 1.00 95.31 374 LEU A C 1
ATOM 2870 O O . LEU A 1 374 ? -6.752 -7.148 5.481 1.00 95.31 374 LEU A O 1
ATOM 2874 N N . TYR A 1 375 ? -8.847 -7.701 6.111 1.00 94.88 375 TYR A N 1
ATOM 2875 C CA . TYR A 1 375 ? -9.188 -8.444 4.909 1.00 94.88 375 TYR A CA 1
ATOM 2876 C C . TYR A 1 375 ? -9.227 -7.535 3.676 1.00 94.88 375 TYR A C 1
ATOM 2878 O O . TYR A 1 375 ? -8.561 -7.836 2.690 1.00 94.88 375 TYR A O 1
ATOM 2886 N N . LEU A 1 376 ? -9.893 -6.378 3.745 1.00 95.50 376 LEU A N 1
ATOM 2887 C CA . LEU A 1 376 ? -9.920 -5.418 2.634 1.00 95.50 376 LEU A CA 1
ATOM 2888 C C . LEU A 1 376 ? -8.513 -4.937 2.247 1.00 95.50 376 LEU A C 1
ATOM 2890 O O . LEU A 1 376 ? -8.159 -4.959 1.072 1.00 95.50 376 LEU A O 1
ATOM 2894 N N . HIS A 1 377 ? -7.670 -4.586 3.224 1.00 95.00 377 HIS A N 1
ATOM 2895 C CA . HIS A 1 377 ? -6.285 -4.172 2.954 1.00 95.00 377 HIS A CA 1
ATOM 2896 C C . HIS A 1 377 ? -5.395 -5.305 2.428 1.00 95.00 377 HIS A C 1
ATOM 2898 O O . HIS A 1 377 ? -4.318 -5.039 1.897 1.00 95.00 377 HIS A O 1
ATOM 2904 N N . SER A 1 378 ? -5.793 -6.570 2.586 1.00 91.31 378 SER A N 1
ATOM 2905 C CA . SER A 1 378 ? -5.008 -7.701 2.082 1.00 91.31 378 SER A CA 1
ATOM 2906 C C . SER A 1 378 ? -5.062 -7.849 0.560 1.00 91.31 378 SER A C 1
ATOM 2908 O O . SER A 1 378 ? -4.243 -8.589 0.020 1.00 91.31 378 SER A O 1
ATOM 2910 N N . GLY A 1 379 ? -5.996 -7.161 -0.111 1.00 86.06 379 GLY A N 1
ATOM 2911 C CA . GLY A 1 379 ? -6.211 -7.272 -1.556 1.00 86.06 379 GLY A CA 1
ATOM 2912 C C . GLY A 1 379 ? -6.805 -8.615 -1.990 1.00 86.06 379 GLY A C 1
ATOM 2913 O O . GLY A 1 379 ? -6.929 -8.871 -3.183 1.00 86.06 379 GLY A O 1
ATOM 2914 N N . LEU A 1 380 ? -7.174 -9.489 -1.045 1.00 79.38 380 LEU A N 1
ATOM 2915 C CA . LEU A 1 380 ? -7.802 -10.761 -1.375 1.00 79.38 380 LEU A CA 1
ATOM 2916 C C . LEU A 1 380 ? -9.182 -10.515 -2.006 1.00 79.38 380 LEU A C 1
ATOM 2918 O O . LEU A 1 380 ? -9.942 -9.677 -1.504 1.00 79.38 380 LEU A O 1
ATOM 2922 N N . PRO A 1 381 ? -9.530 -11.240 -3.086 1.00 68.75 381 PRO A N 1
ATOM 2923 C CA . PRO A 1 381 ? -10.843 -11.124 -3.693 1.00 68.75 381 PRO A CA 1
ATOM 2924 C C . PRO A 1 381 ? -11.895 -11.488 -2.648 1.00 68.75 381 PRO A C 1
ATOM 2926 O O . PRO A 1 381 ? -11.880 -12.591 -2.101 1.00 68.75 381 PRO A O 1
ATOM 2929 N N . THR A 1 382 ? -12.798 -10.544 -2.379 1.00 58.69 382 THR A N 1
ATOM 2930 C CA . THR A 1 382 ? -14.047 -10.785 -1.654 1.00 58.69 382 THR A CA 1
ATOM 2931 C C . THR A 1 382 ? -14.774 -11.891 -2.395 1.00 58.69 382 THR A C 1
ATOM 2933 O O . THR A 1 382 ? -15.285 -11.631 -3.486 1.00 58.69 382 THR A O 1
ATOM 2936 N N . ASN A 1 383 ? -14.802 -13.108 -1.846 1.00 43.91 383 ASN A N 1
ATOM 2937 C CA . ASN A 1 383 ? -15.748 -14.102 -2.340 1.00 43.91 383 ASN A CA 1
ATOM 2938 C C . ASN A 1 383 ? -17.132 -13.448 -2.223 1.00 43.91 383 ASN A C 1
ATOM 2940 O O . ASN A 1 383 ? -17.457 -12.986 -1.123 1.00 43.91 383 ASN A O 1
ATOM 2944 N N . PRO A 1 384 ? -17.900 -13.309 -3.317 1.00 38.66 384 PRO A N 1
ATOM 2945 C CA . PRO A 1 384 ? -19.277 -12.866 -3.199 1.00 38.66 384 PRO A CA 1
ATOM 2946 C C . PRO A 1 384 ? -19.991 -13.931 -2.362 1.00 38.66 384 PRO A C 1
ATOM 2948 O O . PRO A 1 384 ? -20.111 -15.077 -2.794 1.00 38.66 384 PRO A O 1
ATOM 2951 N N . ALA A 1 385 ? -20.309 -13.573 -1.118 1.00 35.03 385 ALA A N 1
ATOM 2952 C CA . ALA A 1 385 ? -21.114 -14.390 -0.220 1.00 35.03 385 ALA A CA 1
ATOM 2953 C C . ALA A 1 385 ? -22.569 -14.401 -0.689 1.00 35.03 385 ALA A C 1
ATOM 2955 O O . ALA A 1 385 ? -23.019 -13.342 -1.193 1.00 35.03 385 ALA A O 1
#

Sequence (385 aa):
MSAHPDRETDMTTPHLAHDHLLRPLRENGQWHRALDHAMTLLDQPGHDFHVIGETLLAAGRPRSAKRYGAELPRIKSRAEPDGGFFREISTSFAGKRKTLSWQPRRLSPDTLLAVCRAQEALGRLDEIAHRSPTASGWGLAVRLREARQLAHLAGVHASLRETWQTHLPGNMPRIATEPVLNAHLDAVLNGHTQQKTNPSEIGGPHVVSATLWHLGMLGAQTHAAFSGLPALLVGVGALRDTWLPLVNAITTHPDDYLTVLRATLETGSAEPMVAHFAHSVIDACREEAILIDRLTTLRTQLFTAVAPGRLGRILQIAVSLATAPVLNNLRIVQQYGITPKAATGITTTLVEQGLLVPHPRCTRSAVFCNPQALYLHSGLPTNPA

Solvent-accessible surface area (backbone atoms only — not comparable to full-atom values): 21281 Å² total; per-residue (Å²): 139,82,85,78,81,82,79,78,76,77,78,51,73,67,58,57,46,44,66,71,50,48,44,55,28,56,76,68,68,40,37,66,58,39,46,54,49,39,53,54,45,71,75,43,90,87,56,60,47,52,59,42,6,49,32,28,40,67,44,72,32,54,80,60,7,46,79,29,70,32,83,72,78,88,76,77,71,89,71,69,69,77,13,62,59,59,54,51,52,50,54,71,36,62,91,51,59,89,74,72,73,76,54,87,63,90,65,53,72,67,44,48,52,37,42,52,49,21,52,52,30,39,48,51,35,39,53,52,46,67,72,36,98,54,39,92,37,38,38,57,44,27,38,46,53,30,20,38,43,54,24,42,50,33,64,38,81,62,54,70,68,57,53,48,46,64,73,37,65,90,47,75,74,90,51,93,59,46,72,61,39,47,54,36,37,50,35,47,74,55,41,80,79,70,70,84,74,60,53,56,77,68,49,81,58,57,68,52,22,50,41,53,49,34,60,56,28,43,50,75,41,52,67,61,30,51,43,43,40,46,44,41,47,34,65,47,65,56,28,93,54,36,72,58,45,48,54,42,38,55,44,71,51,55,67,57,41,52,51,34,48,48,52,21,67,74,70,63,38,50,55,54,44,37,39,49,48,18,51,25,45,34,53,42,31,53,53,47,49,53,48,52,52,52,36,51,50,48,23,53,51,40,52,68,67,49,58,92,90,60,71,64,68,60,42,55,54,47,35,43,26,43,45,47,26,54,50,32,41,61,44,46,20,70,76,69,74,46,52,66,69,57,29,46,55,44,52,51,50,36,35,78,70,67,61,32,43,75,44,92,87,34,79,90,58,48,36,33,31,24,65,68,34,48,46,63,76,64,70,61,80,77,73,87,126

Nearest PDB structures (foldseek):
  7cb8-assembly1_A  TM=8.123E-01  e=1.177E-07  Mycobacterium marinum M
  3eqx-assembly1_B  TM=7.996E-01  e=4.352E-07  Shewanella oneidensis
  3zcn-assembly2_B  TM=7.050E-01  e=1.529E-07  Shewanella oneidensis
  3eqx-assembly1_A  TM=6.574E-01  e=3.818E-07  Shewanella oneidensis
  3zec-assembly1_A  TM=6.775E-01  e=5.904E-07  Shewanella oneidensis

Foldseek 3Di:
DDDDDDPPPPPDPLNCCCPPPLVVCLVVVVLVVLVVVLVVLVPDPPRQLQSNLSSCVSSVNNVVSVVSVDDDDPDPDDDQLVQVLLVLLLVLLVPVLPPQPADADPFPPLLVVLLVLLLVLLVVLQVLLVPFPLNVLQLVLLLLVLLQLLCVSSVHHDASQLSLQLPAPPDDRPGPSVVSSVVLSCLQVVVLPPDPDQLLVVDDRLLVSLLSQLLNCSSPPSSNSSSCSQVSCCSNVSHVHSNFSQSCLLVVPSVQNSVLSSVCSVVSHSNSSSSSSSVSSSVRSVLSSVLSVVLSVQLVVQLVLPDPPPDDLLNVVSSNCLSSFKYFLVCSCVVVVDDSVVSVVSVVVCVVSVQWDFDPPPPPRRMIGRVVSSVSSSSDDDPPD

Organism: NCBI:txid103721

Mean predicted aligned error: 10.33 Å

pLDDT: mean 82.95, std 16.35, range [35.03, 97.94]